Protein AF-A0A7X5TFT6-F1 (afdb_monomer_lite)

Sequence (589 aa):
MKQKEKKTQQFRDPRTKLRAALSTLEKFTSQSIIEPIAHIYRYPKSEPRFRKIIHFAKSFITGAFSEKARKQNEREKGKVEEDIRNAIDDIKRYHPLICQKRSSEEKILAHRALETIQNFNHIVEDGQQDTSDWRKRLLRFLSKRNRPSFAKTHKVEISSPKQFSSKGTENASSALNKVAAFVEKNELTKNITEREVDAFRMKAISLIQSHGIIFPSISEAFSSVRESPIYTTISRDATQSVLPASSVIQLEQTLSPFPGETIILRGSFKRDTNAITSSTPISDSFELDIESIQTGFPYPAQHTGWSLSDPLIPSLPHRTEGLLKLSTLLREKNIVAQALLKRESIITKASECLALKKEAAEEHREEFLTLHKELCLSILSNTQEAKNAENVLSNYFAWLNNQPTALTSIALGYHDLNQRFILHPFEALNRAWINQTNPELLNDDPKRCFTAAQKILHTSLTSTLEELKQNPNYPQELSAFLFLVGNTLGNASHNIILQYFSEVIEFAPPQLSNFEKKIQSAAFFQLETFLTELNHSHPKHPYETLKQQLHSDTQLFSRQGKLHPLIKELDSYYTKRFLKTGGGRLERG

Secondary structure (DSSP, 8-state):
----------B--HHHHHHHHHHHHHHHHHHHHH-TTSTTS---TT--HHHHHHHHHHHHHHHHH-HHHHHHHHHHHHHHHHHHHHHHHHHHHHHHHHHT---HHHHHHHHHHHHHHHHHHHHHHTTTS--S-HHHHHHHHHHHHHS-SGGGT-PPPP-------HHHHHHHHHHHHHHHHHHHH-TTGGG--HHHHHHHHHHHHHHHHHTT---S-HHHHHHHHHHS-EEEEEEE--S-TTS--PEEEEEEEEE-SSTTEEEEEEEEEEE-TT-TT-EEE-GGG-EEEEEE---SSPPGGGTTS----GGGS-SS-S-GGG-HHHHHHHHHHHHHHHHHHTT-HHHHHHHHHHHHHHHHHHHTHHHHHHHHHHHHHHHHTTSTTGGGHHHHHHHHHHHHHTSS-HHHHHHHHHHHHHIIIIIHHHHHHHHHHHTT--GGGGBS-HHHHHHHHHHHHHHHHHHHHHHHHH-TTS-HHHHHHIIIIIHHHHHHHHHHHHHHHHHHHT-PPPPPPHHHHHHHHHHHHHHHHHHHHHHSPPPSSHHHHHHHHHHHHHHHHSTTPPPPHHHHHHHHHHHHHHHHGGGS-----

Foldseek 3Di:
DDDDPPPDFDFDDLLVLLVLLLVLLVVVLVCCVPPLPPPLPPDDPDDDPVVSVVVVVVLVVCCVVPPVSVVVLVVVLVVSLVSNLSSLLSLLQRLLQLCVDDDPVSVVSSVSSVVSLVSLQVSLVVLPDDDPDVVVVVVSVVSVVRDRPCSPPDRRDRDDCPPVCCCQVCCVVVVVVVVLVVVVPDPPPPDDDPVNLVVQLVVQLVVCVVVVPDQLDSVLVSVQSVVWDKDKDKDFPPPDDDDQGKIKIKIWTWGDSDPQKIKIWIWIWIDRPVDPDDTDTDVVGTDIDMGGFFQLFDQCLLFQLAAADPLLQQQRDSCCVLVVVSVVLNVLSVVSRVCCVVVHPLVSLSNVLSVLSQVLCVVVVVVSLVLVLLLLLLLCVVDPPNPCSNVLSVLLSVVLSPDPTNSVVSSVLNNVLNVQQAVQLLVQLVCCSNVVVDSQLRTPDQVSVLVVSLVSLVVSNVVSLVCLVPSPPDDPSSSSCCNRSSSSLSVLNSLSSQQSCCSNSPHQRDDHDLSSQLSSQRSVVSSVVSSVSSVDDRDPNSNVVSSVNSVLSSQSSHPPHDGDPSSVSSVVVSCVVPVVVVPPDPPPD

pLDDT: mean 77.71, std 19.3, range [29.44, 98.06]

Radius of gyration: 29.49 Å; chains: 1; bounding box: 87×73×84 Å

Structure (mmCIF, N/CA/C/O backbone):
data_AF-A0A7X5TFT6-F1
#
_entry.id   AF-A0A7X5TFT6-F1
#
loop_
_atom_site.group_PDB
_atom_site.id
_atom_site.type_symbol
_atom_site.label_atom_id
_atom_site.label_alt_id
_atom_site.label_comp_id
_atom_site.label_asym_id
_atom_site.label_entity_id
_atom_site.label_seq_id
_atom_site.pdbx_PDB_ins_code
_atom_site.Cartn_x
_atom_site.Cartn_y
_atom_site.Cartn_z
_atom_site.occupancy
_atom_site.B_iso_or_equiv
_atom_site.auth_seq_id
_atom_site.auth_comp_id
_atom_site.auth_asym_id
_atom_site.auth_atom_id
_atom_site.pdbx_PDB_model_num
ATOM 1 N N . MET A 1 1 ? 31.371 40.599 -17.700 1.00 39.50 1 MET A N 1
ATOM 2 C CA . MET A 1 1 ? 29.988 40.104 -17.517 1.00 39.50 1 MET A CA 1
ATOM 3 C C . MET A 1 1 ? 29.727 38.991 -18.525 1.00 39.50 1 MET A C 1
ATOM 5 O O . MET A 1 1 ? 29.555 39.282 -19.699 1.00 39.50 1 MET A O 1
ATOM 9 N N . LYS A 1 2 ? 29.802 37.718 -18.112 1.00 35.88 2 LYS A N 1
ATOM 10 C CA . LYS A 1 2 ? 29.534 36.573 -19.000 1.00 35.88 2 LYS A CA 1
ATOM 11 C C . LYS A 1 2 ? 28.030 36.296 -19.015 1.00 35.88 2 LYS A C 1
ATOM 13 O O . LYS A 1 2 ? 27.450 36.027 -17.964 1.00 35.88 2 LYS A O 1
ATOM 18 N N . GLN A 1 3 ? 27.419 36.401 -20.193 1.00 39.66 3 GLN A N 1
ATOM 19 C CA . GLN A 1 3 ? 26.034 36.013 -20.448 1.00 39.66 3 GLN A CA 1
ATOM 20 C C . GLN A 1 3 ? 25.856 34.533 -20.079 1.00 39.66 3 GLN A C 1
ATOM 22 O O . GLN A 1 3 ? 26.465 33.656 -20.685 1.00 39.66 3 GLN A O 1
ATOM 27 N N . LYS A 1 4 ? 25.048 34.254 -19.049 1.00 42.97 4 LYS A N 1
ATOM 28 C CA . LYS A 1 4 ? 24.538 32.906 -18.787 1.00 42.97 4 LYS A CA 1
ATOM 29 C C . LYS A 1 4 ? 23.556 32.572 -19.907 1.00 42.97 4 LYS A C 1
ATOM 31 O O . LYS A 1 4 ? 22.460 33.129 -19.940 1.00 42.97 4 LYS A O 1
ATOM 36 N N . GLU A 1 5 ? 23.949 31.671 -20.801 1.00 43.00 5 GLU A N 1
ATOM 37 C CA . GLU A 1 5 ? 23.028 30.995 -21.712 1.00 43.00 5 GLU A CA 1
ATOM 38 C C . GLU A 1 5 ? 21.864 30.418 -20.893 1.00 43.00 5 GLU A C 1
ATOM 40 O O . GLU A 1 5 ? 22.046 29.559 -20.024 1.00 43.00 5 GLU A O 1
ATOM 45 N N . LYS A 1 6 ? 20.650 30.923 -21.135 1.00 40.66 6 LYS A N 1
ATOM 46 C CA . LYS A 1 6 ? 19.422 30.299 -20.643 1.00 40.66 6 LYS A CA 1
ATOM 47 C C . LYS A 1 6 ? 19.313 28.940 -21.338 1.00 40.66 6 LYS A C 1
ATOM 49 O O . LYS A 1 6 ? 18.832 28.876 -22.462 1.00 40.66 6 LYS A O 1
ATOM 54 N N . LYS A 1 7 ? 19.758 27.861 -20.682 1.00 50.81 7 LYS A N 1
ATOM 55 C CA . LYS A 1 7 ? 19.401 26.491 -21.081 1.00 50.81 7 LYS A CA 1
ATOM 56 C C . LYS A 1 7 ? 17.876 26.416 -21.141 1.00 50.81 7 LYS A C 1
ATOM 58 O O . LYS A 1 7 ? 17.215 26.458 -20.102 1.00 50.81 7 LYS A O 1
ATOM 63 N N . THR A 1 8 ? 17.328 26.370 -22.351 1.00 54.97 8 THR A N 1
ATOM 64 C CA . THR A 1 8 ? 15.903 26.159 -22.593 1.00 54.97 8 THR A CA 1
ATOM 65 C C . THR A 1 8 ? 15.517 24.855 -21.908 1.00 54.97 8 THR A C 1
ATOM 67 O O . THR A 1 8 ? 16.149 23.825 -22.141 1.00 54.97 8 THR A O 1
ATOM 70 N N . GLN A 1 9 ? 14.550 24.909 -20.995 1.00 59.47 9 GLN A N 1
ATOM 71 C CA . GLN A 1 9 ? 14.108 23.724 -20.266 1.00 59.47 9 GLN A CA 1
ATOM 72 C C . GLN A 1 9 ? 13.462 22.764 -21.266 1.00 59.47 9 GLN A C 1
ATOM 74 O O . GLN A 1 9 ? 12.448 23.104 -21.873 1.00 59.47 9 GLN A O 1
ATOM 79 N N . GLN A 1 10 ? 14.078 21.601 -21.469 1.00 77.31 10 GLN A N 1
ATOM 80 C CA . GLN A 1 10 ? 13.489 20.521 -22.250 1.00 77.31 10 GLN A CA 1
ATOM 81 C C . GLN A 1 10 ? 12.676 19.623 -21.305 1.00 77.31 10 GLN A C 1
ATOM 83 O O . GLN A 1 10 ? 13.092 19.328 -20.177 1.00 77.31 10 GLN A O 1
ATOM 88 N N . PHE A 1 11 ? 11.461 19.296 -21.740 1.00 81.88 11 PHE A N 1
ATOM 89 C CA . PHE A 1 11 ? 10.524 18.436 -21.029 1.00 81.88 11 PHE A CA 1
ATOM 90 C C . PHE A 1 11 ? 10.273 17.190 -21.876 1.00 81.88 11 PHE A C 1
ATOM 92 O O . PHE A 1 11 ? 10.099 17.279 -23.095 1.00 81.88 11 PHE A O 1
ATOM 99 N N . ARG A 1 12 ? 10.203 16.035 -21.215 1.00 86.44 12 ARG A N 1
ATOM 100 C CA . ARG A 1 12 ? 9.859 14.752 -21.824 1.00 86.44 12 ARG A CA 1
ATOM 101 C C . ARG A 1 12 ? 8.409 14.799 -22.277 1.00 86.44 12 ARG A C 1
ATOM 103 O O . ARG A 1 12 ? 7.515 14.966 -21.454 1.00 86.44 12 ARG A O 1
ATOM 110 N N . ASP A 1 13 ? 8.173 14.608 -23.573 1.00 88.19 13 ASP A N 1
ATOM 111 C CA . ASP A 1 13 ? 6.826 14.406 -24.108 1.00 88.19 13 ASP A CA 1
ATOM 112 C C . ASP A 1 13 ? 6.429 12.919 -23.998 1.00 88.19 13 ASP A C 1
ATOM 114 O O . ASP A 1 13 ? 6.982 12.082 -24.730 1.00 88.19 13 ASP A O 1
ATOM 118 N N . PRO A 1 14 ? 5.446 12.568 -23.140 1.00 88.81 14 PRO A N 1
ATOM 119 C CA . PRO A 1 14 ? 4.992 11.191 -22.971 1.00 88.81 14 PRO A CA 1
ATOM 120 C C . PRO A 1 14 ? 4.495 10.546 -24.266 1.00 88.81 14 PRO A C 1
ATOM 122 O O . PRO A 1 14 ? 4.679 9.345 -24.459 1.00 88.81 14 PRO A O 1
ATOM 125 N N . ARG A 1 15 ? 3.888 11.321 -25.181 1.00 89.75 15 ARG A N 1
ATOM 126 C CA . ARG A 1 15 ? 3.365 10.787 -26.449 1.00 89.75 15 ARG A CA 1
ATOM 127 C C . ARG A 1 15 ? 4.504 10.332 -27.349 1.00 89.75 15 ARG A C 1
ATOM 129 O O . ARG A 1 15 ? 4.459 9.235 -27.906 1.00 89.75 15 ARG A O 1
ATOM 136 N N . THR A 1 16 ? 5.526 11.172 -27.483 1.00 90.50 16 THR A N 1
ATOM 137 C CA . THR A 1 16 ? 6.707 10.880 -28.299 1.00 90.50 16 THR A CA 1
ATOM 138 C C . THR A 1 16 ? 7.472 9.675 -27.752 1.00 90.50 16 THR A C 1
ATOM 140 O O . THR A 1 16 ? 7.803 8.767 -28.518 1.00 90.50 16 THR A O 1
ATOM 143 N N . LYS A 1 17 ? 7.679 9.611 -26.431 1.00 91.12 17 LYS A N 1
ATOM 144 C CA . LYS A 1 17 ? 8.338 8.474 -25.771 1.00 91.12 17 LYS A CA 1
ATOM 145 C C . LYS A 1 17 ? 7.567 7.168 -25.951 1.00 91.12 17 LYS A C 1
ATOM 147 O O . LYS A 1 17 ? 8.140 6.183 -26.411 1.00 91.12 17 LYS A O 1
ATOM 152 N N . LEU A 1 18 ? 6.256 7.180 -25.695 1.00 91.12 18 LEU A N 1
ATOM 153 C CA . LEU A 1 18 ? 5.417 5.995 -25.864 1.00 91.12 18 LEU A CA 1
ATOM 154 C C . LEU A 1 18 ? 5.423 5.506 -27.320 1.00 91.12 18 LEU A C 1
ATOM 156 O O . LEU A 1 18 ? 5.626 4.323 -27.562 1.00 91.12 18 LEU A O 1
ATOM 160 N N . ARG A 1 19 ? 5.292 6.396 -28.314 1.00 92.12 19 ARG A N 1
ATOM 161 C CA . ARG A 1 19 ? 5.356 6.014 -29.742 1.00 92.12 19 ARG A CA 1
ATOM 162 C C . ARG A 1 19 ? 6.696 5.381 -30.128 1.00 92.12 19 ARG A C 1
ATOM 164 O O . ARG A 1 19 ? 6.706 4.401 -30.873 1.00 92.12 19 ARG A O 1
ATOM 171 N N . ALA A 1 20 ? 7.811 5.922 -29.638 1.00 90.88 20 ALA A N 1
ATOM 172 C CA . ALA A 1 20 ? 9.139 5.367 -29.899 1.00 90.88 20 ALA A CA 1
ATOM 173 C C . ALA A 1 20 ? 9.301 3.962 -29.290 1.00 90.88 20 ALA A C 1
ATOM 175 O O . ALA A 1 20 ? 9.813 3.050 -29.949 1.00 90.88 20 ALA A O 1
ATOM 176 N N . ALA A 1 21 ? 8.802 3.771 -28.067 1.00 91.50 21 ALA A N 1
ATOM 177 C CA . ALA A 1 21 ? 8.806 2.485 -27.385 1.00 91.50 21 ALA A CA 1
ATOM 178 C C . ALA A 1 21 ? 7.939 1.442 -28.112 1.00 91.50 21 ALA A C 1
ATOM 180 O O . ALA A 1 21 ? 8.403 0.333 -28.380 1.00 91.50 21 ALA A O 1
ATOM 181 N N . LEU A 1 22 ? 6.724 1.819 -28.529 1.00 90.56 22 LEU A N 1
ATOM 182 C CA . LEU A 1 22 ? 5.836 0.948 -29.305 1.00 90.56 22 LEU A CA 1
ATOM 183 C C . LEU A 1 22 ? 6.455 0.541 -30.638 1.00 90.56 22 LEU A C 1
ATOM 185 O O . LEU A 1 22 ? 6.499 -0.643 -30.940 1.00 90.56 22 LEU A O 1
ATOM 189 N N . SER A 1 23 ? 7.024 1.486 -31.389 1.00 89.75 23 SER A N 1
ATOM 190 C CA . SER A 1 23 ? 7.719 1.190 -32.650 1.00 89.75 23 SER A CA 1
ATOM 191 C C . SER A 1 23 ? 8.854 0.174 -32.462 1.00 89.75 23 SER A C 1
ATOM 193 O O . SER A 1 23 ? 9.019 -0.751 -33.261 1.00 89.75 23 SER A O 1
ATOM 195 N N . THR A 1 24 ? 9.610 0.298 -31.368 1.00 87.94 24 THR A N 1
ATOM 196 C CA . THR A 1 24 ? 10.688 -0.641 -31.025 1.00 87.94 24 THR A CA 1
ATOM 197 C C . THR A 1 24 ? 10.139 -2.040 -30.730 1.00 87.94 24 THR A C 1
ATOM 199 O O . THR A 1 24 ? 10.646 -3.029 -31.268 1.00 87.94 24 THR A O 1
ATOM 202 N N . LEU A 1 25 ? 9.077 -2.132 -29.925 1.00 84.94 25 LEU A N 1
ATOM 203 C CA . LEU A 1 25 ? 8.485 -3.406 -29.519 1.00 84.94 25 LEU A CA 1
ATOM 204 C C . LEU A 1 25 ? 7.708 -4.087 -30.662 1.00 84.94 25 LEU A C 1
ATOM 206 O O . LEU A 1 25 ? 7.808 -5.298 -30.846 1.00 84.94 25 LEU A O 1
ATOM 210 N N . GLU A 1 26 ? 7.001 -3.328 -31.493 1.00 85.81 26 GLU A N 1
ATOM 211 C CA . GLU A 1 26 ? 6.316 -3.809 -32.700 1.00 85.81 26 GLU A CA 1
ATOM 212 C C . GLU A 1 26 ? 7.292 -4.324 -33.751 1.00 85.81 26 GLU A C 1
ATOM 214 O O . GLU A 1 26 ? 7.080 -5.371 -34.363 1.00 85.81 26 GLU A O 1
ATOM 219 N N . LYS A 1 27 ? 8.409 -3.617 -33.950 1.00 83.31 27 LYS A N 1
ATOM 220 C CA . LYS A 1 27 ? 9.479 -4.092 -34.827 1.00 83.31 27 LYS A CA 1
ATOM 221 C C . LYS A 1 27 ? 10.018 -5.433 -34.337 1.00 83.31 27 LYS A C 1
ATOM 223 O O . LYS A 1 27 ? 10.256 -6.317 -35.152 1.00 83.31 27 LYS A O 1
ATOM 228 N N . PHE A 1 28 ? 10.172 -5.610 -33.027 1.00 79.12 28 PHE A N 1
ATOM 229 C CA . PHE A 1 28 ? 10.590 -6.888 -32.463 1.00 79.12 28 PHE A CA 1
ATOM 230 C C . PHE A 1 28 ? 9.532 -7.989 -32.647 1.00 79.12 28 PHE A C 1
ATOM 232 O O . PHE A 1 28 ? 9.865 -9.074 -33.128 1.00 79.12 28 PHE A O 1
ATOM 239 N N . THR A 1 29 ? 8.268 -7.727 -32.305 1.00 73.62 29 THR A N 1
ATOM 240 C CA . THR A 1 29 ? 7.169 -8.710 -32.393 1.00 73.62 29 THR A CA 1
ATOM 241 C C . THR A 1 29 ? 6.891 -9.127 -33.843 1.00 73.62 29 THR A C 1
ATOM 243 O O . THR A 1 29 ? 6.871 -10.316 -34.148 1.00 73.62 29 THR A O 1
ATOM 246 N N . SER A 1 30 ? 6.813 -8.179 -34.782 1.00 69.31 30 SER A N 1
ATOM 247 C CA . SER A 1 30 ? 6.657 -8.470 -36.218 1.00 69.31 30 SER A CA 1
ATOM 248 C C . SER A 1 30 ? 7.826 -9.281 -36.793 1.00 69.31 30 SER A C 1
ATOM 250 O O . SER A 1 30 ? 7.616 -10.228 -37.551 1.00 69.31 30 SER A O 1
ATOM 252 N N . GLN A 1 31 ? 9.066 -8.977 -36.397 1.00 62.72 31 GLN A N 1
ATOM 253 C CA . GLN A 1 31 ? 10.248 -9.723 -36.843 1.00 62.72 31 GLN A CA 1
ATOM 254 C C . GLN A 1 31 ? 10.323 -11.135 -36.252 1.00 62.72 31 GLN A C 1
ATOM 256 O O . GLN A 1 31 ? 10.821 -12.044 -36.914 1.00 62.72 31 GLN A O 1
ATOM 261 N N . SER A 1 32 ? 9.818 -11.342 -35.035 1.00 56.81 32 SER A N 1
ATOM 262 C CA . SER A 1 32 ? 9.808 -12.655 -34.378 1.00 56.81 32 SER A CA 1
ATOM 263 C C . SER A 1 32 ? 8.661 -13.565 -34.837 1.00 56.81 32 SER A C 1
ATOM 265 O O . SER A 1 32 ? 8.831 -14.784 -34.792 1.00 56.81 32 SER A O 1
ATOM 267 N N . ILE A 1 33 ? 7.560 -13.002 -35.351 1.00 47.84 33 ILE A N 1
ATOM 268 C CA . ILE A 1 33 ? 6.463 -13.741 -36.005 1.00 47.84 33 ILE A CA 1
ATOM 269 C C . ILE A 1 33 ? 6.848 -14.178 -37.431 1.00 47.84 33 ILE A C 1
ATOM 271 O O . ILE A 1 33 ? 6.493 -15.276 -37.854 1.00 47.84 33 ILE A O 1
ATOM 275 N N . ILE A 1 34 ? 7.585 -13.342 -38.174 1.00 39.72 34 ILE A N 1
ATOM 276 C CA . ILE A 1 34 ? 7.788 -13.540 -39.619 1.00 39.72 34 ILE A CA 1
ATOM 277 C C . ILE A 1 34 ? 9.054 -14.358 -39.943 1.00 39.72 34 ILE A C 1
ATOM 279 O O . ILE A 1 34 ? 9.006 -15.192 -40.843 1.00 39.72 34 ILE A O 1
ATOM 283 N N . GLU A 1 35 ? 10.168 -14.217 -39.213 1.00 41.34 35 GLU A N 1
ATOM 284 C CA . GLU A 1 35 ? 11.395 -14.997 -39.472 1.00 41.34 35 GLU A CA 1
ATOM 285 C C . GLU A 1 35 ? 12.235 -15.147 -38.183 1.00 41.34 35 GLU A C 1
ATOM 287 O O . GLU A 1 35 ? 12.920 -14.197 -37.797 1.00 41.34 35 GLU A O 1
ATOM 292 N N . PRO A 1 36 ? 12.301 -16.328 -37.525 1.00 42.31 36 PRO A N 1
ATOM 293 C CA . PRO A 1 36 ? 12.928 -16.435 -36.204 1.00 42.31 36 PRO A CA 1
ATOM 294 C C . PRO A 1 36 ? 14.428 -16.091 -36.155 1.00 42.31 36 PRO A C 1
ATOM 296 O O . PRO A 1 36 ? 14.990 -16.030 -35.064 1.00 42.31 36 PRO A O 1
ATOM 299 N N . ILE A 1 37 ? 15.121 -15.931 -37.294 1.00 44.12 37 ILE A N 1
ATOM 300 C CA . ILE A 1 37 ? 16.591 -15.818 -37.323 1.00 44.12 37 ILE A CA 1
ATOM 301 C C . ILE A 1 37 ? 17.138 -14.905 -38.443 1.00 44.12 37 ILE A C 1
ATOM 303 O O . ILE A 1 37 ? 18.347 -14.855 -38.667 1.00 44.12 37 ILE A O 1
ATOM 307 N N . ALA A 1 38 ? 16.299 -14.141 -39.149 1.00 37.84 38 ALA A N 1
ATOM 308 C CA . ALA A 1 38 ? 16.810 -13.333 -40.255 1.00 37.84 38 ALA A CA 1
ATOM 309 C C . ALA A 1 38 ? 17.499 -12.033 -39.794 1.00 37.84 38 ALA A C 1
ATOM 311 O O . ALA A 1 38 ? 18.546 -11.673 -40.299 1.00 37.84 38 ALA A O 1
ATOM 312 N N . HIS A 1 39 ? 16.980 -11.320 -38.797 1.00 43.50 39 HIS A N 1
ATOM 313 C CA . HIS A 1 39 ? 17.426 -9.940 -38.547 1.00 43.50 39 HIS A CA 1
ATOM 314 C C . HIS A 1 39 ? 18.833 -9.779 -37.926 1.00 43.50 39 HIS A C 1
ATOM 316 O O . HIS A 1 39 ? 19.422 -8.708 -38.060 1.00 43.50 39 HIS A O 1
ATOM 322 N N . ILE A 1 40 ? 19.380 -10.809 -37.266 1.00 44.53 40 ILE A N 1
ATOM 323 C CA . ILE A 1 40 ? 20.743 -10.770 -36.689 1.00 44.53 40 ILE A CA 1
ATOM 324 C C . ILE A 1 40 ? 21.802 -10.783 -37.805 1.00 44.53 40 ILE A C 1
ATOM 326 O O . ILE A 1 40 ? 22.897 -10.254 -37.657 1.00 44.53 40 ILE A O 1
ATOM 330 N N . TYR A 1 41 ? 21.454 -11.312 -38.974 1.00 44.22 41 TYR A N 1
ATOM 331 C CA . TYR A 1 41 ? 22.307 -11.283 -40.149 1.00 44.22 41 TYR A CA 1
ATOM 332 C C . TYR A 1 41 ? 21.687 -10.284 -41.116 1.00 44.22 41 TYR A C 1
ATOM 334 O O . TYR A 1 41 ? 20.623 -10.532 -41.655 1.00 44.22 41 TYR A O 1
ATOM 342 N N . ARG A 1 42 ? 22.286 -9.105 -41.310 1.00 39.81 42 ARG A N 1
ATOM 343 C CA . ARG A 1 42 ? 21.767 -8.114 -42.271 1.00 39.81 42 ARG A CA 1
ATOM 344 C C . ARG A 1 42 ? 21.583 -8.766 -43.653 1.00 39.81 42 ARG A C 1
ATOM 346 O O . ARG A 1 42 ? 22.556 -8.922 -44.383 1.00 39.81 42 ARG A O 1
ATOM 353 N N . TYR A 1 43 ? 20.354 -9.141 -44.007 1.00 45.69 43 TYR A N 1
ATOM 354 C CA . TYR A 1 43 ? 20.035 -9.703 -45.318 1.00 45.69 43 TYR A CA 1
ATOM 355 C C . TYR A 1 43 ? 19.616 -8.583 -46.279 1.00 45.69 43 TYR A C 1
ATOM 357 O O . TYR A 1 43 ? 18.762 -7.761 -45.929 1.00 45.69 43 TYR A O 1
ATOM 365 N N . PRO A 1 44 ? 20.138 -8.560 -47.513 1.00 42.84 44 PRO A N 1
ATOM 366 C CA . PRO A 1 44 ? 19.522 -7.809 -48.595 1.00 42.84 44 PRO A CA 1
ATOM 367 C C . PRO A 1 44 ? 18.142 -8.409 -48.904 1.00 42.84 44 PRO A C 1
ATOM 369 O O . PRO A 1 44 ? 17.985 -9.628 -48.992 1.00 42.84 44 PRO A O 1
ATOM 372 N N . LYS A 1 45 ? 17.124 -7.561 -49.087 1.00 46.69 45 LYS A N 1
ATOM 373 C CA . LYS A 1 45 ? 15.723 -7.983 -49.284 1.00 46.69 45 LYS A CA 1
ATOM 374 C C . LYS A 1 45 ? 15.459 -8.770 -50.587 1.00 46.69 45 LYS A C 1
ATOM 376 O O . LYS A 1 45 ? 14.344 -9.246 -50.763 1.00 46.69 45 LYS A O 1
ATOM 381 N N . SER A 1 46 ? 16.445 -8.947 -51.471 1.00 45.44 46 SER A N 1
ATOM 382 C CA . SER A 1 46 ? 16.257 -9.446 -52.845 1.00 45.44 46 SER A CA 1
ATOM 383 C C . SER A 1 46 ? 16.882 -10.814 -53.172 1.00 45.44 46 SER A C 1
ATOM 385 O O . SER A 1 46 ? 16.885 -11.201 -54.338 1.00 45.44 46 SER A O 1
ATOM 387 N N . GLU A 1 47 ? 17.399 -11.579 -52.203 1.00 46.59 47 GLU A N 1
ATOM 388 C CA . GLU A 1 47 ? 18.058 -12.859 -52.525 1.00 46.59 47 GLU A CA 1
ATOM 389 C C . GLU A 1 47 ? 17.126 -14.093 -52.569 1.00 46.59 47 GLU A C 1
ATOM 391 O O . GLU A 1 47 ? 16.211 -14.223 -51.743 1.00 46.59 47 GLU A O 1
ATOM 396 N N . PRO A 1 48 ? 17.392 -15.056 -53.481 1.00 58.56 48 PRO A N 1
ATOM 397 C CA . PRO A 1 48 ? 16.642 -16.308 -53.591 1.00 58.56 48 PRO A CA 1
ATOM 398 C C . PRO A 1 48 ? 16.741 -17.169 -52.318 1.00 58.56 48 PRO A C 1
ATOM 400 O O . PRO A 1 48 ? 17.784 -17.229 -51.661 1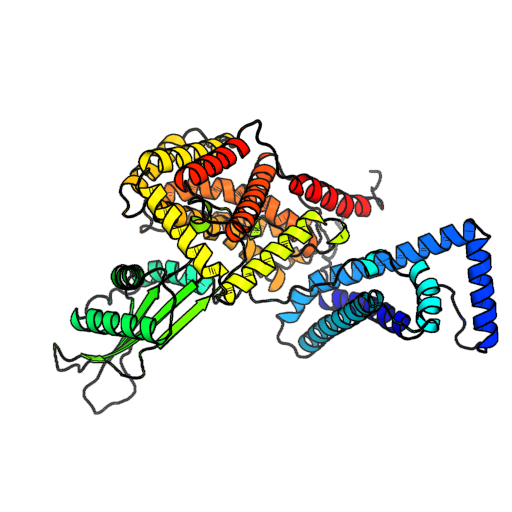.00 58.56 48 PRO A O 1
ATOM 403 N N . ARG A 1 49 ? 15.657 -17.897 -51.991 1.00 52.81 49 ARG A N 1
ATOM 404 C CA . ARG A 1 49 ? 15.486 -18.682 -50.742 1.00 52.81 49 ARG A CA 1
ATOM 405 C C . ARG A 1 49 ? 16.668 -19.609 -50.412 1.00 52.81 49 ARG A C 1
ATOM 407 O O . ARG A 1 49 ? 17.016 -19.755 -49.246 1.00 52.81 49 ARG A O 1
ATOM 414 N N . PHE A 1 50 ? 17.315 -20.191 -51.420 1.00 50.72 50 PHE A N 1
ATOM 415 C CA . PHE A 1 50 ? 18.435 -21.120 -51.232 1.00 50.72 50 PHE A CA 1
ATOM 416 C C . PHE A 1 50 ? 19.717 -20.431 -50.725 1.00 50.72 50 PHE A C 1
ATOM 418 O O . PHE A 1 50 ? 20.422 -20.978 -49.878 1.00 50.72 50 PHE A O 1
ATOM 425 N N . ARG A 1 51 ? 19.995 -19.190 -51.156 1.00 52.78 51 ARG A N 1
ATOM 426 C CA . ARG A 1 51 ? 21.141 -18.410 -50.654 1.00 52.78 51 ARG A CA 1
ATOM 427 C C . ARG A 1 51 ? 20.950 -17.969 -49.209 1.00 52.78 51 ARG A C 1
ATOM 429 O O . ARG A 1 51 ? 21.910 -18.015 -48.446 1.00 52.78 51 ARG A O 1
ATOM 436 N N . LYS A 1 52 ? 19.713 -17.656 -48.803 1.00 51.12 52 LYS A N 1
ATOM 437 C CA . LYS A 1 52 ? 19.371 -17.392 -47.395 1.00 51.12 52 LYS A CA 1
ATOM 438 C C . LYS A 1 52 ? 19.675 -18.600 -46.501 1.00 51.12 52 LYS A C 1
ATOM 440 O O . LYS A 1 52 ? 20.235 -18.424 -45.426 1.00 51.12 52 LYS A O 1
ATOM 445 N N . ILE A 1 53 ? 19.385 -19.819 -46.969 1.00 52.50 53 ILE A N 1
ATOM 446 C CA . ILE A 1 53 ? 19.689 -21.071 -46.248 1.00 52.50 53 ILE A CA 1
ATOM 447 C C . ILE A 1 53 ? 21.205 -21.298 -46.143 1.00 52.50 53 ILE A C 1
ATOM 449 O O . ILE A 1 53 ? 21.699 -21.619 -45.066 1.00 52.50 53 ILE A O 1
ATOM 453 N N . ILE A 1 54 ? 21.960 -21.077 -47.225 1.00 53.22 54 ILE A N 1
ATOM 454 C CA . ILE A 1 54 ? 23.429 -21.201 -47.219 1.00 53.22 54 ILE A CA 1
ATOM 455 C C . ILE A 1 54 ? 24.075 -20.146 -46.314 1.00 53.22 54 ILE A C 1
ATOM 457 O O . ILE A 1 54 ? 25.008 -20.462 -45.581 1.00 53.22 54 ILE A O 1
ATOM 461 N N . HIS A 1 55 ? 23.591 -18.903 -46.329 1.00 50.88 55 HIS A N 1
ATOM 462 C CA . HIS A 1 55 ? 24.096 -17.847 -45.451 1.00 50.88 55 HIS A CA 1
ATOM 463 C C . HIS A 1 55 ? 23.755 -18.091 -43.984 1.00 50.88 55 HIS A C 1
ATOM 465 O O . HIS A 1 55 ? 24.608 -17.862 -43.132 1.00 50.88 55 HIS A O 1
ATOM 471 N N . PHE A 1 56 ? 22.559 -18.605 -43.699 1.00 54.50 56 PHE A N 1
ATOM 472 C CA . PHE A 1 56 ? 22.156 -19.050 -42.370 1.00 54.50 56 PHE A CA 1
ATOM 473 C C . PHE A 1 56 ? 23.033 -20.207 -41.868 1.00 54.50 56 PHE A C 1
ATOM 475 O O . PHE A 1 56 ? 23.539 -20.165 -40.750 1.00 54.50 56 PHE A O 1
ATOM 482 N N . ALA A 1 57 ? 23.284 -21.214 -42.710 1.00 54.84 57 ALA A N 1
ATOM 483 C CA . ALA A 1 57 ? 24.186 -22.314 -42.382 1.00 54.84 57 ALA A CA 1
ATOM 484 C C . ALA A 1 57 ? 25.621 -21.811 -42.171 1.00 54.84 57 ALA A C 1
ATOM 486 O O . ALA A 1 57 ? 26.254 -22.168 -41.181 1.00 54.84 57 ALA A O 1
ATOM 487 N N . LYS A 1 58 ? 26.113 -20.919 -43.043 1.00 55.88 58 LYS A N 1
ATOM 488 C CA . LYS A 1 58 ? 27.418 -20.271 -42.880 1.00 55.88 58 LYS A CA 1
ATOM 489 C C . LYS A 1 58 ? 27.485 -19.529 -41.563 1.00 55.88 58 LYS A C 1
ATOM 491 O O . LYS A 1 58 ? 28.410 -19.788 -40.823 1.00 55.88 58 LYS A O 1
ATOM 496 N N . SER A 1 59 ? 26.524 -18.672 -41.248 1.00 55.84 59 SER A N 1
ATOM 497 C CA . SER A 1 59 ? 26.557 -17.839 -40.051 1.00 55.84 59 SER A CA 1
ATOM 498 C C . SER A 1 59 ? 26.425 -18.628 -38.743 1.00 55.84 59 SER A C 1
ATOM 500 O O . SER A 1 59 ? 27.000 -18.243 -37.720 1.00 55.84 59 SER A O 1
ATOM 502 N N . PHE A 1 60 ? 25.739 -19.770 -38.798 1.00 56.62 60 PHE A N 1
ATOM 503 C CA . PHE A 1 60 ? 25.683 -20.758 -37.728 1.00 56.62 60 PHE A CA 1
ATOM 504 C C . PHE A 1 60 ? 27.030 -21.473 -37.545 1.00 56.62 60 PHE A C 1
ATOM 506 O O . PHE A 1 60 ? 27.520 -21.590 -36.422 1.00 56.62 60 PHE A O 1
ATOM 513 N N . ILE A 1 61 ? 27.670 -21.882 -38.645 1.00 58.19 61 ILE A N 1
ATOM 514 C CA . ILE A 1 61 ? 29.002 -22.498 -38.646 1.00 58.19 61 ILE A CA 1
ATOM 515 C C . ILE A 1 61 ? 30.057 -21.476 -38.181 1.00 58.19 61 ILE A C 1
ATOM 517 O O . ILE A 1 61 ? 30.813 -21.763 -37.258 1.00 58.19 61 ILE A O 1
ATOM 521 N N . THR A 1 62 ? 30.076 -20.238 -38.688 1.00 56.09 62 THR A N 1
ATOM 522 C CA . THR A 1 62 ? 31.012 -19.205 -38.207 1.00 56.09 62 THR A CA 1
ATOM 523 C C . THR A 1 62 ? 30.784 -18.863 -36.738 1.00 56.09 62 THR A C 1
ATOM 525 O O . THR A 1 62 ? 31.754 -18.637 -36.025 1.00 56.09 62 THR A O 1
ATOM 528 N N . GLY A 1 63 ? 29.541 -18.857 -36.248 1.00 54.53 63 GLY A N 1
ATOM 529 C CA . GLY A 1 63 ? 29.245 -18.651 -34.826 1.00 54.53 63 GLY A CA 1
ATOM 530 C C . GLY A 1 63 ? 29.669 -19.816 -33.919 1.00 54.53 63 GLY A C 1
ATOM 531 O O . GLY A 1 63 ? 29.964 -19.591 -32.746 1.00 54.53 63 GLY A O 1
ATOM 532 N N . ALA A 1 64 ? 29.721 -21.043 -34.446 1.00 56.69 64 ALA A N 1
ATOM 533 C CA . ALA A 1 64 ? 30.180 -22.230 -33.726 1.00 56.69 64 ALA A CA 1
ATOM 534 C C . ALA A 1 64 ? 31.714 -22.365 -33.701 1.00 56.69 64 ALA A C 1
ATOM 536 O O . ALA A 1 64 ? 32.255 -22.876 -32.724 1.00 56.69 64 ALA A O 1
ATOM 537 N N . PHE A 1 65 ? 32.404 -21.875 -34.738 1.00 57.28 65 PHE A N 1
ATOM 538 C CA . PHE A 1 65 ? 33.849 -22.063 -34.926 1.00 57.28 65 PHE A CA 1
ATOM 539 C C . PHE A 1 65 ? 34.688 -20.772 -34.821 1.00 57.28 65 PHE A C 1
ATOM 541 O O . PHE A 1 65 ? 35.911 -20.838 -34.887 1.00 57.28 65 PHE A O 1
ATOM 548 N N . SER A 1 66 ? 34.074 -19.596 -34.625 1.00 70.44 66 SER A N 1
ATOM 549 C CA . SER A 1 66 ? 34.784 -18.326 -34.406 1.00 70.44 66 SER A CA 1
ATOM 550 C C . SER A 1 66 ? 34.375 -17.659 -33.095 1.00 70.44 66 SER A C 1
ATOM 552 O O . SER A 1 66 ? 33.264 -17.146 -32.942 1.00 70.44 66 SER A O 1
ATOM 554 N N . GLU A 1 67 ? 35.320 -17.573 -32.159 1.00 68.12 67 GLU A N 1
ATOM 555 C CA . GLU A 1 67 ? 35.125 -16.888 -30.877 1.00 68.12 67 GLU A CA 1
ATOM 556 C C . GLU A 1 67 ? 34.806 -15.390 -31.059 1.00 68.12 67 GLU A C 1
ATOM 558 O O . GLU A 1 67 ? 34.007 -14.817 -30.316 1.00 68.12 67 GLU A O 1
ATOM 563 N N . LYS A 1 68 ? 35.372 -14.756 -32.097 1.00 72.00 68 LYS A N 1
ATOM 564 C CA . LYS A 1 68 ? 35.119 -13.347 -32.436 1.00 72.00 68 LYS A CA 1
ATOM 565 C C . LYS A 1 68 ? 33.678 -13.127 -32.906 1.00 72.00 68 LYS A C 1
ATOM 567 O O . LYS A 1 68 ? 33.029 -12.194 -32.436 1.00 72.00 68 LYS A O 1
ATOM 572 N N . ALA A 1 69 ? 33.164 -14.003 -33.775 1.00 64.69 69 ALA A N 1
ATOM 573 C CA . ALA A 1 69 ? 31.771 -13.951 -34.224 1.00 64.69 69 ALA A CA 1
ATOM 574 C C . ALA A 1 69 ? 30.797 -14.236 -33.070 1.00 64.69 69 ALA A C 1
ATOM 576 O O . ALA A 1 69 ? 29.772 -13.567 -32.952 1.00 64.69 69 ALA A O 1
ATOM 577 N N . ARG A 1 70 ? 31.145 -15.161 -32.162 1.00 66.31 70 ARG A N 1
ATOM 578 C CA . ARG A 1 70 ? 30.347 -15.443 -30.961 1.00 66.31 70 ARG A CA 1
ATOM 579 C C . ARG A 1 70 ? 30.241 -14.223 -30.043 1.00 66.31 70 ARG A C 1
ATOM 581 O O . ARG A 1 70 ? 29.132 -13.824 -29.703 1.00 66.31 70 ARG A O 1
ATOM 588 N N . LYS A 1 71 ? 31.370 -13.579 -29.715 1.00 74.12 71 LYS A N 1
ATOM 589 C CA . LYS A 1 71 ? 31.400 -12.358 -28.886 1.00 74.12 71 LYS A CA 1
ATOM 590 C C . LYS A 1 71 ? 30.641 -11.195 -29.532 1.00 74.12 71 LYS A C 1
ATOM 592 O O . LYS A 1 71 ? 29.990 -10.430 -28.827 1.00 74.12 71 LYS A O 1
ATOM 597 N N . GLN A 1 72 ? 30.712 -11.041 -30.856 1.00 73.38 72 GLN A N 1
ATOM 598 C CA . GLN A 1 72 ? 29.957 -10.003 -31.563 1.00 73.38 72 GLN A CA 1
ATOM 599 C C . GLN A 1 72 ? 28.446 -10.274 -31.533 1.00 73.38 72 GLN A C 1
ATOM 601 O O . GLN A 1 72 ? 27.685 -9.374 -31.184 1.00 73.38 72 GLN A O 1
ATOM 606 N N . ASN A 1 73 ? 28.022 -11.515 -31.783 1.00 66.56 73 ASN A N 1
ATOM 607 C CA . ASN A 1 73 ? 26.615 -11.907 -31.686 1.00 66.56 73 ASN A CA 1
ATOM 608 C C . ASN A 1 73 ? 26.069 -11.748 -30.259 1.00 66.56 73 ASN A C 1
ATOM 610 O O . ASN A 1 73 ? 24.949 -11.280 -30.084 1.00 66.56 73 ASN A O 1
ATOM 614 N N . GLU A 1 74 ? 26.848 -12.095 -29.230 1.00 69.31 74 GLU A N 1
ATOM 615 C CA . GLU A 1 74 ? 26.472 -11.889 -27.823 1.00 69.31 74 GLU A CA 1
ATOM 616 C C . GLU A 1 74 ? 26.283 -10.397 -27.495 1.00 69.31 74 GLU A C 1
ATOM 618 O O . GLU A 1 74 ? 25.331 -10.037 -26.802 1.00 69.31 74 GLU A O 1
ATOM 623 N N . ARG A 1 75 ? 27.136 -9.514 -28.036 1.00 75.56 75 ARG A N 1
ATOM 624 C CA . ARG A 1 75 ? 27.007 -8.054 -27.877 1.00 75.56 75 ARG A CA 1
ATOM 625 C C . ARG A 1 75 ? 25.777 -7.496 -28.586 1.00 75.56 75 ARG A C 1
ATOM 627 O O . ARG A 1 75 ? 25.046 -6.707 -27.995 1.00 75.56 75 ARG A O 1
ATOM 634 N N . GLU A 1 76 ? 25.550 -7.889 -29.837 1.00 73.25 76 GLU A N 1
ATOM 635 C CA . GLU A 1 76 ? 24.390 -7.442 -30.617 1.00 73.25 76 GLU A CA 1
ATOM 636 C C . GLU A 1 76 ? 23.085 -7.936 -29.994 1.00 73.25 76 GLU A C 1
ATOM 638 O O . GLU A 1 76 ? 22.153 -7.152 -29.819 1.00 73.25 76 GLU A O 1
ATOM 643 N N . LYS A 1 77 ? 23.057 -9.198 -29.551 1.00 71.06 77 LYS A N 1
ATOM 644 C CA . LYS A 1 77 ? 21.953 -9.753 -28.773 1.00 71.06 77 LYS A CA 1
ATOM 645 C C . LYS A 1 77 ? 21.720 -8.933 -27.508 1.00 71.06 77 LYS A C 1
ATOM 647 O O . LYS A 1 77 ? 20.611 -8.460 -27.311 1.00 71.06 77 LYS A O 1
ATOM 652 N N . GLY A 1 78 ? 22.757 -8.697 -26.701 1.00 73.38 78 GLY A N 1
ATOM 653 C CA . GLY A 1 78 ? 22.651 -7.900 -25.477 1.00 73.38 78 GLY A CA 1
ATOM 654 C C . GLY A 1 78 ? 22.108 -6.487 -25.713 1.00 73.38 78 GLY A C 1
ATOM 655 O O . GLY A 1 78 ? 21.319 -6.000 -24.908 1.00 73.38 78 GLY A O 1
ATOM 656 N N . LYS A 1 79 ? 22.462 -5.854 -26.838 1.00 79.31 79 LYS A N 1
ATOM 657 C CA . LYS A 1 79 ? 21.923 -4.544 -27.224 1.00 79.31 79 LYS A CA 1
ATOM 658 C C . LYS A 1 79 ? 20.429 -4.608 -27.548 1.00 79.31 79 LYS A C 1
ATOM 660 O O . LYS A 1 79 ? 19.671 -3.813 -27.010 1.00 79.31 79 LYS A O 1
ATOM 665 N N . VAL A 1 80 ? 20.007 -5.573 -28.367 1.00 77.94 80 VAL A N 1
ATOM 666 C CA . VAL A 1 80 ? 18.581 -5.785 -28.675 1.00 77.94 80 VAL A CA 1
ATOM 667 C C . VAL A 1 80 ? 17.792 -6.092 -27.403 1.00 77.94 80 VAL A C 1
ATOM 669 O O . VAL A 1 80 ? 16.679 -5.602 -27.240 1.00 77.94 80 VAL A O 1
ATOM 672 N N . GLU A 1 81 ? 18.366 -6.872 -26.481 1.00 78.69 81 GLU A N 1
ATOM 673 C CA . GLU A 1 81 ? 17.719 -7.151 -25.201 1.00 78.69 81 GLU A CA 1
ATOM 674 C C . GLU A 1 81 ? 17.484 -5.880 -24.384 1.00 78.69 81 GLU A C 1
ATOM 676 O O . GLU A 1 81 ? 16.393 -5.688 -23.851 1.00 78.69 81 GLU A O 1
ATOM 681 N N . GLU A 1 82 ? 18.484 -5.005 -24.302 1.00 82.38 82 GLU A N 1
ATOM 682 C CA . GLU A 1 82 ? 18.356 -3.753 -23.560 1.00 82.38 82 GLU A CA 1
ATOM 683 C C . GLU A 1 82 ? 17.395 -2.771 -24.240 1.00 82.38 82 GLU A C 1
ATOM 685 O O . GLU A 1 82 ? 16.606 -2.130 -23.550 1.00 82.38 82 GLU A O 1
ATOM 690 N N . ASP A 1 83 ? 17.384 -2.705 -25.574 1.00 83.44 83 ASP A N 1
ATOM 691 C CA . ASP A 1 83 ? 16.440 -1.876 -26.333 1.00 83.44 83 ASP A CA 1
ATOM 692 C C . ASP A 1 83 ? 14.983 -2.297 -26.055 1.00 83.44 83 ASP A C 1
ATOM 694 O O . ASP A 1 83 ? 14.116 -1.447 -25.845 1.00 83.44 83 ASP A O 1
ATOM 698 N N . ILE A 1 84 ? 14.710 -3.605 -25.978 1.00 84.06 84 ILE A N 1
ATOM 699 C CA . ILE A 1 84 ? 13.379 -4.128 -25.630 1.00 84.06 84 ILE A CA 1
ATOM 700 C C . ILE A 1 84 ? 13.034 -3.831 -24.166 1.00 84.06 84 ILE A C 1
ATOM 702 O O . ILE A 1 84 ? 11.915 -3.399 -23.889 1.00 84.06 84 ILE A O 1
ATOM 706 N N . ARG A 1 85 ? 13.972 -4.029 -23.226 1.00 83.56 85 ARG A N 1
ATOM 707 C CA . ARG A 1 85 ? 13.743 -3.702 -21.805 1.00 83.56 85 ARG A CA 1
ATOM 708 C C . ARG A 1 85 ? 13.416 -2.222 -21.619 1.00 83.56 85 ARG A C 1
ATOM 710 O O . ARG A 1 85 ? 12.470 -1.901 -20.907 1.00 83.56 85 ARG A O 1
ATOM 717 N N . ASN A 1 86 ? 14.152 -1.338 -22.287 1.00 87.94 86 ASN A N 1
ATOM 718 C CA . ASN A 1 86 ? 13.909 0.102 -22.241 1.00 87.94 86 ASN A CA 1
ATOM 719 C C . ASN A 1 86 ? 12.559 0.469 -22.868 1.00 87.94 86 ASN A C 1
ATOM 721 O O . ASN A 1 86 ? 11.835 1.282 -22.306 1.00 87.94 86 ASN A O 1
ATOM 725 N N . ALA A 1 87 ? 12.173 -0.170 -23.978 1.00 88.44 87 ALA A N 1
ATOM 726 C CA . ALA A 1 87 ? 10.851 0.034 -24.566 1.00 88.44 87 ALA A CA 1
ATOM 727 C C . ALA A 1 87 ? 9.721 -0.401 -23.613 1.00 88.44 87 ALA A C 1
ATOM 729 O O . ALA A 1 87 ? 8.733 0.311 -23.460 1.00 88.44 87 ALA A O 1
ATOM 730 N N . ILE A 1 88 ? 9.866 -1.542 -22.934 1.00 88.06 88 ILE A N 1
ATOM 731 C CA . ILE A 1 88 ? 8.892 -1.996 -21.930 1.00 88.06 88 ILE A CA 1
ATOM 732 C C . ILE A 1 88 ? 8.839 -1.030 -20.738 1.00 88.06 88 ILE A C 1
ATOM 734 O O . ILE A 1 88 ? 7.744 -0.692 -20.289 1.00 88.06 88 ILE A O 1
ATOM 738 N N . ASP A 1 89 ? 9.993 -0.570 -20.244 1.00 89.25 89 ASP A N 1
ATOM 739 C CA . ASP A 1 89 ? 10.075 0.433 -19.176 1.00 89.25 89 ASP A CA 1
ATOM 740 C C . ASP A 1 89 ? 9.321 1.717 -19.571 1.00 89.25 89 ASP A C 1
ATOM 742 O O . ASP A 1 89 ? 8.472 2.184 -18.814 1.00 89.25 89 ASP A O 1
ATOM 746 N N . ASP A 1 90 ? 9.566 2.247 -20.772 1.00 91.19 90 ASP A N 1
ATOM 747 C CA . ASP A 1 90 ? 8.903 3.451 -21.288 1.00 91.19 90 ASP A CA 1
ATOM 748 C C . ASP A 1 90 ? 7.390 3.245 -21.456 1.00 91.19 90 ASP A C 1
ATOM 750 O O . ASP A 1 90 ? 6.598 4.125 -21.108 1.00 91.19 90 ASP A O 1
ATOM 754 N N . ILE A 1 91 ? 6.954 2.071 -21.931 1.00 90.38 91 ILE A N 1
ATOM 755 C CA . ILE A 1 91 ? 5.525 1.738 -22.001 1.00 90.38 91 ILE A CA 1
ATOM 756 C C . ILE A 1 91 ? 4.914 1.760 -20.597 1.00 90.38 91 ILE A C 1
ATOM 758 O O . ILE A 1 91 ? 3.903 2.430 -20.400 1.00 90.38 91 ILE A O 1
ATOM 762 N N . LYS A 1 92 ? 5.532 1.100 -19.607 1.00 89.25 92 LYS A N 1
ATOM 763 C CA . LYS A 1 92 ? 5.040 1.085 -18.216 1.00 89.25 92 LYS A CA 1
ATOM 764 C C . LYS A 1 92 ? 4.963 2.491 -17.608 1.00 89.25 92 LYS A C 1
ATOM 766 O O . LYS A 1 92 ? 3.993 2.794 -16.917 1.00 89.25 92 LYS A O 1
ATOM 771 N N . ARG A 1 93 ? 5.935 3.361 -17.906 1.00 89.44 93 ARG A N 1
ATOM 772 C CA . ARG A 1 93 ? 5.990 4.756 -17.425 1.00 89.44 93 ARG A CA 1
ATOM 773 C C . ARG A 1 93 ? 4.905 5.638 -18.019 1.00 89.44 93 ARG A C 1
ATOM 775 O O . ARG A 1 93 ? 4.209 6.345 -17.292 1.00 89.44 93 ARG A O 1
ATOM 782 N N . TYR A 1 94 ? 4.795 5.637 -19.346 1.00 90.31 94 TYR A N 1
ATOM 783 C CA . TYR A 1 94 ? 4.036 6.654 -20.072 1.00 90.31 94 TYR A CA 1
ATOM 784 C C . TYR A 1 94 ? 2.617 6.212 -20.431 1.00 90.31 94 TYR A C 1
ATOM 786 O O . TYR A 1 94 ? 1.753 7.068 -20.624 1.00 90.31 94 TYR A O 1
ATOM 794 N N . HIS A 1 95 ? 2.327 4.908 -20.465 1.00 89.81 95 HIS A N 1
ATOM 795 C CA . HIS A 1 95 ? 0.970 4.410 -20.706 1.00 89.81 95 HIS A CA 1
ATOM 796 C C . HIS A 1 95 ? -0.069 4.973 -19.714 1.00 89.81 95 HIS A C 1
ATOM 798 O O . HIS A 1 95 ? -1.097 5.474 -20.186 1.00 89.81 95 HIS A O 1
ATOM 804 N N . PRO A 1 96 ? 0.168 4.993 -18.381 1.00 86.94 96 PRO A N 1
ATOM 805 C CA . PRO A 1 96 ? -0.789 5.564 -17.429 1.00 86.94 96 PRO A CA 1
ATOM 806 C C . PRO A 1 96 ? -1.094 7.047 -17.684 1.00 86.94 96 PRO A C 1
ATOM 808 O O . PRO A 1 96 ? -2.242 7.463 -17.545 1.00 86.94 96 PRO A O 1
ATOM 811 N 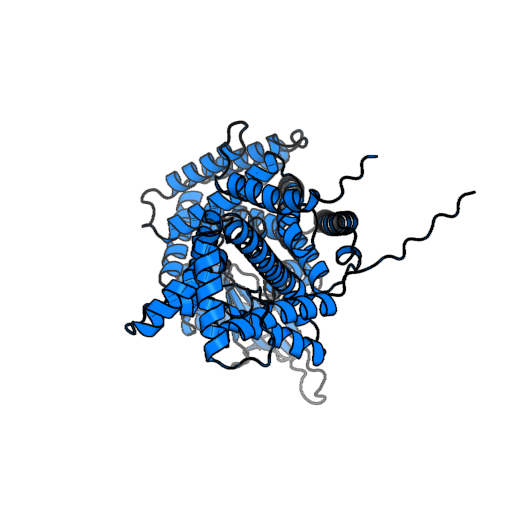N . LEU A 1 97 ? -0.095 7.827 -18.119 1.00 86.19 97 LEU A N 1
ATOM 812 C CA . LEU A 1 97 ? -0.246 9.256 -18.420 1.00 86.19 97 LEU A CA 1
ATOM 813 C C . LEU A 1 97 ? -1.158 9.516 -19.625 1.00 86.19 97 LEU A C 1
ATOM 815 O O . LEU A 1 97 ? -1.870 10.516 -19.673 1.00 86.19 97 LEU A O 1
ATOM 819 N N . ILE A 1 98 ? -1.097 8.637 -20.626 1.00 84.62 98 ILE A N 1
ATOM 820 C CA . ILE A 1 98 ? -1.869 8.763 -21.866 1.00 84.62 98 ILE A CA 1
ATOM 821 C C . ILE A 1 98 ? -3.292 8.227 -21.681 1.00 84.62 98 ILE A C 1
ATOM 823 O O . ILE A 1 98 ? -4.237 8.836 -22.176 1.00 84.62 98 ILE A O 1
ATOM 827 N N . CYS A 1 99 ? -3.466 7.147 -20.912 1.00 81.44 99 CYS A N 1
ATOM 828 C CA . CYS A 1 99 ? -4.775 6.533 -20.663 1.00 81.44 99 CYS A CA 1
ATOM 829 C C . CYS A 1 99 ? -5.799 7.470 -20.020 1.00 81.44 99 CYS A C 1
ATOM 831 O O . CYS A 1 99 ? -6.995 7.323 -20.258 1.00 81.44 99 CYS A O 1
ATOM 833 N N . GLN A 1 100 ? -5.354 8.409 -19.182 1.00 72.44 100 GLN A N 1
ATOM 834 C CA . GLN A 1 100 ? -6.267 9.328 -18.501 1.00 72.44 100 GLN A CA 1
ATOM 835 C C . GLN A 1 100 ? -6.766 10.470 -19.389 1.00 72.44 100 GLN A C 1
ATOM 837 O O . GLN A 1 100 ? -7.731 11.157 -19.041 1.00 72.44 100 GLN A O 1
ATOM 842 N N . LYS A 1 101 ? -6.141 10.683 -20.549 1.00 71.00 101 LYS A N 1
ATOM 843 C CA . LYS A 1 101 ? -6.493 11.790 -21.429 1.00 71.00 101 LYS A CA 1
ATOM 844 C C . LYS A 1 101 ? -7.640 11.407 -22.365 1.00 71.00 101 LYS A C 1
ATOM 846 O O . LYS A 1 101 ? -7.775 10.274 -22.819 1.00 71.00 101 LYS A O 1
ATOM 851 N N . ARG A 1 102 ? -8.526 12.375 -22.624 1.00 66.38 102 ARG A N 1
ATOM 852 C CA . ARG A 1 102 ? -9.812 12.136 -23.306 1.00 66.38 102 ARG A CA 1
ATOM 853 C C . ARG A 1 102 ? -9.742 12.194 -24.835 1.00 66.38 102 ARG A C 1
ATOM 855 O O . ARG A 1 102 ? -10.741 11.845 -25.465 1.00 66.38 102 ARG A O 1
ATOM 862 N N . SER A 1 103 ? -8.625 12.624 -25.432 1.00 83.56 103 SER A N 1
ATOM 863 C CA . SER A 1 103 ? -8.541 12.779 -26.890 1.00 83.56 103 SER A CA 1
ATOM 864 C C . SER A 1 103 ? -8.590 11.426 -27.612 1.00 83.56 103 SER A C 1
ATOM 866 O O . SER A 1 103 ? -8.130 10.406 -27.095 1.00 83.56 103 SER A O 1
ATOM 868 N N . SER A 1 104 ? -9.173 11.402 -28.813 1.00 82.81 104 SER A N 1
ATOM 869 C CA . SER A 1 104 ? -9.303 10.182 -29.623 1.00 82.81 104 SER A CA 1
ATOM 870 C C . SER A 1 104 ? -7.941 9.573 -29.968 1.00 82.81 104 SER A C 1
ATOM 872 O O . SER A 1 104 ? -7.760 8.365 -29.835 1.00 82.81 104 SER A O 1
ATOM 874 N N . GLU A 1 105 ? -6.962 10.403 -30.331 1.00 85.25 105 GLU A N 1
ATOM 875 C CA . GLU A 1 105 ? -5.599 9.964 -30.648 1.00 85.25 105 GLU A CA 1
ATOM 876 C C . GLU A 1 105 ? -4.898 9.292 -29.462 1.00 85.25 105 GLU A C 1
ATOM 878 O O . GLU A 1 105 ? -4.181 8.306 -29.634 1.00 85.25 105 GLU A O 1
ATOM 883 N N . GLU A 1 106 ? -5.106 9.799 -28.246 1.00 84.00 106 GLU A N 1
ATOM 884 C CA . GLU A 1 106 ? -4.506 9.234 -27.035 1.00 84.00 106 GLU A CA 1
ATOM 885 C C . GLU A 1 106 ? -5.161 7.919 -26.633 1.00 84.00 106 GLU A C 1
ATOM 887 O O . GLU A 1 106 ? -4.454 6.989 -26.249 1.00 84.00 106 GLU A O 1
ATOM 892 N N . LYS A 1 107 ? -6.481 7.791 -26.810 1.00 84.56 107 LYS A N 1
ATOM 893 C CA . LYS A 1 107 ? -7.178 6.509 -26.630 1.00 84.56 107 LYS A CA 1
ATOM 894 C C . LYS A 1 107 ? -6.660 5.445 -27.598 1.00 84.56 107 LYS A C 1
ATOM 896 O O . LYS A 1 107 ? -6.407 4.320 -27.176 1.00 84.56 107 LYS A O 1
ATOM 901 N N . ILE A 1 108 ? -6.451 5.806 -28.868 1.00 86.81 108 ILE A N 1
ATOM 902 C CA . ILE A 1 108 ? -5.867 4.905 -29.876 1.00 86.81 108 ILE A CA 1
ATOM 903 C C . ILE A 1 108 ? -4.446 4.503 -29.467 1.00 86.81 108 ILE A C 1
ATOM 905 O O . ILE A 1 108 ? -4.100 3.324 -29.515 1.00 86.81 108 ILE A O 1
ATOM 909 N N . LEU A 1 109 ? -3.624 5.460 -29.028 1.00 87.06 109 LEU A N 1
ATOM 910 C CA . LEU A 1 109 ? -2.247 5.192 -28.611 1.00 87.06 109 LEU A CA 1
ATOM 911 C C . LEU A 1 109 ? -2.174 4.294 -27.363 1.00 87.06 109 LEU A C 1
ATOM 913 O O . LEU A 1 109 ? -1.344 3.388 -27.314 1.00 87.06 109 LEU A O 1
ATOM 917 N N . ALA A 1 110 ? -3.046 4.519 -26.379 1.00 86.12 110 ALA A N 1
ATOM 918 C CA . ALA A 1 110 ? -3.161 3.680 -25.190 1.00 86.12 110 ALA A CA 1
ATOM 919 C C . ALA A 1 110 ? -3.603 2.251 -25.542 1.00 86.12 110 ALA A C 1
ATOM 921 O O . ALA A 1 110 ? -2.987 1.286 -25.093 1.00 86.12 110 ALA A O 1
ATOM 922 N N . HIS A 1 111 ? -4.617 2.106 -26.401 1.00 86.62 111 HIS A N 1
ATOM 923 C CA . HIS A 1 111 ? -5.081 0.795 -26.857 1.00 86.62 111 HIS A CA 1
ATOM 924 C C . HIS A 1 111 ? -3.983 0.029 -27.606 1.00 86.62 111 HIS A C 1
ATOM 926 O O . HIS A 1 111 ? -3.699 -1.122 -27.280 1.00 86.62 111 HIS A O 1
ATOM 932 N N . ARG A 1 112 ? -3.285 0.705 -28.528 1.00 88.62 112 ARG A N 1
ATOM 933 C CA . ARG A 1 112 ? -2.137 0.152 -29.259 1.00 88.62 112 ARG A CA 1
ATOM 934 C C . ARG A 1 112 ? -1.029 -0.331 -28.320 1.00 88.62 112 ARG A C 1
ATOM 936 O O . ARG A 1 112 ? -0.388 -1.344 -28.592 1.00 88.62 112 ARG A O 1
ATOM 943 N N . ALA A 1 113 ? -0.800 0.361 -27.203 1.00 88.12 113 ALA A N 1
ATOM 944 C CA . ALA A 1 113 ? 0.184 -0.063 -26.213 1.00 88.12 113 ALA A CA 1
ATOM 945 C C . ALA A 1 113 ? -0.202 -1.357 -25.489 1.00 88.12 113 ALA A C 1
ATOM 947 O O . ALA A 1 113 ? 0.650 -2.233 -25.324 1.00 88.12 113 ALA A O 1
ATOM 948 N N . LEU A 1 114 ? -1.476 -1.505 -25.116 1.00 86.75 114 LEU A N 1
ATOM 949 C CA . LEU A 1 114 ? -1.992 -2.746 -24.534 1.00 86.75 114 LEU A CA 1
ATOM 950 C C . LEU A 1 114 ? -1.882 -3.911 -25.523 1.00 86.75 114 LEU A C 1
ATOM 952 O O . LEU A 1 114 ? -1.360 -4.962 -25.159 1.00 86.75 114 LEU A O 1
ATOM 956 N N . GLU A 1 115 ? -2.296 -3.704 -26.775 1.00 85.62 115 GLU A N 1
ATOM 957 C CA . GLU A 1 115 ? -2.217 -4.713 -27.838 1.00 85.62 115 GLU A CA 1
ATOM 958 C C . GLU A 1 115 ? -0.767 -5.145 -28.103 1.00 85.62 115 GLU A C 1
ATOM 960 O O . GLU A 1 115 ? -0.458 -6.335 -28.152 1.00 85.62 115 GLU A O 1
ATOM 965 N N . THR A 1 116 ? 0.165 -4.191 -28.192 1.00 85.62 116 THR A N 1
ATOM 966 C CA . THR A 1 116 ? 1.588 -4.490 -28.426 1.00 85.62 116 THR A CA 1
ATOM 967 C C . THR A 1 116 ? 2.178 -5.344 -27.303 1.00 85.62 116 THR A C 1
ATOM 969 O O . THR A 1 116 ? 2.942 -6.276 -27.562 1.00 85.62 116 THR A O 1
ATOM 972 N N . ILE A 1 117 ? 1.813 -5.064 -26.049 1.00 85.19 117 ILE A N 1
ATOM 973 C CA . ILE A 1 117 ? 2.268 -5.852 -24.900 1.00 85.19 117 ILE A CA 1
ATOM 974 C C . ILE A 1 117 ? 1.593 -7.223 -24.852 1.00 85.19 117 ILE A C 1
ATOM 976 O O . ILE A 1 117 ? 2.262 -8.204 -24.534 1.00 85.19 117 ILE A O 1
ATOM 980 N N . GLN A 1 118 ? 0.313 -7.333 -25.211 1.00 83.75 118 GLN A N 1
ATOM 981 C CA . GLN A 1 118 ? -0.359 -8.628 -25.352 1.00 83.75 118 GLN A CA 1
ATOM 982 C C . GLN A 1 118 ? 0.315 -9.491 -26.425 1.00 83.75 118 GLN A C 1
ATOM 984 O O . GLN A 1 118 ? 0.644 -10.644 -26.154 1.00 83.75 118 GLN A O 1
ATOM 989 N N . ASN A 1 119 ? 0.623 -8.913 -27.588 1.00 80.44 119 ASN A N 1
ATOM 990 C CA . ASN A 1 119 ? 1.352 -9.586 -28.663 1.00 80.44 119 ASN A CA 1
ATOM 991 C C . ASN A 1 119 ? 2.754 -10.018 -28.214 1.00 80.44 119 ASN A C 1
ATOM 993 O O . ASN A 1 119 ? 3.182 -11.140 -28.483 1.00 80.44 119 ASN A O 1
ATOM 997 N N . PHE A 1 120 ? 3.467 -9.161 -27.479 1.00 82.56 120 PHE A N 1
ATOM 998 C CA . PHE A 1 120 ? 4.756 -9.518 -26.887 1.00 82.56 120 PHE A CA 1
ATOM 999 C C . PHE A 1 120 ? 4.631 -10.687 -25.895 1.00 82.56 120 PHE A C 1
ATOM 1001 O O . PHE A 1 120 ? 5.391 -11.652 -25.984 1.00 82.56 120 PHE A O 1
ATOM 1008 N N . ASN A 1 121 ? 3.650 -10.635 -24.991 1.00 81.12 121 ASN A N 1
ATOM 1009 C CA . ASN A 1 121 ? 3.389 -11.688 -24.010 1.00 81.12 121 ASN A CA 1
ATOM 1010 C C . ASN A 1 121 ? 3.022 -13.019 -24.679 1.00 81.12 121 ASN A C 1
ATOM 1012 O O . ASN A 1 121 ? 3.527 -14.054 -24.260 1.00 81.12 121 ASN A O 1
ATOM 1016 N N . HIS A 1 122 ? 2.237 -13.001 -25.758 1.00 75.75 122 HIS A N 1
ATOM 1017 C CA . HIS A 1 122 ? 1.903 -14.202 -26.529 1.00 75.75 122 HIS A CA 1
ATOM 1018 C C . HIS A 1 122 ? 3.155 -14.877 -27.111 1.00 75.75 122 HIS A C 1
ATOM 1020 O O . HIS A 1 122 ? 3.314 -16.090 -27.022 1.00 75.75 122 HIS A O 1
ATOM 1026 N N . ILE A 1 123 ? 4.104 -14.101 -27.648 1.00 71.81 123 ILE A N 1
ATOM 1027 C CA . ILE A 1 123 ? 5.375 -14.631 -28.180 1.00 71.81 123 ILE A CA 1
ATOM 1028 C C . ILE A 1 123 ? 6.237 -15.263 -27.071 1.00 71.81 123 ILE A C 1
ATOM 1030 O O . ILE A 1 123 ? 6.963 -16.239 -27.314 1.00 71.81 123 ILE A O 1
ATOM 1034 N N . VAL A 1 124 ? 6.168 -14.707 -25.857 1.00 69.31 124 VAL A N 1
ATOM 1035 C CA . VAL A 1 124 ? 6.824 -15.238 -24.652 1.00 69.31 124 VAL A CA 1
ATOM 1036 C C . VAL A 1 124 ? 6.154 -16.546 -24.197 1.00 69.31 124 VAL A C 1
ATOM 1038 O O . VAL A 1 124 ? 6.859 -17.538 -23.987 1.00 69.31 124 VAL A O 1
ATOM 1041 N N . GLU A 1 125 ? 4.819 -16.583 -24.126 1.00 66.25 125 GLU A N 1
ATOM 1042 C CA . GLU A 1 125 ? 3.999 -17.725 -23.678 1.00 66.25 125 GLU A CA 1
ATOM 1043 C C . GLU A 1 125 ? 4.052 -18.917 -24.667 1.00 66.25 125 GLU A C 1
ATOM 1045 O O . GLU A 1 125 ? 4.366 -20.039 -24.259 1.00 66.25 125 GLU A O 1
ATOM 1050 N N . ASP A 1 126 ? 3.910 -18.688 -25.980 1.00 61.44 126 ASP A N 1
ATOM 1051 C CA . ASP A 1 126 ? 4.078 -19.707 -27.043 1.00 61.44 126 ASP A CA 1
ATOM 1052 C C . ASP A 1 126 ? 5.465 -20.366 -27.025 1.00 61.44 126 ASP A C 1
ATOM 1054 O O . ASP A 1 126 ? 5.705 -21.463 -27.541 1.00 61.44 126 ASP A O 1
ATOM 1058 N N . GLY A 1 127 ? 6.436 -19.674 -26.433 1.00 52.94 127 GLY A N 1
ATOM 1059 C CA . GLY A 1 127 ? 7.767 -20.190 -26.210 1.00 52.94 127 GLY A CA 1
ATOM 1060 C C . GLY A 1 127 ? 7.871 -21.343 -25.224 1.00 52.94 127 GLY A C 1
ATOM 1061 O O . GLY A 1 127 ? 8.854 -22.091 -25.304 1.00 52.94 127 GLY A O 1
ATOM 1062 N N . GLN A 1 128 ? 6.899 -21.470 -24.322 1.00 50.41 128 GLN A N 1
ATOM 1063 C CA . GLN A 1 128 ? 6.917 -22.396 -23.195 1.00 50.41 128 GLN A CA 1
ATOM 1064 C C . GLN A 1 128 ? 6.067 -23.658 -23.422 1.00 50.41 128 GLN A C 1
ATOM 1066 O O . GLN A 1 128 ? 6.359 -24.678 -22.805 1.00 50.41 128 GLN A O 1
ATOM 1071 N N . GLN A 1 129 ? 5.089 -23.653 -24.338 1.00 48.34 129 GLN A N 1
ATOM 1072 C CA . GLN A 1 129 ? 4.247 -24.832 -24.594 1.00 48.34 129 GLN A CA 1
ATOM 1073 C C . GLN A 1 129 ? 4.979 -25.946 -25.353 1.00 48.34 129 GLN A C 1
ATOM 1075 O O . GLN A 1 129 ? 5.564 -25.737 -26.421 1.00 48.34 129 GLN A O 1
ATOM 1080 N N . ASP A 1 130 ? 4.939 -27.168 -24.829 1.00 45.88 130 ASP A N 1
ATOM 1081 C CA . ASP A 1 130 ? 5.519 -28.342 -25.474 1.00 45.88 130 ASP A CA 1
ATOM 1082 C C . ASP A 1 130 ? 4.691 -28.716 -26.717 1.00 45.88 130 ASP A C 1
ATOM 1084 O O . ASP A 1 130 ? 3.492 -28.954 -26.631 1.00 45.88 130 ASP A O 1
ATOM 1088 N N . THR A 1 131 ? 5.310 -28.733 -27.903 1.00 53.09 131 THR A N 1
ATOM 1089 C CA . THR A 1 131 ? 4.625 -29.149 -29.143 1.00 53.09 131 THR A CA 1
ATOM 1090 C C . THR A 1 131 ? 5.178 -30.500 -29.546 1.00 53.09 131 THR A C 1
ATOM 1092 O O . THR A 1 131 ? 6.399 -30.674 -29.627 1.00 53.09 131 THR A O 1
ATOM 1095 N N . SER A 1 132 ? 4.283 -31.431 -29.853 1.00 51.84 132 SER A N 1
ATOM 1096 C CA . SER A 1 132 ? 4.585 -32.775 -30.357 1.00 51.84 132 SER A CA 1
ATOM 1097 C C . SER A 1 132 ? 5.301 -32.778 -31.718 1.00 51.84 132 SER A C 1
ATOM 1099 O O . SER A 1 132 ? 5.928 -33.767 -32.082 1.00 51.84 132 SER A O 1
ATOM 1101 N N . ASP A 1 133 ? 5.273 -31.665 -32.456 1.00 67.56 133 ASP A N 1
ATOM 1102 C CA . ASP A 1 133 ? 5.875 -31.546 -33.788 1.00 67.56 133 ASP A CA 1
ATOM 1103 C C . ASP A 1 133 ? 7.405 -31.330 -33.746 1.00 67.56 133 ASP A C 1
ATOM 1105 O O . ASP A 1 133 ? 7.911 -30.300 -33.280 1.00 67.56 133 ASP A O 1
ATOM 1109 N N . TRP A 1 134 ? 8.161 -32.297 -34.275 1.00 55.06 134 TRP A N 1
ATOM 1110 C CA . TRP A 1 134 ? 9.626 -32.299 -34.304 1.00 55.06 134 TRP A CA 1
ATOM 1111 C C . TRP A 1 134 ? 10.225 -31.173 -35.161 1.00 55.06 134 TRP A C 1
ATOM 1113 O O . TRP A 1 134 ? 11.303 -30.673 -34.832 1.00 55.06 134 TRP A O 1
ATOM 1123 N N . ARG A 1 135 ? 9.529 -30.709 -36.212 1.00 55.66 135 ARG A N 1
ATOM 1124 C CA . ARG A 1 135 ? 9.992 -29.571 -37.029 1.00 55.66 135 ARG A CA 1
ATOM 1125 C C . ARG A 1 135 ? 9.948 -28.284 -36.219 1.00 55.66 135 ARG A C 1
ATOM 1127 O O . ARG A 1 135 ? 10.902 -27.505 -36.229 1.00 55.66 135 ARG A O 1
ATOM 1134 N N . LYS A 1 136 ? 8.880 -28.104 -35.436 1.00 56.72 136 LYS A N 1
ATOM 1135 C CA . LYS A 1 136 ? 8.758 -27.009 -34.467 1.00 56.72 136 LYS A CA 1
ATOM 1136 C C . LYS A 1 136 ? 9.758 -27.159 -33.321 1.00 56.72 136 LYS A C 1
ATOM 1138 O O . LYS A 1 136 ? 10.265 -26.145 -32.855 1.00 56.72 136 LYS A O 1
ATOM 1143 N N . ARG A 1 137 ? 10.114 -28.380 -32.894 1.00 56.69 137 ARG A N 1
ATOM 1144 C CA . ARG A 1 137 ? 11.197 -28.619 -31.913 1.00 56.69 137 ARG A CA 1
ATOM 1145 C C . ARG A 1 137 ? 12.579 -28.251 -32.454 1.00 56.69 137 ARG A C 1
ATOM 1147 O O . ARG A 1 137 ? 13.327 -27.607 -31.729 1.00 56.69 137 ARG A O 1
ATOM 1154 N N . LEU A 1 138 ? 12.906 -28.581 -33.707 1.00 52.88 138 LEU A N 1
ATOM 1155 C CA . LEU A 1 138 ? 14.177 -28.211 -34.348 1.00 52.88 138 LEU A CA 1
ATOM 1156 C C . LEU A 1 138 ? 14.273 -26.693 -34.562 1.00 52.88 138 LEU A C 1
ATOM 1158 O O . LEU A 1 138 ? 15.253 -26.074 -34.154 1.00 52.88 138 LEU A O 1
ATOM 1162 N N . LEU A 1 139 ? 13.220 -26.070 -35.104 1.00 52.62 139 LEU A N 1
ATOM 1163 C CA . LEU A 1 139 ? 13.119 -24.609 -35.215 1.00 52.62 139 LEU A CA 1
ATOM 1164 C C . LEU A 1 139 ? 13.198 -23.929 -33.841 1.00 52.62 139 LEU A C 1
ATOM 1166 O O . LEU A 1 139 ? 13.834 -22.884 -33.715 1.00 52.62 139 LEU A O 1
ATOM 1170 N N . ARG A 1 140 ? 12.627 -24.537 -32.791 1.00 55.38 140 ARG A N 1
ATOM 1171 C CA . ARG A 1 140 ? 12.761 -24.054 -31.411 1.00 55.38 140 ARG A CA 1
ATOM 1172 C C . ARG A 1 140 ? 14.126 -24.294 -30.801 1.00 55.38 140 ARG A C 1
ATOM 1174 O O . ARG A 1 140 ? 14.572 -23.450 -30.044 1.00 55.38 140 ARG A O 1
ATOM 1181 N N . PHE A 1 141 ? 14.814 -25.386 -31.099 1.00 52.00 141 PHE A N 1
ATOM 1182 C CA . PHE A 1 141 ? 16.192 -25.601 -30.660 1.00 52.00 141 PHE A CA 1
ATOM 1183 C C . PHE A 1 141 ? 17.114 -24.528 -31.258 1.00 52.00 141 PHE A C 1
ATOM 1185 O O . PHE A 1 141 ? 17.927 -23.931 -30.551 1.00 52.00 141 PHE A O 1
ATOM 1192 N N . LEU A 1 142 ? 16.899 -24.204 -32.536 1.00 49.47 142 LEU A N 1
ATOM 1193 C CA . LEU A 1 142 ? 17.613 -23.148 -33.252 1.00 49.47 142 LEU A CA 1
ATOM 1194 C C . LEU A 1 142 ? 17.239 -21.741 -32.747 1.00 49.47 142 LEU A C 1
ATOM 1196 O O . LEU A 1 142 ? 18.124 -20.905 -32.568 1.00 49.47 142 LEU A O 1
ATOM 1200 N N . SER A 1 143 ? 15.967 -21.479 -32.423 1.00 49.56 143 SER A N 1
ATOM 1201 C CA . SER A 1 143 ? 15.533 -20.185 -31.875 1.00 49.56 143 SER A CA 1
ATOM 1202 C C . SER A 1 143 ? 15.820 -20.018 -30.373 1.00 49.56 143 SER A C 1
ATOM 1204 O O . SER A 1 143 ? 16.103 -18.908 -29.930 1.00 49.56 143 SER A O 1
ATOM 1206 N N . LYS A 1 144 ? 15.861 -21.095 -29.572 1.00 47.91 144 LYS A N 1
ATOM 1207 C CA . LYS A 1 144 ? 16.193 -21.088 -28.127 1.00 47.91 144 LYS A CA 1
ATOM 1208 C C . LYS A 1 144 ? 17.609 -20.585 -27.840 1.00 47.91 144 LYS A C 1
ATOM 1210 O O . LYS A 1 144 ? 17.840 -20.068 -26.744 1.00 47.91 144 LYS A O 1
ATOM 1215 N N . ARG A 1 145 ? 18.534 -20.728 -28.798 1.00 47.16 145 ARG A N 1
ATOM 1216 C CA . ARG A 1 145 ? 19.928 -20.253 -28.705 1.00 47.16 145 ARG A CA 1
ATOM 1217 C C . ARG A 1 145 ? 20.029 -18.731 -28.906 1.00 47.16 145 ARG A C 1
ATOM 1219 O O . ARG A 1 145 ? 20.808 -18.066 -28.223 1.00 47.16 145 ARG A O 1
ATOM 1226 N N . ASN A 1 146 ? 19.153 -18.164 -29.740 1.00 46.41 146 ASN A N 1
ATOM 1227 C CA . ASN A 1 146 ? 19.157 -16.741 -30.100 1.00 46.41 146 ASN A CA 1
ATOM 1228 C C . ASN A 1 146 ? 18.049 -15.914 -29.434 1.00 46.41 146 ASN A C 1
ATOM 1230 O O . ASN A 1 146 ? 18.109 -14.690 -29.473 1.00 46.41 146 ASN A O 1
ATOM 1234 N N . ARG A 1 147 ? 17.081 -16.548 -28.763 1.00 51.91 147 ARG A N 1
ATOM 1235 C CA . ARG A 1 147 ? 16.042 -15.833 -28.018 1.00 51.91 147 ARG A CA 1
ATOM 1236 C C . ARG A 1 147 ? 16.627 -14.998 -26.882 1.00 51.91 147 ARG A C 1
ATOM 1238 O O . ARG A 1 147 ? 17.554 -15.478 -26.212 1.00 51.91 147 ARG A O 1
ATOM 1245 N N . PRO A 1 148 ? 16.064 -13.803 -26.642 1.00 50.72 148 PRO A N 1
ATOM 1246 C CA . PRO A 1 148 ? 16.398 -13.018 -25.475 1.00 50.72 148 PRO A CA 1
ATOM 1247 C C . PRO A 1 148 ? 16.259 -13.842 -24.198 1.00 50.72 148 PRO A C 1
ATOM 1249 O O . PRO A 1 148 ? 15.294 -14.591 -24.042 1.00 50.72 148 PRO A O 1
ATOM 1252 N N . SER A 1 149 ? 17.228 -13.728 -23.297 1.00 52.44 149 SER A N 1
ATOM 1253 C CA . SER A 1 149 ? 17.238 -14.454 -22.024 1.00 52.44 149 SER A CA 1
ATOM 1254 C C . SER A 1 149 ? 16.011 -14.138 -21.153 1.00 52.44 149 SER A C 1
ATOM 1256 O O . SER A 1 149 ? 15.462 -15.047 -20.536 1.00 52.44 149 SER A O 1
ATOM 1258 N N . PHE A 1 150 ? 15.524 -12.893 -21.193 1.00 51.62 150 PHE A N 1
ATOM 1259 C CA . PHE A 1 150 ? 14.375 -12.411 -20.414 1.00 51.62 150 PHE A CA 1
ATOM 1260 C C . PHE A 1 150 ? 13.005 -12.820 -20.978 1.00 51.62 150 PHE A C 1
ATOM 1262 O O . PHE A 1 150 ? 12.045 -12.968 -20.227 1.00 51.62 150 PHE A O 1
ATOM 1269 N N . ALA A 1 151 ? 12.915 -13.111 -22.282 1.00 49.66 151 ALA A N 1
ATOM 1270 C CA . ALA A 1 151 ? 11.697 -13.627 -22.920 1.00 49.66 151 ALA A CA 1
ATOM 1271 C C . ALA A 1 151 ? 11.369 -15.077 -22.503 1.00 49.66 151 ALA A C 1
ATOM 1273 O O . ALA A 1 151 ? 10.474 -15.701 -23.065 1.00 49.66 151 ALA A O 1
ATOM 1274 N N . LYS A 1 152 ? 12.133 -15.656 -21.568 1.00 50.53 152 LYS A N 1
ATOM 1275 C CA . LYS A 1 152 ? 11.874 -16.974 -20.983 1.00 50.53 152 LYS A CA 1
ATOM 1276 C C . LYS A 1 152 ? 11.171 -16.899 -19.637 1.00 50.53 152 LYS A C 1
ATOM 1278 O O . LYS A 1 152 ? 10.664 -17.930 -19.208 1.00 50.53 152 LYS A O 1
ATOM 1283 N N . THR A 1 153 ? 11.178 -15.746 -18.969 1.00 50.16 153 THR A N 1
ATOM 1284 C CA . THR A 1 153 ? 10.911 -15.712 -17.532 1.00 50.16 153 THR A CA 1
ATOM 1285 C C . THR A 1 153 ? 9.539 -15.163 -17.173 1.00 50.16 153 THR A C 1
ATOM 1287 O O . THR A 1 153 ? 8.818 -15.916 -16.533 1.00 50.16 153 THR A O 1
ATOM 1290 N N . HIS A 1 154 ? 9.090 -13.974 -17.594 1.00 55.22 154 HIS A N 1
ATOM 1291 C CA . HIS A 1 154 ? 7.842 -13.407 -17.046 1.00 55.22 154 HIS A CA 1
ATOM 1292 C C . HIS A 1 154 ? 6.969 -12.651 -18.057 1.00 55.22 154 HIS A C 1
ATOM 1294 O O . HIS A 1 154 ? 7.466 -11.986 -18.964 1.00 55.22 154 HIS A O 1
ATOM 1300 N N . LYS A 1 155 ? 5.650 -12.744 -17.847 1.00 64.31 155 LYS A N 1
ATOM 1301 C CA . LYS A 1 155 ? 4.621 -11.937 -18.509 1.00 64.31 155 LYS A CA 1
ATOM 1302 C C . LYS A 1 155 ? 4.792 -10.472 -18.115 1.00 64.31 155 LYS A C 1
ATOM 1304 O O . LYS A 1 155 ? 4.981 -10.157 -16.941 1.00 64.31 155 LYS A O 1
ATOM 1309 N N . VAL A 1 156 ? 4.736 -9.573 -19.090 1.00 68.38 156 VAL A N 1
ATOM 1310 C CA . VAL A 1 156 ? 4.774 -8.134 -18.844 1.00 68.38 156 VAL A CA 1
ATOM 1311 C C . VAL A 1 156 ? 3.382 -7.668 -18.450 1.00 68.38 156 VAL A C 1
ATOM 1313 O O . VAL A 1 156 ? 2.449 -7.719 -19.251 1.00 68.38 156 VAL A O 1
ATOM 1316 N N . GLU A 1 157 ? 3.256 -7.180 -17.223 1.00 66.75 157 GLU A N 1
ATOM 1317 C CA . GLU A 1 157 ? 2.064 -6.485 -16.749 1.00 66.75 157 GLU A CA 1
ATOM 1318 C C . GLU A 1 157 ? 2.256 -4.977 -16.918 1.00 66.75 157 GLU A C 1
ATOM 1320 O O . GLU A 1 157 ? 3.266 -4.415 -16.483 1.00 66.75 157 GLU A O 1
ATOM 1325 N N . ILE A 1 158 ? 1.297 -4.322 -17.573 1.00 61.06 158 ILE A N 1
ATOM 1326 C CA . ILE A 1 158 ? 1.180 -2.867 -17.534 1.00 61.06 158 ILE A CA 1
ATOM 1327 C C . ILE A 1 158 ? 0.178 -2.540 -16.443 1.00 61.06 158 ILE A C 1
ATOM 1329 O O . ILE A 1 158 ? -0.913 -3.112 -16.410 1.00 61.06 158 ILE A O 1
ATOM 1333 N N . SER A 1 159 ? 0.519 -1.575 -15.597 1.00 57.47 159 SER A N 1
ATOM 1334 C CA . SER A 1 159 ? -0.441 -0.923 -14.725 1.00 57.47 159 SER A CA 1
ATOM 1335 C C . SER A 1 159 ? -1.531 -0.315 -15.608 1.00 57.47 159 SER A C 1
ATOM 1337 O O . SER A 1 159 ? -1.362 0.753 -16.205 1.00 57.47 159 SER A O 1
ATOM 1339 N N . SER A 1 160 ? -2.675 -0.989 -15.719 1.00 47.22 160 SER A N 1
ATOM 1340 C CA . SER A 1 160 ? -3.891 -0.262 -16.039 1.00 47.22 160 SER A CA 1
ATOM 1341 C C . SER A 1 160 ? -4.024 0.799 -14.952 1.00 47.22 160 SER A C 1
ATOM 1343 O O . SER A 1 160 ? -3.797 0.477 -13.779 1.00 47.22 160 SER A O 1
ATOM 1345 N N . PRO A 1 161 ? -4.416 2.038 -15.276 1.00 41.38 161 PRO A N 1
ATOM 1346 C CA . PRO A 1 161 ? -5.064 2.858 -14.282 1.00 41.38 161 PRO A CA 1
ATOM 1347 C C . PRO A 1 161 ? -6.382 2.141 -13.958 1.00 41.38 161 PRO A C 1
ATOM 1349 O O . PRO A 1 161 ? -7.454 2.564 -14.375 1.00 41.38 161 PRO A O 1
ATOM 1352 N N . LYS A 1 162 ? -6.318 1.040 -13.183 1.00 38.91 162 LYS A N 1
ATOM 1353 C CA . LYS A 1 162 ? -7.259 0.873 -12.092 1.00 38.91 162 LYS A CA 1
ATOM 1354 C C . LYS A 1 162 ? -7.152 2.222 -11.441 1.00 38.91 162 LYS A C 1
ATOM 1356 O O . LYS A 1 162 ? -6.086 2.583 -10.938 1.00 38.91 162 LYS A O 1
ATOM 1361 N N . GLN A 1 163 ? -8.173 3.038 -11.653 1.00 31.94 163 GLN A N 1
ATOM 1362 C CA . GLN A 1 163 ? -8.326 4.210 -10.846 1.00 31.94 163 GLN A CA 1
ATOM 1363 C C . GLN A 1 163 ? -8.033 3.668 -9.440 1.00 31.94 163 GLN A C 1
ATOM 1365 O O . GLN A 1 163 ? -8.741 2.778 -8.963 1.00 31.94 163 GLN A O 1
ATOM 1370 N N . PHE A 1 164 ? -6.987 4.176 -8.784 1.00 32.62 164 PHE A N 1
ATOM 1371 C CA . PHE A 1 164 ? -7.199 4.598 -7.413 1.00 32.62 164 PHE A CA 1
ATOM 1372 C C . PHE A 1 164 ? -8.369 5.551 -7.567 1.00 32.62 164 PHE A C 1
ATOM 1374 O O . PHE A 1 164 ? -8.223 6.722 -7.913 1.00 32.62 164 PHE A O 1
ATOM 1381 N N . SER A 1 165 ? -9.546 4.935 -7.624 1.00 29.70 165 SER A N 1
ATOM 1382 C CA . SER A 1 165 ? -10.823 5.558 -7.717 1.00 29.70 165 SER A CA 1
ATOM 1383 C C . SER A 1 165 ? -10.826 6.151 -6.347 1.00 29.70 165 SER A C 1
ATOM 1385 O O . SER A 1 165 ? -11.107 5.492 -5.355 1.00 29.70 165 SER A O 1
ATOM 1387 N N . SER A 1 166 ? -10.355 7.384 -6.308 1.00 31.03 166 SER A N 1
ATOM 1388 C CA . SER A 1 166 ? -10.514 8.246 -5.176 1.00 31.03 166 SER A CA 1
ATOM 1389 C C . SER A 1 166 ? -12.020 8.347 -4.893 1.00 31.03 166 SER A C 1
ATOM 1391 O O . SER A 1 166 ? -12.414 8.437 -3.751 1.00 31.03 166 SER A O 1
ATOM 1393 N N . LYS A 1 167 ? -12.901 8.051 -5.862 1.00 29.92 167 LYS A N 1
ATOM 1394 C CA . LYS A 1 167 ? -14.306 7.712 -5.592 1.00 29.92 167 LYS A CA 1
ATOM 1395 C C . LYS A 1 167 ? -14.552 6.515 -4.650 1.00 29.92 167 LYS A C 1
ATOM 1397 O O . LYS A 1 167 ? -15.697 6.303 -4.328 1.00 29.92 167 LYS A O 1
ATOM 1402 N N . GLY A 1 168 ? -13.563 5.734 -4.221 1.00 30.16 168 GLY A N 1
ATOM 1403 C CA . GLY A 1 168 ? -13.706 4.663 -3.219 1.00 30.16 168 GLY A CA 1
ATOM 1404 C C . GLY A 1 168 ? -12.913 4.957 -1.942 1.00 30.16 168 GLY A C 1
ATOM 1405 O O . GLY A 1 168 ? -13.439 4.840 -0.843 1.00 30.16 168 GLY A O 1
ATOM 1406 N N . THR A 1 169 ? -11.669 5.440 -2.062 1.00 32.09 169 THR A N 1
ATOM 1407 C CA . THR A 1 169 ? -10.856 5.835 -0.895 1.00 32.09 169 THR A CA 1
ATOM 1408 C C . THR A 1 169 ? -11.124 7.260 -0.419 1.00 32.09 169 THR A C 1
ATOM 1410 O O . THR A 1 169 ? -11.294 7.430 0.781 1.00 32.09 169 THR A O 1
ATOM 1413 N N . GLU A 1 170 ? -11.297 8.261 -1.297 1.00 30.86 170 GLU A N 1
ATOM 1414 C CA . GLU A 1 170 ? -11.948 9.522 -0.891 1.00 30.86 170 GLU A CA 1
ATOM 1415 C C . GLU A 1 170 ? -13.405 9.244 -0.519 1.00 30.86 170 GLU A C 1
ATOM 1417 O O . GLU A 1 170 ? -13.917 9.946 0.326 1.00 30.86 170 GLU A O 1
ATOM 1422 N N . ASN A 1 171 ? -14.107 8.224 -1.014 1.00 34.59 171 ASN A N 1
ATOM 1423 C CA . ASN A 1 171 ? -15.436 7.947 -0.457 1.00 34.59 171 ASN A CA 1
ATOM 1424 C C . ASN A 1 171 ? -15.397 7.296 0.920 1.00 34.59 171 ASN A C 1
ATOM 1426 O O . ASN A 1 171 ? -16.297 7.589 1.667 1.00 34.59 171 ASN A O 1
ATOM 1430 N N . ALA A 1 172 ? -14.398 6.513 1.324 1.00 31.84 172 ALA A N 1
ATOM 1431 C CA . ALA A 1 172 ? -14.353 5.965 2.686 1.00 31.84 172 ALA A CA 1
ATOM 1432 C C . ALA A 1 172 ? -13.721 6.943 3.694 1.00 31.84 172 ALA A C 1
ATOM 1434 O O . ALA A 1 172 ? -14.273 7.177 4.766 1.00 31.84 172 ALA A O 1
ATOM 1435 N N . SER A 1 173 ? -12.599 7.579 3.335 1.00 32.75 173 SER A N 1
ATOM 1436 C CA . SER A 1 173 ? -11.910 8.549 4.193 1.00 32.75 173 SER A CA 1
ATOM 1437 C C . SER A 1 173 ? -12.440 9.970 4.022 1.00 32.75 173 SER A C 1
ATOM 1439 O O . SER A 1 173 ? -12.428 10.708 4.996 1.00 32.75 173 SER A O 1
ATOM 1441 N N . SER A 1 174 ? -12.992 10.366 2.865 1.00 34.16 174 SER A N 1
ATOM 1442 C CA . SER A 1 174 ? -13.912 11.516 2.789 1.00 34.16 174 SER A CA 1
ATOM 1443 C C . SER A 1 174 ? -15.354 11.134 3.097 1.00 34.16 174 SER A C 1
ATOM 1445 O O . SER A 1 174 ? -16.071 12.062 3.388 1.00 34.16 174 SER A O 1
ATOM 1447 N N . ALA A 1 175 ? -15.816 9.874 3.168 1.00 35.22 175 ALA A N 1
ATOM 1448 C CA . ALA A 1 175 ? -17.031 9.619 3.963 1.00 35.22 175 ALA A CA 1
ATOM 1449 C C . ALA A 1 175 ? -16.692 9.887 5.406 1.00 35.22 175 ALA A C 1
ATOM 1451 O O . ALA A 1 175 ? -17.356 10.725 5.937 1.00 35.22 175 ALA A O 1
ATOM 1452 N N . LEU A 1 176 ? -15.645 9.337 6.023 1.00 33.34 176 LEU A N 1
ATOM 1453 C CA . LEU A 1 176 ? -15.325 9.614 7.434 1.00 33.34 176 LEU A CA 1
ATOM 1454 C C . LEU A 1 176 ? -14.947 11.087 7.718 1.00 33.34 176 LEU A C 1
ATOM 1456 O O . LEU A 1 176 ? -15.372 11.647 8.725 1.00 33.34 176 LEU A O 1
ATOM 1460 N N . ASN A 1 177 ? -14.223 11.758 6.814 1.00 32.66 177 ASN A N 1
ATOM 1461 C CA . ASN A 1 177 ? -13.862 13.177 6.952 1.00 32.66 177 ASN A CA 1
ATOM 1462 C C . ASN A 1 177 ? -14.943 14.139 6.433 1.00 32.66 177 ASN A C 1
ATOM 1464 O O . ASN A 1 177 ? -15.065 15.218 6.998 1.00 32.66 177 ASN A O 1
ATOM 1468 N N . LYS A 1 178 ? -15.768 13.796 5.426 1.00 35.62 178 LYS A N 1
ATOM 1469 C CA . LYS A 1 178 ? -17.037 14.518 5.196 1.00 35.62 178 LYS A CA 1
ATOM 1470 C C . LYS A 1 178 ? -18.015 14.157 6.288 1.00 35.62 178 LYS A C 1
ATOM 1472 O O . LYS A 1 178 ? -18.813 14.985 6.609 1.00 35.62 178 LYS A O 1
ATOM 1477 N N . VAL A 1 179 ? -17.958 13.015 6.937 1.00 36.75 179 VAL A N 1
ATOM 1478 C CA . VAL A 1 179 ? -18.778 12.701 8.103 1.00 36.75 179 VAL A CA 1
ATOM 1479 C C . VAL A 1 179 ? -18.386 13.667 9.201 1.00 36.75 179 VAL A C 1
ATOM 1481 O O . VAL A 1 179 ? -19.259 14.358 9.683 1.00 36.75 179 VAL A O 1
ATOM 1484 N N . ALA A 1 180 ? -17.099 13.848 9.496 1.00 32.81 180 ALA A N 1
ATOM 1485 C CA . ALA A 1 180 ? -16.655 14.857 10.454 1.00 32.81 180 ALA A CA 1
ATOM 1486 C C . ALA A 1 180 ? -16.965 16.305 9.998 1.00 32.81 180 ALA A C 1
ATOM 1488 O O . ALA A 1 180 ? -17.485 17.092 10.781 1.00 32.81 180 ALA A O 1
ATOM 1489 N N . ALA A 1 181 ? -16.743 16.652 8.724 1.00 30.86 181 ALA A N 1
ATOM 1490 C CA . ALA A 1 181 ? -16.945 18.012 8.195 1.00 30.86 181 ALA A CA 1
ATOM 1491 C C . ALA A 1 181 ? -18.405 18.348 7.796 1.00 30.86 181 ALA A C 1
ATOM 1493 O O . ALA A 1 181 ? -18.766 19.512 7.646 1.00 30.86 181 ALA A O 1
ATOM 1494 N N . PHE A 1 182 ? -19.267 17.351 7.603 1.00 34.03 182 PHE A N 1
ATOM 1495 C CA . PHE A 1 182 ? -20.707 17.449 7.297 1.00 34.03 182 PHE A CA 1
ATOM 1496 C C . PHE A 1 182 ? -21.536 17.263 8.573 1.00 34.03 182 PHE A C 1
ATOM 1498 O O . PHE A 1 182 ? -22.637 17.804 8.637 1.00 34.03 182 PHE A O 1
ATOM 1505 N N . VAL A 1 183 ? -20.979 16.608 9.607 1.00 38.50 183 VAL A N 1
ATOM 1506 C CA . VAL A 1 183 ? -21.396 16.766 11.014 1.00 38.50 183 VAL A CA 1
ATOM 1507 C C . VAL A 1 183 ? -21.271 18.232 11.436 1.00 38.50 183 VAL A C 1
ATOM 1509 O O . VAL A 1 183 ? -22.146 18.727 12.136 1.00 38.50 183 VAL A O 1
ATOM 1512 N N . GLU A 1 184 ? -20.257 18.956 10.951 1.00 41.19 184 GLU A N 1
ATOM 1513 C CA . GLU A 1 184 ? -20.069 20.377 11.278 1.00 41.19 184 GLU A CA 1
ATOM 1514 C C . GLU A 1 184 ? -20.906 21.354 10.444 1.00 41.19 184 GLU A C 1
ATOM 1516 O O . GLU A 1 184 ? -21.306 22.398 10.951 1.00 41.19 184 GLU A O 1
ATOM 1521 N N . LYS A 1 185 ? -21.171 21.070 9.160 1.00 34.56 185 LYS A N 1
ATOM 1522 C CA . LYS A 1 185 ? -21.791 22.071 8.266 1.00 34.56 185 LYS A CA 1
ATOM 1523 C C . LYS A 1 185 ? -23.319 22.056 8.231 1.00 34.56 185 LYS A C 1
ATOM 1525 O O . LYS A 1 185 ? -23.913 22.988 7.695 1.00 34.56 185 LYS A O 1
ATOM 1530 N N . ASN A 1 186 ? -23.954 21.030 8.794 1.00 35.94 186 ASN A N 1
ATOM 1531 C CA . ASN A 1 186 ? -25.406 20.922 8.857 1.00 35.94 186 ASN A CA 1
ATOM 1532 C C . ASN A 1 186 ? -25.880 20.878 10.311 1.00 35.94 186 ASN A C 1
ATOM 1534 O O . ASN A 1 186 ? -26.178 19.815 10.854 1.00 35.94 186 ASN A O 1
ATOM 1538 N N . GLU A 1 187 ? -26.087 22.061 10.893 1.00 34.47 187 GLU A N 1
ATOM 1539 C CA . GLU A 1 187 ? -27.014 22.296 12.012 1.00 34.47 187 GLU A CA 1
ATOM 1540 C C . GLU A 1 187 ? -28.485 21.991 11.615 1.00 34.47 187 GLU A C 1
ATOM 1542 O O . GLU A 1 187 ? -29.406 22.774 11.840 1.00 34.47 187 GLU A O 1
ATOM 1547 N N . LEU A 1 188 ? -28.731 20.839 10.986 1.00 40.25 188 LEU A N 1
ATOM 1548 C CA . LEU A 1 188 ? -30.043 20.342 10.564 1.00 40.25 188 LEU A CA 1
ATOM 1549 C C . LEU A 1 188 ? -30.397 18.996 11.215 1.00 40.25 188 LEU A C 1
ATOM 1551 O O . LEU A 1 188 ? -31.422 18.407 10.883 1.00 40.25 188 LEU A O 1
ATOM 1555 N N . THR A 1 189 ? -29.644 18.567 12.234 1.00 42.16 189 THR A N 1
ATOM 1556 C CA . THR A 1 189 ? -30.021 17.475 13.156 1.00 42.16 189 THR A CA 1
ATOM 1557 C C . THR A 1 189 ? -31.298 17.761 13.955 1.00 42.16 189 THR A C 1
ATOM 1559 O O . THR A 1 189 ? -31.773 16.903 14.694 1.00 42.16 189 THR A O 1
ATOM 1562 N N . LYS A 1 190 ? -31.911 18.941 13.808 1.00 47.69 190 LYS A N 1
ATOM 1563 C CA . LYS A 1 190 ? -33.036 19.359 14.647 1.00 47.69 190 LYS A CA 1
ATOM 1564 C C . LYS A 1 190 ? -34.378 18.684 14.391 1.00 47.69 190 LYS A C 1
ATOM 1566 O O . LYS A 1 190 ? -35.269 18.933 15.183 1.00 47.69 190 LYS A O 1
ATOM 1571 N N . ASN A 1 191 ? -34.565 17.827 13.386 1.00 61.00 191 ASN A N 1
ATOM 1572 C CA . ASN A 1 191 ? -35.845 17.123 13.238 1.00 61.00 191 ASN A CA 1
ATOM 1573 C C . ASN A 1 191 ? -35.664 15.743 12.595 1.00 61.00 191 ASN A C 1
ATOM 1575 O O . ASN A 1 191 ? -36.047 15.578 11.443 1.00 61.00 191 ASN A O 1
ATOM 1579 N N . ILE A 1 192 ? -35.109 14.752 13.292 1.00 71.56 192 ILE A N 1
ATOM 1580 C CA . ILE A 1 192 ? -35.316 13.327 12.970 1.00 71.56 192 ILE A CA 1
ATOM 1581 C C . ILE A 1 192 ? -36.112 12.739 14.123 1.00 71.56 192 ILE A C 1
ATOM 1583 O O . ILE A 1 192 ? -35.776 12.962 15.283 1.00 71.56 192 ILE A O 1
ATOM 1587 N N . THR A 1 193 ? -37.182 12.019 13.815 1.00 77.12 193 THR A N 1
ATOM 1588 C CA . THR A 1 193 ? -37.967 11.322 14.831 1.00 77.12 193 THR A CA 1
ATOM 1589 C C . THR A 1 193 ? -37.323 9.976 15.146 1.00 77.12 193 THR A C 1
ATOM 1591 O O . THR A 1 193 ? -36.834 9.285 14.254 1.00 77.12 193 THR A O 1
ATOM 1594 N N . GLU A 1 194 ? -37.370 9.564 16.411 1.00 82.06 194 GLU A N 1
ATOM 1595 C CA . GLU A 1 194 ? -36.885 8.247 16.851 1.00 82.06 194 GLU A CA 1
ATOM 1596 C C . GLU A 1 194 ? -37.545 7.105 16.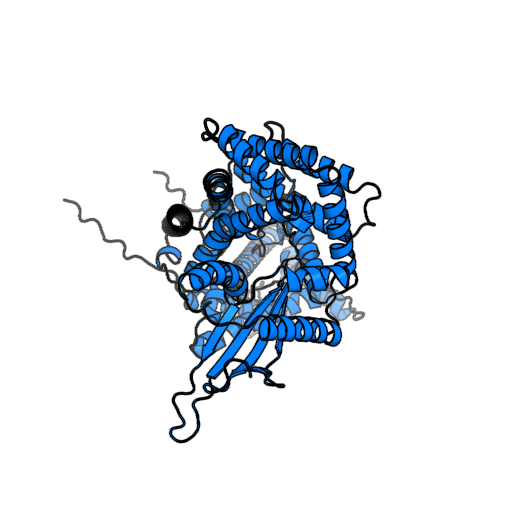054 1.00 82.06 194 GLU A C 1
ATOM 1598 O O . GLU A 1 194 ? -36.885 6.154 15.650 1.00 82.06 194 GLU A O 1
ATOM 1603 N N . ARG A 1 195 ? -38.819 7.280 15.671 1.00 82.25 195 ARG A N 1
ATOM 1604 C CA . ARG A 1 195 ? -39.555 6.353 14.797 1.00 82.25 195 ARG A CA 1
ATOM 1605 C C . ARG A 1 195 ? -38.917 6.162 13.420 1.00 82.25 195 ARG A C 1
ATOM 1607 O O . ARG A 1 195 ? -38.926 5.046 12.909 1.00 82.25 195 ARG A O 1
ATOM 1614 N N . GLU A 1 196 ? -38.396 7.221 12.798 1.00 85.00 196 GLU A N 1
ATOM 1615 C CA . GLU A 1 196 ? -37.716 7.118 11.496 1.00 85.00 196 GLU A CA 1
ATOM 1616 C C . GLU A 1 196 ? -36.381 6.392 11.635 1.00 85.00 196 GLU A C 1
ATOM 1618 O O . GLU A 1 196 ? -36.058 5.554 10.796 1.00 85.00 196 GLU A O 1
ATOM 1623 N N . VAL A 1 197 ? -35.639 6.669 12.712 1.00 85.94 197 VAL A N 1
ATOM 1624 C CA . VAL A 1 197 ? -34.378 5.980 13.024 1.00 85.94 197 VAL A CA 1
ATOM 1625 C C . VAL A 1 197 ? -34.618 4.489 13.227 1.00 85.94 197 VAL A C 1
ATOM 1627 O O . VAL A 1 197 ? -33.922 3.669 12.629 1.00 85.94 197 VAL A O 1
ATOM 1630 N N . ASP A 1 198 ? -35.622 4.126 14.019 1.00 87.00 198 ASP A N 1
ATOM 1631 C CA . ASP A 1 198 ? -35.940 2.728 14.302 1.00 87.00 198 ASP A CA 1
ATOM 1632 C C . ASP A 1 198 ? -36.451 2.001 13.056 1.00 87.00 198 ASP A C 1
ATOM 1634 O O . ASP A 1 198 ? -35.991 0.899 12.749 1.00 87.00 198 ASP A O 1
ATOM 1638 N N . ALA A 1 199 ? -37.343 2.628 12.282 1.00 87.62 199 ALA A N 1
ATOM 1639 C CA . ALA A 1 199 ? -37.821 2.074 11.016 1.00 87.62 199 ALA A CA 1
ATOM 1640 C C . ALA A 1 199 ? -36.674 1.868 10.016 1.00 87.62 199 ALA A C 1
ATOM 1642 O O . ALA A 1 199 ? -36.606 0.829 9.354 1.00 87.62 199 ALA A O 1
ATOM 1643 N N . PHE A 1 200 ? -35.749 2.826 9.935 1.00 89.62 200 PHE A N 1
ATOM 1644 C CA . PHE A 1 200 ? -34.566 2.726 9.091 1.00 89.62 200 PHE A CA 1
ATOM 1645 C C . PHE A 1 200 ? -33.641 1.597 9.535 1.00 89.62 200 PHE A C 1
ATOM 1647 O O . PHE A 1 200 ? -33.275 0.767 8.708 1.00 89.62 200 PHE A O 1
ATOM 1654 N N . ARG A 1 201 ? -33.330 1.494 10.833 1.00 89.44 201 ARG A N 1
ATOM 1655 C CA . ARG A 1 201 ? -32.505 0.406 11.379 1.00 89.44 201 ARG A CA 1
ATOM 1656 C C . ARG A 1 201 ? -33.135 -0.963 11.137 1.00 89.44 201 ARG A C 1
ATOM 1658 O O . ARG A 1 201 ? -32.448 -1.871 10.676 1.00 89.44 201 ARG A O 1
ATOM 1665 N N . MET A 1 202 ? -34.442 -1.116 11.368 1.00 87.94 202 MET A N 1
ATOM 1666 C CA . MET A 1 202 ? -35.155 -2.368 11.075 1.00 87.94 202 MET A CA 1
ATOM 1667 C C . MET A 1 202 ? -35.079 -2.733 9.589 1.00 87.94 202 MET A C 1
ATOM 1669 O O . MET A 1 202 ? -34.839 -3.893 9.245 1.00 87.94 202 MET A O 1
ATOM 1673 N N . LYS A 1 203 ? -35.247 -1.751 8.694 1.00 88.62 203 LYS A N 1
ATOM 1674 C CA . LYS A 1 203 ? -35.154 -1.988 7.251 1.00 88.62 203 LYS A CA 1
ATOM 1675 C C . LYS A 1 203 ? -33.724 -2.302 6.813 1.00 88.62 203 LYS A C 1
ATOM 1677 O O . LYS A 1 203 ? -33.545 -3.208 6.006 1.00 88.62 203 LYS A O 1
ATOM 1682 N N . ALA A 1 204 ? -32.726 -1.634 7.386 1.00 87.62 204 ALA A N 1
ATOM 1683 C CA . ALA A 1 204 ? -31.310 -1.915 7.175 1.00 87.62 204 ALA A CA 1
ATOM 1684 C C . ALA A 1 204 ? -30.953 -3.358 7.548 1.00 87.62 204 ALA A C 1
ATOM 1686 O O . ALA A 1 204 ? -30.368 -4.073 6.740 1.00 87.62 204 ALA A O 1
ATOM 1687 N N . ILE A 1 205 ? -31.379 -3.824 8.725 1.00 86.62 205 ILE A N 1
ATOM 1688 C CA . ILE A 1 205 ? -31.198 -5.217 9.159 1.00 86.62 205 ILE A CA 1
ATOM 1689 C C . ILE A 1 205 ? -31.847 -6.181 8.158 1.00 86.62 205 ILE A C 1
ATOM 1691 O O . ILE A 1 205 ? -31.219 -7.153 7.740 1.00 86.62 205 ILE A O 1
ATOM 1695 N N . SER A 1 206 ? -33.087 -5.904 7.742 1.00 85.88 206 SER A N 1
ATOM 1696 C CA . SER A 1 206 ? -33.798 -6.735 6.764 1.00 85.88 206 SER A CA 1
ATOM 1697 C C . SER A 1 206 ? -33.084 -6.780 5.407 1.00 85.88 206 SER A C 1
ATOM 1699 O O . SER A 1 206 ? -33.000 -7.852 4.810 1.00 85.88 206 SER A O 1
ATOM 1701 N N . LEU A 1 207 ? -32.531 -5.654 4.941 1.00 85.25 207 LEU A N 1
ATOM 1702 C CA . LEU A 1 207 ? -31.748 -5.581 3.704 1.00 85.25 207 LEU A CA 1
ATOM 1703 C C . LEU A 1 207 ? -30.428 -6.350 3.810 1.00 85.25 207 LEU A C 1
ATOM 1705 O O . LEU A 1 207 ? -30.064 -7.061 2.876 1.00 85.25 207 LEU A O 1
ATOM 1709 N N . ILE A 1 208 ? -29.731 -6.250 4.942 1.00 83.88 208 ILE A N 1
ATOM 1710 C CA . ILE A 1 208 ? -28.499 -7.005 5.206 1.00 83.88 208 ILE A CA 1
ATOM 1711 C C . ILE A 1 208 ? -28.779 -8.512 5.154 1.00 83.88 208 ILE A C 1
ATOM 1713 O O . ILE A 1 208 ? -28.040 -9.258 4.508 1.00 83.88 208 ILE A O 1
ATOM 1717 N N . GLN A 1 209 ? -29.873 -8.951 5.784 1.00 82.25 209 GLN A N 1
ATOM 1718 C CA . GLN A 1 209 ? -30.302 -10.350 5.782 1.00 82.25 209 GLN A CA 1
ATOM 1719 C C . GLN A 1 209 ? -30.707 -10.832 4.381 1.00 82.25 209 GLN A C 1
ATOM 1721 O O . GLN A 1 209 ? -30.338 -11.939 3.995 1.00 82.25 209 GLN A O 1
ATOM 1726 N N . SER A 1 210 ? -31.426 -10.016 3.600 1.00 81.69 210 SER A N 1
ATOM 1727 C CA . SER A 1 210 ? -31.886 -10.407 2.260 1.00 81.69 210 SER A CA 1
ATOM 1728 C C . SER A 1 210 ? -30.762 -10.474 1.224 1.00 81.69 210 SER A C 1
ATOM 1730 O O . SER A 1 210 ? -30.813 -11.317 0.333 1.00 81.69 210 SER A O 1
ATOM 1732 N N . HIS A 1 211 ? -29.735 -9.626 1.346 1.00 75.25 211 HIS A N 1
ATOM 1733 C CA . HIS A 1 211 ? -28.580 -9.607 0.440 1.00 75.25 211 HIS A CA 1
ATOM 1734 C C . HIS A 1 211 ? -27.536 -10.691 0.757 1.00 75.25 211 HIS A C 1
ATOM 1736 O O . HIS A 1 211 ? -26.533 -10.795 0.051 1.00 75.25 211 HIS A O 1
ATOM 1742 N N . GLY A 1 212 ? -27.742 -11.495 1.809 1.00 65.12 212 GLY A N 1
ATOM 1743 C CA . GLY A 1 212 ? -26.801 -12.547 2.205 1.00 65.12 212 GLY A CA 1
ATOM 1744 C C . GLY A 1 212 ? -25.431 -11.999 2.611 1.00 65.12 212 GLY A C 1
ATOM 1745 O O . GLY A 1 212 ? -24.407 -12.640 2.375 1.00 65.12 212 GLY A O 1
ATOM 1746 N N . ILE A 1 213 ? -25.392 -10.786 3.168 1.00 64.12 213 ILE A N 1
ATOM 1747 C CA . ILE A 1 213 ? -24.148 -10.148 3.596 1.00 64.12 213 ILE A CA 1
ATOM 1748 C C . ILE A 1 213 ? -23.631 -10.865 4.834 1.00 64.12 213 ILE A C 1
ATOM 1750 O O . ILE A 1 213 ? -24.322 -10.979 5.847 1.00 64.12 213 ILE A O 1
ATOM 1754 N N . ILE A 1 214 ? -22.392 -11.334 4.743 1.00 63.34 214 ILE A N 1
ATOM 1755 C CA . ILE A 1 214 ? -21.770 -12.146 5.778 1.00 63.34 214 ILE A CA 1
ATOM 1756 C C . ILE A 1 214 ? -21.133 -11.209 6.803 1.00 63.34 214 ILE A C 1
ATOM 1758 O O . ILE A 1 214 ? -19.985 -10.796 6.659 1.00 63.34 214 ILE A O 1
ATOM 1762 N N . PHE A 1 215 ? -21.886 -10.880 7.848 1.00 69.56 215 PHE A N 1
ATOM 1763 C CA . PHE A 1 215 ? -21.270 -10.529 9.125 1.00 69.56 215 PHE A CA 1
ATOM 1764 C C . PHE A 1 215 ? -20.778 -11.818 9.800 1.00 69.56 215 PHE A C 1
ATOM 1766 O O . PHE A 1 215 ? -21.400 -12.868 9.606 1.00 69.56 215 PHE A O 1
ATOM 1773 N N . PRO A 1 216 ? -19.705 -11.771 10.608 1.00 62.88 216 PRO A N 1
ATOM 1774 C CA . PRO A 1 216 ? -19.237 -12.955 11.332 1.00 62.88 216 PRO A CA 1
ATOM 1775 C C . PRO A 1 216 ? -20.310 -13.525 12.275 1.00 62.88 216 PRO A C 1
ATOM 1777 O O . PRO A 1 216 ? -20.381 -14.735 12.478 1.00 62.88 216 PRO A O 1
ATOM 1780 N N . SER A 1 217 ? -21.211 -12.677 12.784 1.00 69.00 217 SER A N 1
ATOM 1781 C CA . SER A 1 217 ? -22.455 -13.110 13.423 1.00 69.00 217 SER A CA 1
ATOM 1782 C C . SER A 1 217 ? -23.609 -12.132 13.187 1.00 69.00 217 SER A C 1
ATOM 1784 O O . SER A 1 217 ? -23.415 -10.948 12.911 1.00 69.00 217 SER A O 1
ATOM 1786 N N . ILE A 1 218 ? -24.841 -12.613 13.378 1.00 73.81 218 ILE A N 1
ATOM 1787 C CA . ILE A 1 218 ? -26.041 -11.762 13.384 1.00 73.81 218 ILE A CA 1
ATOM 1788 C C . ILE A 1 218 ? -25.952 -10.693 14.491 1.00 73.81 218 ILE A C 1
ATOM 1790 O O . ILE A 1 218 ? -26.385 -9.561 14.287 1.00 73.81 218 ILE A O 1
ATOM 1794 N N . SER A 1 219 ? -25.356 -11.023 15.644 1.00 76.50 219 SER A N 1
ATOM 1795 C CA . SER A 1 219 ? -25.166 -10.068 16.743 1.00 76.50 219 SER A CA 1
ATOM 1796 C C . SER A 1 219 ? -24.271 -8.901 16.333 1.00 76.50 219 SER A C 1
ATOM 1798 O O . SER A 1 219 ? -24.585 -7.758 16.643 1.00 76.50 219 SER A O 1
ATOM 1800 N N . GLU A 1 220 ? -23.187 -9.165 15.602 1.00 73.88 220 GLU A N 1
ATOM 1801 C CA . GLU A 1 220 ? -22.309 -8.104 15.101 1.00 73.88 220 GLU A CA 1
ATOM 1802 C C . GLU A 1 220 ? -22.991 -7.237 14.043 1.00 73.88 220 GLU A C 1
ATOM 1804 O O . GLU A 1 220 ? -22.784 -6.025 14.038 1.00 73.88 220 GLU A O 1
ATOM 1809 N N . ALA A 1 221 ? -23.847 -7.816 13.194 1.00 78.25 221 ALA A N 1
ATOM 1810 C CA . ALA A 1 221 ? -24.661 -7.035 12.263 1.00 78.25 221 ALA A CA 1
ATOM 1811 C C . ALA A 1 221 ? -25.563 -6.042 13.012 1.00 78.25 221 ALA A C 1
ATOM 1813 O O . ALA A 1 221 ? -25.617 -4.859 12.670 1.00 78.25 221 ALA A O 1
ATOM 1814 N N . PHE A 1 222 ? -26.227 -6.503 14.076 1.00 81.56 222 PHE A N 1
ATOM 1815 C CA . PHE A 1 222 ? -27.068 -5.653 14.917 1.00 81.56 222 PHE A CA 1
ATOM 1816 C C . PHE A 1 222 ? -26.271 -4.565 15.637 1.00 81.56 222 PHE A C 1
ATOM 1818 O O . PHE A 1 222 ? -26.673 -3.400 15.595 1.00 81.56 222 PHE A O 1
ATOM 1825 N N . SER A 1 223 ? -25.150 -4.918 16.272 1.00 79.75 223 SER A N 1
ATOM 1826 C CA . SER A 1 223 ? -24.286 -3.943 16.946 1.00 79.75 223 SER A CA 1
ATOM 1827 C C . SER A 1 223 ? -23.766 -2.900 15.961 1.00 79.75 223 SER A C 1
ATOM 1829 O O . SER A 1 223 ? -23.878 -1.708 16.225 1.00 79.75 223 SER A O 1
ATOM 1831 N N . SER A 1 224 ? -23.323 -3.323 14.772 1.00 80.75 224 SER A N 1
ATOM 1832 C CA . SER A 1 224 ? -22.826 -2.418 13.733 1.00 80.75 224 SER A CA 1
ATOM 1833 C C . SER A 1 224 ? -23.896 -1.421 13.273 1.00 80.75 224 SER A C 1
ATOM 1835 O O . SER A 1 224 ? -23.632 -0.220 13.238 1.00 80.75 224 SER A O 1
ATOM 1837 N N . VAL A 1 225 ? -25.127 -1.874 13.008 1.00 84.75 225 VAL A N 1
ATOM 1838 C CA . VAL A 1 225 ? -26.257 -0.994 12.641 1.00 84.75 225 VAL A CA 1
ATOM 1839 C C . VAL A 1 225 ? -26.664 -0.066 13.792 1.00 84.75 225 VAL A C 1
ATOM 1841 O O . VAL A 1 225 ? -27.133 1.052 13.571 1.00 84.75 225 VAL A O 1
ATOM 1844 N N . ARG A 1 226 ? -26.518 -0.508 15.042 1.00 83.12 226 ARG A N 1
ATOM 1845 C CA . ARG A 1 226 ? -26.904 0.287 16.210 1.00 83.12 226 ARG A CA 1
ATOM 1846 C C . ARG A 1 226 ? -25.888 1.381 16.524 1.00 83.12 226 ARG A C 1
ATOM 1848 O O . ARG A 1 226 ? -26.288 2.507 16.813 1.00 83.12 226 ARG A O 1
ATOM 1855 N N . GLU A 1 227 ? -24.610 1.038 16.492 1.00 76.12 227 GLU A N 1
ATOM 1856 C CA . GLU A 1 227 ? -23.503 1.904 16.903 1.00 76.12 227 GLU A CA 1
ATOM 1857 C C . GLU A 1 227 ? -23.090 2.880 15.801 1.00 76.12 227 GLU A C 1
ATOM 1859 O O . GLU A 1 227 ? -22.592 3.965 16.100 1.00 76.12 227 GLU A O 1
ATOM 1864 N N . SER A 1 228 ? -23.336 2.538 14.531 1.00 75.88 228 SER A N 1
ATOM 1865 C CA . SER A 1 228 ? -22.959 3.410 13.420 1.00 75.88 228 SER A CA 1
ATOM 1866 C C . SER A 1 228 ? -23.883 4.634 13.325 1.00 75.88 228 SER A C 1
ATOM 1868 O O . SER A 1 228 ? -25.112 4.483 13.345 1.00 75.88 228 SER A O 1
ATOM 1870 N N . PRO A 1 229 ? -23.329 5.848 13.179 1.00 75.44 229 PRO A N 1
ATOM 1871 C CA . PRO A 1 229 ? -24.109 7.076 13.032 1.00 75.44 229 PRO A CA 1
ATOM 1872 C C . PRO A 1 229 ? -24.976 7.071 11.762 1.00 75.44 229 PRO A C 1
ATOM 1874 O O . PRO A 1 229 ? -24.599 6.502 10.738 1.00 75.44 229 PRO A O 1
ATOM 1877 N N . ILE A 1 230 ? -26.139 7.727 11.838 1.00 78.25 230 ILE A N 1
ATOM 1878 C CA . ILE A 1 230 ? -27.072 7.919 10.718 1.00 78.25 230 ILE A CA 1
ATOM 1879 C C . ILE A 1 230 ? -27.051 9.396 10.319 1.00 78.25 230 ILE A C 1
ATOM 1881 O O . ILE A 1 230 ? -27.260 10.277 11.154 1.00 78.25 230 ILE A O 1
ATOM 1885 N N . TYR A 1 231 ? -26.818 9.656 9.038 1.00 77.25 231 TYR A N 1
ATOM 1886 C CA . TYR A 1 231 ? -26.762 10.987 8.439 1.00 77.25 231 TYR A CA 1
ATOM 1887 C C . TYR A 1 231 ? -28.047 11.307 7.710 1.00 77.25 231 TYR A C 1
ATOM 1889 O O . TYR A 1 231 ? -28.702 10.411 7.185 1.00 77.25 231 TYR A O 1
ATOM 1897 N N . THR A 1 232 ? -28.387 12.595 7.633 1.00 71.38 232 THR A N 1
ATOM 1898 C CA . THR A 1 232 ? -29.651 13.019 7.029 1.00 71.38 232 THR A CA 1
ATOM 1899 C C . THR A 1 232 ? -29.515 14.154 6.050 1.00 71.38 232 THR A C 1
ATOM 1901 O O . THR A 1 232 ? -28.845 15.149 6.322 1.00 71.38 232 THR A O 1
ATOM 1904 N N . THR A 1 233 ? -30.232 14.036 4.940 1.00 71.94 233 THR A N 1
ATOM 1905 C CA . THR A 1 233 ? -30.384 15.076 3.926 1.00 71.94 233 THR A CA 1
ATOM 1906 C C . THR A 1 233 ? -31.868 15.367 3.732 1.00 71.94 233 THR A C 1
ATOM 1908 O O . THR A 1 233 ? -32.661 14.462 3.494 1.00 71.94 233 THR A O 1
ATOM 1911 N N . ILE A 1 234 ? -32.262 16.636 3.866 1.00 64.38 234 ILE A N 1
ATOM 1912 C CA . ILE A 1 234 ? -33.652 17.068 3.672 1.00 64.38 234 ILE A CA 1
ATOM 1913 C C . ILE A 1 234 ? -33.742 17.780 2.327 1.00 64.38 234 ILE A C 1
ATOM 1915 O O . ILE A 1 234 ? -33.166 18.855 2.157 1.00 64.38 234 ILE A O 1
ATOM 1919 N N . SER A 1 235 ? -34.503 17.209 1.401 1.00 58.12 235 SER A N 1
ATOM 1920 C CA . SER A 1 235 ? -34.836 17.848 0.130 1.00 58.12 235 SER A CA 1
ATOM 1921 C C . SER A 1 235 ? -36.258 18.394 0.211 1.00 58.12 235 SER A C 1
ATOM 1923 O O . SER A 1 235 ? -37.214 17.667 0.490 1.00 58.12 235 SER A O 1
ATOM 1925 N N . ARG A 1 236 ? -36.404 19.706 0.001 1.00 56.47 236 ARG A N 1
ATOM 1926 C CA . ARG A 1 236 ? -37.711 20.343 -0.193 1.00 56.47 236 ARG A CA 1
ATOM 1927 C C . ARG A 1 236 ? -37.994 20.357 -1.688 1.00 56.47 236 ARG A C 1
ATOM 1929 O O . ARG A 1 236 ? -37.231 20.970 -2.431 1.00 56.47 236 ARG A O 1
ATOM 1936 N N . ASP A 1 237 ? -39.066 19.700 -2.119 1.00 48.03 237 ASP A N 1
ATOM 1937 C CA . ASP A 1 237 ? -39.505 19.778 -3.511 1.00 48.03 237 ASP A CA 1
ATOM 1938 C C . ASP A 1 237 ? -39.905 21.223 -3.834 1.00 48.03 237 ASP A C 1
ATOM 1940 O O . ASP A 1 237 ? -40.902 21.743 -3.337 1.00 48.03 237 ASP A O 1
ATOM 1944 N N . ALA A 1 238 ? -39.094 21.897 -4.651 1.00 41.06 238 ALA A N 1
ATOM 1945 C CA . ALA A 1 238 ? -39.315 23.283 -5.061 1.00 41.06 238 ALA A CA 1
ATOM 1946 C C . ALA A 1 238 ? -40.175 23.410 -6.337 1.00 41.06 238 ALA A C 1
ATOM 1948 O O . ALA A 1 238 ? -40.359 24.517 -6.837 1.00 41.06 238 ALA A O 1
ATOM 1949 N N . THR A 1 239 ? -40.689 22.307 -6.895 1.00 41.78 239 THR A N 1
ATOM 1950 C CA . THR A 1 239 ? -41.256 22.281 -8.258 1.00 41.78 239 THR A CA 1
ATOM 1951 C C . THR A 1 239 ? -42.751 21.992 -8.367 1.00 41.78 239 THR A C 1
ATOM 1953 O O . THR A 1 239 ? -43.248 21.903 -9.486 1.00 41.78 239 THR A O 1
ATOM 1956 N N . GLN A 1 240 ? -43.517 21.925 -7.275 1.00 40.56 240 GLN A N 1
ATOM 1957 C CA . GLN A 1 240 ? -44.979 21.828 -7.377 1.00 40.56 240 GLN A CA 1
ATOM 1958 C C . GLN A 1 240 ? -45.676 22.801 -6.429 1.00 40.56 240 GLN A C 1
ATOM 1960 O O . GLN A 1 240 ? -45.973 22.503 -5.276 1.00 40.56 240 GLN A O 1
ATOM 1965 N N . SER A 1 241 ? -45.970 23.992 -6.953 1.00 41.97 241 SER A N 1
ATOM 1966 C CA . SER A 1 241 ? -47.048 24.817 -6.422 1.00 41.97 241 SER A CA 1
ATOM 1967 C C . SER A 1 241 ? -48.361 24.032 -6.528 1.00 41.97 241 SER A C 1
ATOM 1969 O O . SER A 1 241 ? -48.650 23.520 -7.609 1.00 41.97 241 SER A O 1
ATOM 1971 N N . VAL A 1 242 ? -49.162 24.036 -5.454 1.00 41.09 242 VAL A N 1
ATOM 1972 C CA . VAL A 1 242 ? -50.607 23.691 -5.359 1.00 41.09 242 VAL A CA 1
ATOM 1973 C C . VAL A 1 242 ? -50.981 22.471 -4.474 1.00 41.09 242 VAL A C 1
ATOM 1975 O O . VAL A 1 242 ? -52.159 22.279 -4.201 1.00 41.09 242 VAL A O 1
ATOM 1978 N N . LEU A 1 243 ? -50.052 21.731 -3.854 1.00 42.88 243 LEU A N 1
ATOM 1979 C CA . LEU A 1 243 ? -50.393 20.734 -2.806 1.00 42.88 243 LEU A CA 1
ATOM 1980 C C . LEU A 1 243 ? -49.521 20.910 -1.546 1.00 42.88 243 LEU A C 1
ATOM 1982 O O . LEU A 1 243 ? -48.448 21.504 -1.661 1.00 42.88 243 LEU A O 1
ATOM 1986 N N . PRO A 1 244 ? -49.972 20.484 -0.339 1.00 46.88 244 PRO A N 1
ATOM 1987 C CA . PRO A 1 244 ? -49.243 20.740 0.905 1.00 46.88 244 PRO A CA 1
ATOM 1988 C C . PRO A 1 244 ? -47.815 20.208 0.772 1.00 46.88 244 PRO A C 1
ATOM 1990 O O . PRO A 1 244 ? -47.608 19.081 0.324 1.00 46.88 244 PRO A O 1
ATOM 1993 N N . ALA A 1 245 ? -46.845 21.069 1.077 1.00 53.41 245 ALA A N 1
ATOM 1994 C CA . ALA A 1 245 ? -45.441 20.893 0.733 1.00 53.41 245 ALA A CA 1
ATOM 1995 C C . ALA A 1 245 ? -44.828 19.677 1.443 1.00 53.41 245 ALA A C 1
ATOM 1997 O O . ALA A 1 245 ? -44.211 19.812 2.490 1.00 53.41 245 ALA A O 1
ATOM 1998 N N . SER A 1 246 ? -44.966 18.470 0.895 1.00 58.31 246 SER A N 1
ATOM 1999 C CA . SER A 1 246 ? -44.313 17.300 1.478 1.00 58.31 246 SER A CA 1
ATOM 2000 C C . SER A 1 246 ? -42.795 17.446 1.400 1.00 58.31 246 SER A C 1
ATOM 2002 O O . SER A 1 246 ? -42.257 17.774 0.343 1.00 58.31 246 SER A O 1
ATOM 2004 N N . SER A 1 247 ? -42.102 17.183 2.506 1.00 69.12 247 SER A N 1
ATOM 2005 C CA . SER A 1 247 ? -40.634 17.150 2.529 1.00 69.12 247 SER A CA 1
ATOM 2006 C C . SER A 1 247 ? -40.143 15.708 2.458 1.00 69.12 247 SER A C 1
ATOM 2008 O O . SER A 1 247 ? -40.739 14.821 3.072 1.00 69.12 247 SER A O 1
ATOM 2010 N N . VAL A 1 248 ? -39.075 15.468 1.694 1.00 75.69 248 VAL A N 1
ATOM 2011 C CA . VAL A 1 248 ? -38.422 14.157 1.615 1.00 75.69 248 VAL A CA 1
ATOM 2012 C C . VAL A 1 248 ? -37.152 14.198 2.449 1.00 75.69 248 VAL A C 1
ATOM 2014 O O . VAL A 1 248 ? -36.339 15.117 2.332 1.00 75.69 248 VAL A O 1
ATOM 2017 N N . ILE A 1 249 ? -36.997 13.198 3.307 1.00 78.75 249 ILE A N 1
ATOM 2018 C CA . ILE A 1 249 ? -35.859 13.052 4.207 1.00 78.75 249 ILE A CA 1
ATOM 2019 C C . ILE A 1 249 ? -35.147 11.777 3.841 1.00 78.75 249 ILE A C 1
ATOM 2021 O O . ILE A 1 249 ? -35.718 10.700 3.957 1.00 78.75 249 ILE A O 1
ATOM 2025 N N . GLN A 1 250 ? -33.901 11.914 3.428 1.00 82.69 250 GLN A N 1
ATOM 2026 C CA . GLN A 1 250 ? -33.017 10.806 3.145 1.00 82.69 250 GLN A CA 1
ATOM 2027 C C . GLN A 1 250 ? -32.146 10.545 4.370 1.00 82.69 250 GLN A C 1
ATOM 2029 O O . GLN A 1 250 ? -31.545 11.472 4.912 1.00 82.69 250 GLN A O 1
ATOM 2034 N N . LEU A 1 251 ? -32.097 9.291 4.799 1.00 85.50 251 LEU A N 1
ATOM 2035 C CA . LEU A 1 251 ? -31.192 8.773 5.812 1.00 85.50 251 LEU A CA 1
ATOM 2036 C C . LEU A 1 251 ? -30.101 7.950 5.116 1.00 85.50 251 LEU A C 1
ATOM 2038 O O . LEU A 1 251 ? -30.395 7.178 4.200 1.00 85.50 251 LEU A O 1
ATOM 2042 N N . GLU A 1 252 ? -28.858 8.108 5.555 1.00 84.75 252 GLU A N 1
ATOM 2043 C CA . GLU A 1 252 ? -27.704 7.341 5.090 1.00 84.75 252 GLU A CA 1
ATOM 2044 C C . GLU A 1 252 ? -26.914 6.806 6.288 1.00 84.75 252 GLU A C 1
ATOM 2046 O O . GLU A 1 252 ? -26.669 7.531 7.251 1.00 84.75 252 GLU A O 1
ATOM 2051 N N . GLN A 1 253 ? -26.506 5.543 6.237 1.00 85.38 253 GLN A N 1
ATOM 2052 C CA . GLN A 1 253 ? -25.661 4.919 7.249 1.00 85.38 253 GLN A CA 1
ATOM 2053 C C . GLN A 1 253 ? -24.568 4.101 6.574 1.00 85.38 253 GLN A C 1
ATOM 2055 O O . GLN A 1 253 ? -24.843 3.303 5.681 1.00 85.38 253 GLN A O 1
ATOM 2060 N N . THR A 1 254 ? -23.338 4.263 7.047 1.00 82.44 254 THR A N 1
ATOM 2061 C CA . THR A 1 254 ? -22.177 3.545 6.518 1.00 82.44 254 THR A CA 1
ATOM 2062 C C . THR A 1 254 ? -21.686 2.540 7.549 1.00 82.44 254 THR A C 1
ATOM 2064 O O . THR A 1 254 ? -21.369 2.920 8.674 1.00 82.44 254 THR A O 1
ATOM 2067 N N . LEU A 1 255 ? -21.614 1.265 7.169 1.00 82.75 255 LEU A N 1
ATOM 2068 C CA . LEU A 1 255 ? -21.101 0.169 7.993 1.00 82.75 255 LEU A CA 1
ATOM 2069 C C . LEU A 1 255 ? -19.804 -0.370 7.388 1.00 82.75 255 LEU A C 1
ATOM 2071 O O . LEU A 1 255 ? -19.644 -0.381 6.170 1.00 82.75 255 LEU A O 1
ATOM 2075 N N . SER A 1 256 ? -18.905 -0.885 8.224 1.00 78.00 256 SER A N 1
ATOM 2076 C CA . SER A 1 256 ? -17.718 -1.612 7.761 1.00 78.00 256 SER A CA 1
ATOM 2077 C C . SER A 1 256 ? -17.630 -2.961 8.481 1.00 78.00 256 SER A C 1
ATOM 2079 O O . SER A 1 256 ? -17.056 -3.039 9.568 1.00 78.00 256 SER A O 1
ATOM 2081 N N . PRO A 1 257 ? -18.262 -4.020 7.932 1.00 74.81 257 PRO A N 1
ATOM 2082 C CA . PRO A 1 257 ? -18.330 -5.335 8.581 1.00 74.81 257 PRO A CA 1
ATOM 2083 C C . PRO A 1 257 ? -16.964 -6.025 8.654 1.00 74.81 257 PRO A C 1
ATOM 2085 O O . PRO A 1 257 ? -16.689 -6.789 9.576 1.00 74.81 257 PRO A O 1
ATOM 2088 N N . PHE A 1 258 ? -16.107 -5.755 7.673 1.00 80.38 258 PHE A N 1
ATOM 2089 C CA . PHE A 1 258 ? -14.785 -6.335 7.534 1.00 80.38 258 PHE A CA 1
ATOM 2090 C C . PHE A 1 258 ? -13.846 -5.294 6.917 1.00 80.38 258 PHE A C 1
ATOM 2092 O O . PHE A 1 258 ? -14.288 -4.490 6.091 1.00 80.38 258 PHE A O 1
ATOM 2099 N N . PRO A 1 259 ? -12.548 -5.282 7.267 1.00 81.38 259 PRO A N 1
ATOM 2100 C CA . PRO A 1 259 ? -11.620 -4.333 6.675 1.00 81.38 259 PRO A CA 1
ATOM 2101 C C . PRO A 1 259 ? -11.563 -4.416 5.149 1.00 81.38 259 PRO A C 1
ATOM 2103 O O . PRO A 1 259 ? -11.348 -5.484 4.575 1.00 81.38 259 PRO A O 1
ATOM 2106 N N . GLY A 1 260 ? -11.742 -3.267 4.496 1.00 74.06 260 GLY A N 1
ATOM 2107 C CA . GLY A 1 260 ? -11.836 -3.179 3.039 1.00 74.06 260 GLY A CA 1
ATOM 2108 C C . GLY A 1 260 ? -13.235 -3.455 2.483 1.00 74.06 260 GLY A C 1
ATOM 2109 O O . GLY A 1 260 ? -13.396 -3.466 1.270 1.00 74.06 260 GLY A O 1
ATOM 2110 N N . GLU A 1 261 ? -14.248 -3.658 3.326 1.00 78.25 261 GLU A N 1
ATOM 2111 C CA . GLU A 1 261 ? -15.655 -3.678 2.922 1.00 78.25 261 GLU A CA 1
ATOM 2112 C C . GLU A 1 261 ? -16.415 -2.516 3.567 1.00 78.25 261 GLU A C 1
ATOM 2114 O O . GLU A 1 261 ? -16.336 -2.289 4.778 1.00 78.25 261 GLU A O 1
ATOM 2119 N N . THR A 1 262 ? -17.180 -1.804 2.747 1.00 82.19 262 THR A N 1
ATOM 2120 C CA . THR A 1 262 ? -18.061 -0.714 3.154 1.00 82.19 262 THR A CA 1
ATOM 2121 C C . THR A 1 262 ? -19.464 -1.025 2.657 1.00 82.19 262 THR A C 1
ATOM 2123 O O . THR A 1 262 ? -19.662 -1.341 1.486 1.00 82.19 262 THR A O 1
ATOM 2126 N N . ILE A 1 263 ? -20.446 -0.930 3.545 1.00 82.75 263 ILE A N 1
ATOM 2127 C CA . ILE A 1 263 ? -21.864 -1.028 3.213 1.00 82.75 263 ILE A CA 1
ATOM 2128 C C . ILE A 1 263 ? -22.459 0.359 3.392 1.00 82.75 263 ILE A C 1
ATOM 2130 O O . ILE A 1 263 ? -22.355 0.928 4.476 1.00 82.75 263 ILE A O 1
ATOM 2134 N N . ILE A 1 264 ? -23.090 0.888 2.352 1.00 85.88 264 ILE A N 1
ATOM 2135 C CA . ILE A 1 264 ? -23.807 2.158 2.407 1.00 85.88 264 ILE A CA 1
ATOM 2136 C C . ILE A 1 264 ? -25.296 1.841 2.331 1.00 85.88 264 ILE A C 1
ATOM 2138 O O . ILE A 1 264 ? -25.799 1.336 1.330 1.00 85.88 264 ILE A O 1
ATOM 2142 N N . LEU A 1 265 ? -25.996 2.118 3.422 1.00 87.06 265 LEU A N 1
ATOM 2143 C CA . LEU A 1 265 ? -27.436 1.964 3.550 1.00 87.06 265 LEU A CA 1
ATOM 2144 C C . LEU A 1 265 ? -28.087 3.317 3.314 1.00 87.06 265 LEU A C 1
ATOM 2146 O O . LEU A 1 265 ? -27.751 4.284 3.997 1.00 87.06 265 LEU A O 1
ATOM 2150 N N . ARG A 1 266 ? -29.044 3.383 2.392 1.00 90.06 266 ARG A N 1
ATOM 2151 C CA . ARG A 1 266 ? -29.835 4.588 2.123 1.00 90.06 266 ARG A CA 1
ATOM 2152 C C . ARG A 1 266 ? -31.314 4.280 2.243 1.00 90.06 266 ARG A C 1
ATOM 2154 O O . ARG A 1 266 ? -31.740 3.158 1.997 1.00 90.06 266 ARG A O 1
ATOM 2161 N N . GLY A 1 267 ? -32.098 5.270 2.646 1.00 86.81 267 GLY A N 1
ATOM 2162 C CA . GLY A 1 267 ? -33.544 5.138 2.771 1.00 86.81 267 GLY A CA 1
ATOM 2163 C C . GLY A 1 267 ? -34.196 6.496 2.914 1.00 86.81 267 GLY A C 1
ATOM 2164 O O . GLY A 1 267 ? -33.650 7.372 3.577 1.00 86.81 267 GLY A O 1
ATOM 2165 N N . SER A 1 268 ? -35.354 6.690 2.295 1.0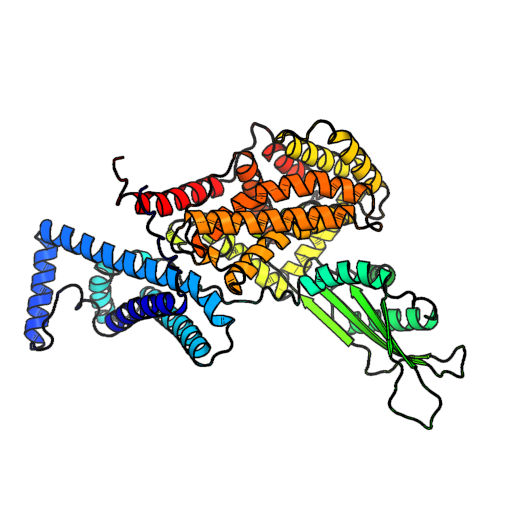0 87.88 268 SER A N 1
ATOM 2166 C CA . SER A 1 268 ? -36.062 7.967 2.323 1.00 87.88 268 SER A CA 1
ATOM 2167 C C . SER A 1 268 ? -37.446 7.863 2.961 1.00 87.88 268 SER A C 1
ATOM 2169 O O . SER A 1 268 ? -38.163 6.871 2.825 1.00 87.88 268 SER A O 1
ATOM 2171 N N . PHE A 1 269 ? -37.843 8.936 3.634 1.00 85.31 269 PHE A N 1
ATOM 2172 C CA . PHE A 1 269 ? -39.136 9.111 4.281 1.00 85.31 269 PHE A CA 1
ATOM 2173 C C . PHE A 1 269 ? -39.816 10.353 3.720 1.00 85.31 269 PHE A C 1
ATOM 2175 O O . PHE A 1 269 ? -39.194 11.403 3.557 1.00 85.31 269 PHE A O 1
ATOM 2182 N N . LYS A 1 270 ? -41.115 10.246 3.452 1.00 83.56 270 LYS A N 1
ATOM 2183 C CA . LYS A 1 270 ? -41.968 11.385 3.125 1.00 83.56 270 LYS A CA 1
ATOM 2184 C C . LYS A 1 270 ? -42.591 11.910 4.414 1.00 83.56 270 LYS A C 1
ATOM 2186 O O . LYS A 1 270 ? -43.228 11.142 5.134 1.00 83.56 270 LYS A O 1
ATOM 2191 N N . ARG A 1 271 ? -42.427 13.203 4.694 1.00 75.62 271 ARG A N 1
ATOM 2192 C CA . ARG A 1 271 ? -43.134 13.908 5.771 1.00 75.62 271 ARG A CA 1
ATOM 2193 C C . ARG A 1 271 ? -44.223 14.796 5.208 1.00 75.62 271 ARG A C 1
ATOM 2195 O O . ARG A 1 271 ? -43.979 15.577 4.284 1.00 75.62 271 ARG A O 1
ATOM 2202 N N . ASP A 1 272 ? -45.393 14.717 5.823 1.00 69.31 272 ASP A N 1
ATOM 2203 C CA . ASP A 1 272 ? -46.445 15.705 5.630 1.00 69.31 272 ASP A CA 1
ATOM 2204 C C . ASP A 1 272 ? -46.162 16.915 6.533 1.00 69.31 272 ASP A C 1
ATOM 2206 O O . ASP A 1 272 ? -46.004 16.771 7.745 1.00 69.31 272 ASP A O 1
ATOM 2210 N N . THR A 1 273 ? -46.064 18.115 5.958 1.00 60.81 273 THR A N 1
ATOM 2211 C CA . THR A 1 273 ? -45.761 19.347 6.708 1.00 60.81 273 THR A CA 1
ATOM 2212 C C . THR A 1 273 ? -46.815 19.710 7.744 1.00 60.81 273 THR A C 1
ATOM 2214 O O . THR A 1 273 ? -46.518 20.474 8.658 1.00 60.81 273 THR A O 1
ATOM 2217 N N . ASN A 1 274 ? -48.028 19.167 7.616 1.00 57.28 274 ASN A N 1
ATOM 2218 C CA . ASN A 1 274 ? -49.143 19.471 8.510 1.00 57.28 274 ASN A CA 1
ATOM 2219 C C . ASN A 1 274 ? -49.297 18.461 9.657 1.00 57.28 274 ASN A C 1
ATOM 2221 O O . ASN A 1 274 ? -50.069 18.703 10.585 1.00 57.28 274 ASN A O 1
ATOM 2225 N N . ALA A 1 275 ? -48.568 17.343 9.623 1.00 57.38 275 ALA A N 1
ATOM 2226 C CA . ALA A 1 275 ? -48.647 16.299 10.633 1.00 57.38 275 ALA A CA 1
ATOM 2227 C C . ALA A 1 275 ? -47.337 16.233 11.423 1.00 57.38 275 ALA A C 1
ATOM 2229 O O . ALA A 1 275 ? -46.304 15.801 10.922 1.00 57.38 275 ALA A O 1
ATOM 2230 N N . ILE A 1 276 ? -47.400 16.602 12.704 1.00 55.25 276 ILE A N 1
ATOM 2231 C CA . ILE A 1 276 ? -46.260 16.595 13.641 1.00 55.25 276 ILE A CA 1
ATOM 2232 C C . ILE A 1 276 ? -45.624 15.187 13.773 1.00 55.25 276 ILE A C 1
ATOM 2234 O O . ILE A 1 276 ? -44.501 15.056 14.252 1.00 55.25 276 ILE A O 1
ATOM 2238 N N . THR A 1 277 ? -46.308 14.122 13.333 1.00 55.28 277 THR A N 1
ATOM 2239 C CA . THR A 1 277 ? -45.922 12.725 13.592 1.00 55.28 277 THR A CA 1
ATOM 2240 C C . THR A 1 277 ? -46.042 11.750 12.412 1.00 55.28 277 THR A C 1
ATOM 2242 O O . THR A 1 277 ? -45.751 10.569 12.614 1.00 55.28 277 THR A O 1
ATOM 2245 N N . SER A 1 278 ? -46.442 12.170 11.200 1.00 64.00 278 SER A N 1
ATOM 2246 C CA . SER A 1 278 ? -46.590 11.233 10.068 1.00 64.00 278 SER A CA 1
ATOM 2247 C C . SER A 1 278 ? -45.415 11.308 9.090 1.00 64.00 278 SER A C 1
ATOM 2249 O O . SER A 1 278 ? -45.417 12.080 8.126 1.00 64.00 278 SER A O 1
ATOM 2251 N N . SER A 1 279 ? -44.412 10.472 9.335 1.00 73.56 279 SER A N 1
ATOM 2252 C CA . SER A 1 279 ? -43.402 10.103 8.351 1.00 73.56 279 SER A CA 1
ATOM 2253 C C . SER A 1 279 ? -43.734 8.724 7.784 1.00 73.56 279 SER A C 1
ATOM 2255 O O . SER A 1 279 ? -43.967 7.768 8.523 1.00 73.56 279 SER A O 1
ATOM 2257 N N . THR A 1 280 ? -43.792 8.614 6.460 1.00 81.25 280 THR A N 1
ATOM 2258 C CA . THR A 1 280 ? -44.028 7.338 5.771 1.00 81.25 280 THR A CA 1
ATOM 2259 C C . THR A 1 280 ? -42.784 6.948 4.976 1.00 81.25 280 THR A C 1
ATOM 2261 O O . THR A 1 280 ? -42.324 7.767 4.171 1.00 81.25 280 THR A O 1
ATOM 2264 N N . PRO A 1 281 ? -42.227 5.737 5.162 1.00 82.94 281 PRO A N 1
ATOM 2265 C CA . PRO A 1 281 ? -41.093 5.268 4.372 1.00 82.94 281 PRO A CA 1
ATOM 2266 C C . PRO A 1 281 ? -41.480 5.167 2.893 1.00 82.94 281 PRO A C 1
ATOM 2268 O O . PRO A 1 281 ? -42.558 4.676 2.557 1.00 82.94 281 PRO A O 1
ATOM 2271 N N . ILE A 1 282 ? -40.597 5.615 2.005 1.00 84.06 282 ILE A N 1
ATOM 2272 C CA . ILE A 1 282 ? -40.757 5.456 0.558 1.00 84.06 282 ILE A CA 1
ATOM 2273 C C . ILE A 1 282 ? -40.204 4.075 0.202 1.00 84.06 282 ILE A C 1
ATOM 2275 O O . ILE A 1 282 ? -38.995 3.860 0.272 1.00 84.06 282 ILE A O 1
ATOM 2279 N N . SER A 1 283 ? -41.080 3.129 -0.139 1.00 73.81 283 SER A N 1
ATOM 2280 C CA . SER A 1 283 ? -40.744 1.702 -0.260 1.00 73.81 283 SER A CA 1
ATOM 2281 C C . SER A 1 283 ? -39.560 1.407 -1.188 1.00 73.81 283 SER A C 1
ATOM 2283 O O . SER A 1 283 ? -38.712 0.596 -0.823 1.00 73.81 283 SER A O 1
ATOM 2285 N N . ASP A 1 284 ? -39.455 2.123 -2.309 1.00 78.88 284 ASP A N 1
ATOM 2286 C CA . ASP A 1 284 ? -38.422 1.901 -3.334 1.00 78.88 284 ASP A CA 1
ATOM 2287 C C . ASP A 1 284 ? -37.141 2.717 -3.107 1.00 78.88 284 ASP A C 1
ATOM 2289 O O . ASP A 1 284 ? -36.221 2.666 -3.911 1.00 78.88 284 ASP A O 1
ATOM 2293 N N . SER A 1 285 ? -37.071 3.492 -2.022 1.00 84.25 285 SER A N 1
ATOM 2294 C CA . SER A 1 285 ? -35.907 4.341 -1.721 1.00 84.25 285 SER A CA 1
ATOM 2295 C C . SER A 1 285 ? -34.852 3.665 -0.845 1.00 84.25 285 SER A C 1
ATOM 2297 O O . SER A 1 285 ? -33.825 4.272 -0.547 1.00 84.25 285 SER A O 1
ATOM 2299 N N . PHE A 1 286 ? -35.145 2.455 -0.357 1.00 86.06 286 PHE A N 1
ATOM 2300 C CA . PHE A 1 286 ? -34.267 1.726 0.545 1.00 86.06 286 PHE A CA 1
ATOM 2301 C C . PHE A 1 286 ? -33.287 0.878 -0.251 1.00 86.06 286 PHE A C 1
ATOM 2303 O O . PHE A 1 286 ? -33.652 -0.165 -0.792 1.00 86.06 286 PHE A O 1
ATOM 2310 N N . GLU A 1 287 ? -32.042 1.328 -0.282 1.00 86.12 287 GLU A N 1
ATOM 2311 C CA . GLU A 1 287 ? -30.971 0.746 -1.077 1.00 86.12 287 GLU A CA 1
ATOM 2312 C C . GLU A 1 287 ? -29.815 0.326 -0.172 1.00 86.12 287 GLU A C 1
ATOM 2314 O O . GLU A 1 287 ? -29.547 0.931 0.872 1.00 86.12 287 GLU A O 1
ATOM 2319 N N . LEU A 1 288 ? -29.139 -0.740 -0.588 1.00 85.94 288 LEU A N 1
ATOM 2320 C CA . LEU A 1 288 ? -27.926 -1.229 0.037 1.00 85.94 288 LEU A CA 1
ATOM 2321 C C . LEU A 1 288 ? -26.858 -1.318 -1.048 1.00 85.94 288 LEU A C 1
ATOM 2323 O O . LEU A 1 288 ? -26.914 -2.193 -1.911 1.00 85.94 288 LEU A O 1
ATOM 2327 N N . ASP A 1 289 ? -25.871 -0.435 -0.959 1.00 83.12 289 ASP A N 1
ATOM 2328 C CA . ASP A 1 289 ? -24.679 -0.466 -1.797 1.00 83.12 289 ASP A CA 1
ATOM 2329 C C . ASP A 1 289 ? -23.536 -1.147 -1.034 1.00 83.12 289 ASP A C 1
ATOM 2331 O O . ASP A 1 289 ? -23.329 -0.903 0.157 1.00 83.12 289 ASP A O 1
ATOM 2335 N N . ILE A 1 290 ? -22.773 -1.998 -1.721 1.00 78.56 290 ILE A N 1
ATOM 2336 C CA . ILE A 1 290 ? -21.580 -2.650 -1.167 1.00 78.56 290 ILE A CA 1
ATOM 2337 C C . ILE A 1 290 ? -20.372 -2.231 -1.994 1.00 78.56 290 ILE A C 1
ATOM 2339 O O . ILE A 1 290 ? -20.317 -2.472 -3.201 1.00 78.56 290 ILE A O 1
ATOM 2343 N N . GLU A 1 291 ? -19.373 -1.669 -1.326 1.00 80.88 291 GLU A N 1
ATOM 2344 C CA . GLU A 1 291 ? -18.068 -1.373 -1.902 1.00 80.88 291 GLU A CA 1
ATOM 2345 C C . GLU A 1 291 ? -17.004 -2.240 -1.221 1.00 80.88 291 GLU A C 1
ATOM 2347 O O . GLU A 1 291 ? -16.754 -2.111 -0.024 1.00 80.88 291 GLU A O 1
ATOM 2352 N N . SER A 1 292 ? -16.348 -3.115 -1.989 1.00 77.06 292 SER A N 1
ATOM 2353 C CA . SER A 1 292 ? -15.245 -3.948 -1.494 1.00 77.06 292 SER A CA 1
ATOM 2354 C C . SER A 1 292 ? -13.940 -3.580 -2.202 1.00 77.06 292 SER A C 1
ATOM 2356 O O . SER A 1 292 ? -13.814 -3.695 -3.423 1.00 77.06 292 SER A O 1
ATOM 2358 N N . ILE A 1 293 ? -12.943 -3.162 -1.426 1.00 80.81 293 ILE A N 1
ATOM 2359 C CA . ILE A 1 293 ? -11.588 -2.835 -1.864 1.00 80.81 293 ILE A CA 1
ATOM 2360 C C . ILE A 1 293 ? -10.610 -3.676 -1.045 1.00 80.81 293 ILE A C 1
ATOM 2362 O O . ILE A 1 293 ? -10.450 -3.475 0.154 1.00 80.81 293 ILE A O 1
ATOM 2366 N N . GLN A 1 294 ? -9.907 -4.595 -1.706 1.00 83.81 294 GLN A N 1
ATOM 2367 C CA . GLN A 1 294 ? -8.881 -5.428 -1.077 1.00 83.81 294 GLN A CA 1
ATOM 2368 C C . GLN A 1 294 ? -7.562 -5.269 -1.822 1.00 83.81 294 GLN A C 1
ATOM 2370 O O . GLN A 1 294 ? -7.483 -5.473 -3.036 1.00 83.81 294 GLN A O 1
ATOM 2375 N N . THR A 1 295 ? -6.513 -4.916 -1.084 1.00 85.75 295 THR A N 1
ATOM 2376 C CA . THR A 1 295 ? -5.145 -4.812 -1.613 1.00 85.75 295 THR A CA 1
ATOM 2377 C C . THR A 1 295 ? -4.353 -6.102 -1.411 1.00 85.75 295 THR A C 1
ATOM 2379 O O . THR A 1 295 ? -3.319 -6.281 -2.046 1.00 85.75 295 THR A O 1
ATOM 2382 N N . GLY A 1 296 ? -4.824 -7.006 -0.542 1.00 88.69 296 GLY A N 1
ATOM 2383 C CA . GLY A 1 296 ? -4.075 -8.183 -0.089 1.00 88.69 296 GLY A CA 1
ATOM 2384 C C . GLY A 1 296 ? -3.020 -7.871 0.978 1.00 88.69 296 GLY A C 1
ATOM 2385 O O . GLY A 1 296 ? -2.308 -8.776 1.399 1.00 88.69 296 GLY A O 1
ATOM 2386 N N . PHE A 1 297 ? -2.911 -6.611 1.411 1.00 92.81 297 PHE A N 1
ATOM 2387 C CA . PHE A 1 297 ? -2.095 -6.189 2.550 1.00 92.81 297 PHE A CA 1
ATOM 2388 C C . PHE A 1 297 ? -2.976 -6.095 3.812 1.00 92.81 297 PHE A C 1
ATOM 2390 O O . PHE A 1 297 ? -4.115 -5.636 3.689 1.00 92.81 297 PHE A O 1
ATOM 2397 N N . PRO A 1 298 ? -2.499 -6.499 5.007 1.00 93.88 298 PRO A N 1
ATOM 2398 C CA . PRO A 1 298 ? -3.329 -6.507 6.211 1.00 93.88 298 PRO A CA 1
ATOM 2399 C C . PRO A 1 298 ? -3.739 -5.105 6.667 1.00 93.88 298 PRO A C 1
ATOM 2401 O O . PRO A 1 298 ? -2.905 -4.213 6.850 1.00 93.88 298 PRO A O 1
ATOM 2404 N N . TYR A 1 299 ? -5.023 -4.939 6.972 1.00 93.12 299 TYR A N 1
ATOM 2405 C CA . TYR A 1 299 ? -5.504 -3.837 7.801 1.00 93.12 299 TYR A CA 1
ATOM 2406 C C . TYR A 1 299 ? -4.937 -3.953 9.232 1.00 93.12 299 TYR A C 1
ATOM 2408 O O . TYR A 1 299 ? -4.733 -5.078 9.694 1.00 93.12 299 TYR A O 1
ATOM 2416 N N . PRO A 1 300 ? -4.741 -2.850 9.986 1.00 94.94 300 PRO A N 1
ATOM 2417 C CA . PRO A 1 300 ? -4.158 -2.913 11.330 1.00 94.94 300 PRO A CA 1
ATOM 2418 C C . PRO A 1 300 ? -4.823 -3.931 12.267 1.00 94.94 300 PRO A C 1
ATOM 2420 O O . PRO A 1 300 ? -4.135 -4.717 12.913 1.00 94.94 300 PRO A O 1
ATOM 2423 N N . ALA A 1 301 ? -6.158 -4.000 12.275 1.00 92.38 301 ALA A N 1
ATOM 2424 C CA . ALA A 1 301 ? -6.899 -4.983 13.074 1.00 92.38 301 ALA A CA 1
ATOM 2425 C C . ALA A 1 301 ? -6.698 -6.440 12.608 1.00 92.38 301 ALA A C 1
ATOM 2427 O O . ALA A 1 301 ? -6.788 -7.350 13.423 1.00 92.38 301 ALA A O 1
ATOM 2428 N N . GLN A 1 302 ? -6.415 -6.678 11.320 1.00 92.12 302 GLN A N 1
ATOM 2429 C CA . GLN A 1 302 ? -6.155 -8.025 10.791 1.00 92.12 302 GLN A CA 1
ATOM 2430 C C . GLN A 1 302 ? -4.770 -8.548 11.180 1.00 92.12 302 GLN A C 1
ATOM 2432 O O . GLN A 1 302 ? -4.570 -9.759 11.182 1.00 92.12 302 GLN A O 1
ATOM 2437 N N . HIS A 1 303 ? -3.824 -7.665 11.514 1.00 93.44 303 HIS A N 1
ATOM 2438 C CA . HIS A 1 303 ? -2.505 -8.051 12.004 1.00 93.44 303 HIS A CA 1
ATOM 2439 C C . HIS A 1 303 ? -2.492 -8.144 13.538 1.00 93.44 303 HIS A C 1
ATOM 2441 O O . HIS A 1 303 ? -2.915 -9.164 14.077 1.00 93.44 303 HIS A O 1
ATOM 2447 N N . THR A 1 304 ? -2.054 -7.101 14.245 1.00 93.88 304 THR A N 1
ATOM 2448 C CA . THR A 1 304 ? -1.912 -7.088 15.718 1.00 93.88 304 THR A CA 1
ATOM 2449 C C . THR A 1 304 ? -2.505 -5.833 16.367 1.00 93.88 304 THR A C 1
ATOM 2451 O O . THR A 1 304 ? -2.159 -5.475 17.490 1.00 93.88 304 THR A O 1
ATOM 2454 N N . GLY A 1 305 ? -3.381 -5.118 15.657 1.00 94.06 305 GLY A N 1
ATOM 2455 C CA . GLY A 1 305 ? -3.839 -3.776 16.032 1.00 94.06 305 GLY A CA 1
ATOM 2456 C C . GLY A 1 305 ? -2.979 -2.666 15.430 1.00 94.06 305 GLY A C 1
ATOM 2457 O O . GLY A 1 305 ? -3.392 -1.512 15.430 1.00 94.06 305 GLY A O 1
ATOM 2458 N N . TRP A 1 306 ? -1.832 -3.011 14.843 1.00 95.88 306 TRP A N 1
ATOM 2459 C CA . TRP A 1 306 ? -1.028 -2.115 14.023 1.00 95.88 306 TRP A CA 1
ATOM 2460 C C . TRP A 1 306 ? -0.632 -2.820 12.723 1.00 95.88 306 TRP A C 1
ATOM 2462 O O . TRP A 1 306 ? -0.401 -4.026 12.687 1.00 95.88 306 TRP A O 1
ATOM 2472 N N . SER A 1 307 ? -0.573 -2.066 11.636 1.00 96.56 307 SER A N 1
ATOM 2473 C CA . SER A 1 307 ? 0.110 -2.456 10.406 1.00 96.56 307 SER A CA 1
ATOM 2474 C C . SER A 1 307 ? 0.552 -1.184 9.696 1.00 96.56 307 SER A C 1
ATOM 2476 O O . SER A 1 307 ? 0.034 -0.102 9.979 1.00 96.56 307 SER A O 1
ATOM 2478 N N . LEU A 1 308 ? 1.532 -1.282 8.806 1.00 96.25 308 LEU A N 1
ATOM 2479 C CA . LEU A 1 308 ? 1.896 -0.192 7.908 1.00 96.25 308 LEU A CA 1
ATOM 2480 C C . LEU A 1 308 ? 0.972 -0.176 6.682 1.00 96.25 308 LEU A C 1
ATOM 2482 O O . LEU A 1 308 ? -0.029 -0.884 6.618 1.00 96.25 308 LEU A O 1
ATOM 2486 N N . SER A 1 309 ? 1.284 0.673 5.708 1.00 92.44 309 SER A N 1
ATOM 2487 C CA . SER A 1 309 ? 0.468 0.838 4.509 1.00 92.44 309 SER A CA 1
ATOM 2488 C C . SER A 1 309 ? 1.095 0.151 3.296 1.00 92.44 309 SER A C 1
ATOM 2490 O O . SER A 1 309 ? 2.317 0.157 3.117 1.00 92.44 309 SER A O 1
ATOM 2492 N N . ASP A 1 310 ? 0.240 -0.369 2.415 1.00 91.69 310 ASP A N 1
ATOM 2493 C CA . ASP A 1 310 ? 0.632 -1.034 1.170 1.00 91.69 310 ASP A CA 1
ATOM 2494 C C . ASP A 1 310 ? 1.608 -0.235 0.270 1.00 91.69 310 ASP A C 1
ATOM 2496 O O . ASP A 1 310 ? 2.512 -0.841 -0.308 1.00 91.69 310 ASP A O 1
ATOM 2500 N N . PRO A 1 311 ? 1.524 1.113 0.173 1.00 93.50 311 PRO A N 1
ATOM 2501 C CA . PRO A 1 311 ? 2.461 1.927 -0.604 1.00 93.50 311 PRO A CA 1
ATOM 2502 C C . PRO A 1 311 ? 3.942 1.812 -0.216 1.00 93.50 311 PRO A C 1
ATOM 2504 O O . PRO A 1 311 ? 4.799 2.265 -0.974 1.00 93.50 311 PRO A O 1
ATOM 2507 N N . LEU A 1 312 ? 4.270 1.231 0.943 1.00 95.44 312 LEU A N 1
ATOM 2508 C CA . LEU A 1 312 ? 5.661 0.989 1.341 1.00 95.44 312 LEU A CA 1
ATOM 2509 C C . LEU A 1 312 ? 6.291 -0.219 0.631 1.00 95.44 312 LEU A C 1
ATOM 2511 O O . LEU A 1 312 ? 7.513 -0.399 0.678 1.00 95.44 312 LEU A O 1
ATOM 2515 N N . ILE A 1 313 ? 5.475 -1.032 -0.047 1.00 92.94 313 ILE A N 1
ATOM 2516 C CA . ILE A 1 313 ? 5.913 -2.162 -0.859 1.00 92.94 313 ILE A CA 1
ATOM 2517 C C . ILE A 1 313 ? 5.800 -1.790 -2.346 1.00 92.94 313 ILE A C 1
ATOM 2519 O O . ILE A 1 313 ? 4.718 -1.427 -2.811 1.00 92.94 313 ILE A O 1
ATOM 2523 N N . PRO A 1 314 ? 6.880 -1.927 -3.142 1.00 87.81 314 PRO A N 1
ATOM 2524 C CA . PRO A 1 314 ? 6.815 -1.733 -4.588 1.00 87.81 314 PRO A CA 1
ATOM 2525 C C . PRO A 1 314 ? 5.800 -2.690 -5.226 1.00 87.81 314 PRO A C 1
ATOM 2527 O O . PRO A 1 314 ? 6.028 -3.895 -5.263 1.00 87.81 314 PRO A O 1
ATOM 2530 N N . SER A 1 315 ? 4.684 -2.168 -5.735 1.00 79.88 315 SER A N 1
ATOM 2531 C CA . SER A 1 315 ? 3.576 -2.996 -6.234 1.00 79.88 315 SER A CA 1
ATOM 2532 C C . SER A 1 315 ? 3.800 -3.530 -7.650 1.00 79.88 315 SER A C 1
ATOM 2534 O O . SER A 1 315 ? 3.396 -4.649 -7.953 1.00 79.88 315 SER A O 1
ATOM 2536 N N . LEU A 1 316 ? 4.459 -2.753 -8.516 1.00 80.12 316 LEU A N 1
ATOM 2537 C CA . LEU A 1 316 ? 4.729 -3.108 -9.915 1.00 80.12 316 LEU A CA 1
ATOM 2538 C C . LEU A 1 316 ? 6.136 -2.655 -10.350 1.00 80.12 316 LEU A C 1
ATOM 2540 O O . LEU A 1 316 ? 6.265 -1.745 -11.173 1.00 80.12 316 LEU A O 1
ATOM 2544 N N . PRO A 1 317 ? 7.217 -3.263 -9.823 1.00 84.31 317 PRO A N 1
ATOM 2545 C CA . PRO A 1 317 ? 8.567 -2.949 -10.285 1.00 84.31 317 PRO A CA 1
ATOM 2546 C C . PRO A 1 317 ? 8.697 -3.223 -11.790 1.00 84.31 317 PRO A C 1
ATOM 2548 O O . PRO A 1 317 ? 8.189 -4.226 -12.305 1.00 84.31 317 PRO A O 1
ATOM 2551 N N . HIS A 1 318 ? 9.379 -2.349 -12.537 1.00 83.19 318 HIS A N 1
ATOM 2552 C CA . HIS A 1 318 ? 9.386 -2.493 -13.995 1.00 83.19 318 HIS A CA 1
ATOM 2553 C C . HIS A 1 318 ? 10.192 -3.715 -14.460 1.00 83.19 318 HIS A C 1
ATOM 2555 O O . HIS A 1 318 ? 9.788 -4.358 -15.434 1.00 83.19 318 HIS A O 1
ATOM 2561 N N . ARG A 1 319 ? 11.274 -4.074 -13.750 1.00 81.19 319 ARG A N 1
ATOM 2562 C CA . ARG A 1 319 ? 12.174 -5.192 -14.085 1.00 81.19 319 ARG A CA 1
ATOM 2563 C C . ARG A 1 319 ? 12.138 -6.278 -12.997 1.00 81.19 319 ARG A C 1
ATOM 2565 O O . ARG A 1 319 ? 13.015 -6.352 -12.141 1.00 81.19 319 ARG A O 1
ATOM 2572 N N . THR A 1 320 ? 11.139 -7.159 -13.049 1.00 77.38 320 THR A N 1
ATOM 2573 C CA . THR A 1 320 ? 10.932 -8.244 -12.061 1.00 77.38 320 THR A CA 1
ATOM 2574 C C . THR A 1 320 ? 12.013 -9.332 -12.084 1.00 77.38 320 THR A C 1
ATOM 2576 O O . THR A 1 320 ? 12.197 -10.034 -11.097 1.00 77.38 320 THR A O 1
ATOM 2579 N N . GLU A 1 321 ? 12.788 -9.435 -13.167 1.00 72.94 321 GLU A N 1
ATOM 2580 C CA . GLU A 1 321 ? 13.882 -10.407 -13.348 1.00 72.94 321 GLU A CA 1
ATOM 2581 C C . GLU A 1 321 ? 14.946 -10.357 -12.233 1.00 72.94 321 GLU A C 1
ATOM 2583 O O . GLU A 1 321 ? 15.579 -11.366 -11.929 1.00 72.94 321 GLU A O 1
ATOM 2588 N N . GLY A 1 322 ? 15.162 -9.180 -11.632 1.00 76.69 322 GLY A N 1
ATOM 2589 C CA . GLY A 1 322 ? 16.107 -8.974 -10.529 1.00 76.69 322 GLY A CA 1
ATOM 2590 C C . GLY A 1 322 ? 15.480 -9.032 -9.134 1.00 76.69 322 GLY A C 1
ATOM 2591 O O . GLY A 1 322 ? 16.180 -8.754 -8.164 1.00 76.69 322 GLY A O 1
ATOM 2592 N N . LEU A 1 323 ? 14.184 -9.341 -9.053 1.00 86.88 323 LEU A N 1
ATOM 2593 C CA . LEU A 1 323 ? 13.333 -9.230 -7.867 1.00 86.88 323 LEU A CA 1
ATOM 2594 C C . LEU A 1 323 ? 12.486 -10.503 -7.705 1.00 86.88 323 LEU A C 1
ATOM 2596 O O . LEU A 1 323 ? 11.263 -10.446 -7.592 1.00 86.88 323 LEU A O 1
ATOM 2600 N N . LEU A 1 324 ? 13.129 -11.671 -7.750 1.00 86.69 324 LEU A N 1
ATOM 2601 C CA . LEU A 1 324 ? 12.443 -12.964 -7.755 1.00 86.69 324 LEU A CA 1
ATOM 2602 C C . LEU A 1 324 ? 11.646 -13.195 -6.467 1.00 86.69 324 LEU A C 1
ATOM 2604 O O . LEU A 1 324 ? 10.489 -13.619 -6.538 1.00 86.69 324 LEU A O 1
ATOM 2608 N N . LYS A 1 325 ? 12.221 -12.892 -5.296 1.00 90.44 325 LYS A N 1
ATOM 2609 C CA . LYS A 1 325 ? 11.512 -13.122 -4.027 1.00 90.44 325 LYS A CA 1
ATOM 2610 C C . LYS A 1 325 ? 10.357 -12.139 -3.877 1.00 90.44 325 LYS A C 1
ATOM 2612 O O . LYS A 1 325 ? 9.240 -12.566 -3.600 1.00 90.44 325 LYS A O 1
ATOM 2617 N N . LEU A 1 326 ? 10.594 -10.858 -4.169 1.00 91.75 326 LEU A N 1
ATOM 2618 C CA . LEU A 1 326 ? 9.528 -9.855 -4.178 1.00 91.75 326 LEU A CA 1
ATOM 2619 C C . LEU A 1 326 ? 8.407 -10.218 -5.165 1.00 91.75 326 LEU A C 1
ATOM 2621 O O . LEU A 1 326 ? 7.239 -10.130 -4.812 1.00 91.75 326 LEU A O 1
ATOM 2625 N N . SER A 1 327 ? 8.734 -10.669 -6.379 1.00 88.81 327 SER A N 1
ATOM 2626 C CA . SER A 1 327 ? 7.721 -11.057 -7.371 1.00 88.81 327 SER A CA 1
ATOM 2627 C C . SER A 1 327 ? 6.857 -12.234 -6.905 1.00 88.81 327 SER A C 1
ATOM 2629 O O . SER A 1 327 ? 5.657 -12.257 -7.172 1.00 88.81 327 SER A O 1
ATOM 2631 N N . THR A 1 328 ? 7.444 -13.177 -6.159 1.00 90.50 328 THR A N 1
ATOM 2632 C CA . THR A 1 328 ? 6.715 -14.304 -5.562 1.00 90.50 328 THR A CA 1
ATOM 2633 C C . THR A 1 328 ? 5.746 -13.801 -4.495 1.00 90.50 328 THR A C 1
ATOM 2635 O O . THR A 1 328 ? 4.557 -14.110 -4.567 1.00 90.50 328 THR A O 1
ATOM 2638 N N . LEU A 1 329 ? 6.225 -12.941 -3.590 1.00 92.94 329 LEU A N 1
ATOM 2639 C CA . LEU A 1 329 ? 5.413 -12.335 -2.535 1.00 92.94 329 LEU A CA 1
ATOM 2640 C C . LEU A 1 329 ? 4.255 -11.494 -3.102 1.00 92.94 329 LEU A C 1
ATOM 2642 O O . LEU A 1 329 ? 3.116 -11.617 -2.661 1.00 92.94 329 LEU A O 1
ATOM 2646 N N . LEU A 1 330 ? 4.514 -10.674 -4.127 1.00 91.00 330 LEU A N 1
ATOM 2647 C CA . LEU A 1 330 ? 3.485 -9.863 -4.792 1.00 91.00 330 LEU A CA 1
ATOM 2648 C C . LEU A 1 330 ? 2.430 -10.722 -5.498 1.00 91.00 330 LEU A C 1
ATOM 2650 O O . LEU A 1 330 ? 1.251 -10.369 -5.508 1.00 91.00 330 LEU A O 1
ATOM 2654 N N . ARG A 1 331 ? 2.831 -11.858 -6.078 1.00 89.75 331 ARG A N 1
ATOM 2655 C CA . ARG A 1 331 ? 1.891 -12.803 -6.689 1.00 89.75 331 ARG A CA 1
ATOM 2656 C C . ARG A 1 331 ? 0.964 -13.413 -5.640 1.00 89.75 331 ARG A C 1
ATOM 2658 O O . ARG A 1 331 ? -0.239 -13.465 -5.872 1.00 89.75 331 ARG A O 1
ATOM 2665 N N . GLU A 1 332 ? 1.503 -13.845 -4.504 1.00 92.12 332 GLU A N 1
ATOM 2666 C CA . GLU A 1 332 ? 0.709 -14.384 -3.390 1.00 92.12 332 GLU A CA 1
ATOM 2667 C C . GLU A 1 332 ? -0.248 -13.333 -2.824 1.00 92.12 332 GLU A C 1
ATOM 2669 O O . GLU A 1 332 ? -1.447 -13.593 -2.712 1.00 92.12 332 GLU A O 1
ATOM 2674 N N . LYS A 1 333 ? 0.247 -12.110 -2.597 1.00 92.69 333 LYS A N 1
ATOM 2675 C CA . LYS A 1 333 ? -0.571 -10.951 -2.223 1.00 92.69 333 LYS A CA 1
ATOM 2676 C C . LYS A 1 333 ? -1.736 -10.733 -3.193 1.00 92.69 333 LYS A C 1
ATOM 2678 O O . LYS A 1 333 ? -2.872 -10.570 -2.758 1.00 92.69 333 LYS A O 1
ATOM 2683 N N . ASN A 1 334 ? -1.481 -10.758 -4.503 1.00 89.75 334 ASN A N 1
ATOM 2684 C CA . ASN A 1 334 ? -2.521 -10.570 -5.517 1.00 89.75 334 ASN A CA 1
ATOM 2685 C C . ASN A 1 334 ? -3.556 -11.706 -5.522 1.00 89.75 334 ASN A C 1
ATOM 2687 O O . ASN A 1 334 ? -4.743 -11.435 -5.695 1.00 89.75 334 ASN A O 1
ATOM 2691 N N . ILE A 1 335 ? -3.135 -12.960 -5.320 1.00 89.31 335 ILE A N 1
ATOM 2692 C CA . ILE A 1 335 ? -4.049 -14.110 -5.207 1.00 89.31 335 ILE A CA 1
ATOM 2693 C C . ILE A 1 335 ? -4.977 -13.923 -4.003 1.00 89.31 335 ILE A C 1
ATOM 2695 O O . ILE A 1 335 ? -6.194 -14.014 -4.154 1.00 89.31 335 ILE A O 1
ATOM 2699 N N . VAL A 1 336 ? -4.417 -13.585 -2.839 1.00 89.75 336 VAL A N 1
ATOM 2700 C CA . VAL A 1 336 ? -5.189 -13.335 -1.614 1.00 89.75 336 VAL A CA 1
ATOM 2701 C C . VAL A 1 336 ? -6.136 -12.148 -1.780 1.00 89.75 336 VAL A C 1
ATOM 2703 O O . VAL A 1 336 ? -7.306 -12.255 -1.423 1.00 89.75 336 VAL A O 1
ATOM 2706 N N . ALA A 1 337 ? -5.685 -11.047 -2.389 1.00 89.31 337 ALA A N 1
ATOM 2707 C CA . ALA A 1 337 ? -6.537 -9.892 -2.672 1.00 89.31 337 ALA A CA 1
ATOM 2708 C C . ALA A 1 337 ? -7.767 -10.279 -3.512 1.00 89.31 337 ALA A C 1
ATOM 2710 O O . ALA A 1 337 ? -8.884 -9.864 -3.211 1.00 89.31 337 ALA A O 1
ATOM 2711 N N . GLN A 1 338 ? -7.578 -11.096 -4.555 1.00 86.31 338 GLN A N 1
ATOM 2712 C CA . GLN A 1 338 ? -8.683 -11.575 -5.390 1.00 86.31 338 GLN A CA 1
ATOM 2713 C C . GLN A 1 338 ? -9.609 -12.541 -4.642 1.00 86.31 338 GLN A C 1
ATOM 2715 O O . GLN A 1 338 ? -10.823 -12.448 -4.810 1.00 86.31 338 GLN A O 1
ATOM 2720 N N . ALA A 1 339 ? -9.066 -13.436 -3.815 1.00 85.62 339 ALA A N 1
ATOM 2721 C CA . ALA A 1 339 ? -9.868 -14.377 -3.036 1.00 85.62 339 ALA A CA 1
ATOM 2722 C C . ALA A 1 339 ? -10.739 -13.670 -1.983 1.00 85.62 339 ALA A C 1
ATOM 2724 O O . ALA A 1 339 ? -11.913 -14.008 -1.823 1.00 85.62 339 ALA A O 1
ATOM 2725 N N . LEU A 1 340 ? -10.194 -12.640 -1.324 1.00 83.69 340 LEU A N 1
ATOM 2726 C CA . LEU A 1 340 ? -10.940 -11.790 -0.392 1.00 83.69 340 LEU A CA 1
ATOM 2727 C C . LEU A 1 340 ? -12.073 -11.030 -1.103 1.00 83.69 340 LEU A C 1
ATOM 2729 O O . LEU A 1 340 ? -13.183 -10.986 -0.584 1.00 83.69 340 LEU A O 1
ATOM 2733 N N . LEU A 1 341 ? -11.841 -10.496 -2.312 1.00 81.75 341 LEU A N 1
ATOM 2734 C CA . LEU A 1 341 ? -12.887 -9.815 -3.100 1.00 81.75 341 LEU A CA 1
ATOM 2735 C C . LEU A 1 341 ? -14.013 -10.749 -3.543 1.00 81.75 341 LEU A C 1
ATOM 2737 O O . LEU A 1 341 ? -15.172 -10.349 -3.574 1.00 81.75 341 LEU A O 1
ATOM 2741 N N . LYS A 1 342 ? -13.679 -11.988 -3.910 1.00 76.69 342 LYS A N 1
ATOM 2742 C CA . LYS A 1 342 ? -14.655 -12.984 -4.372 1.00 76.69 342 LYS A CA 1
ATOM 2743 C C . LYS A 1 342 ? -15.449 -13.633 -3.238 1.00 76.69 342 LYS A C 1
ATOM 2745 O O . LYS A 1 342 ? -16.310 -14.460 -3.525 1.00 76.69 342 LYS A O 1
ATOM 2750 N N . ARG A 1 343 ? -15.169 -13.266 -1.979 1.00 71.25 343 ARG A N 1
ATOM 2751 C CA . ARG A 1 343 ? -15.772 -13.856 -0.774 1.00 71.25 343 ARG A CA 1
ATOM 2752 C C . ARG A 1 343 ? -15.649 -15.385 -0.743 1.00 71.25 343 ARG A C 1
ATOM 2754 O O . ARG A 1 343 ? -16.574 -16.091 -0.354 1.00 71.25 343 ARG A O 1
ATOM 2761 N N . GLU A 1 344 ? -14.497 -15.897 -1.177 1.00 70.25 344 GLU A N 1
ATOM 2762 C CA . GLU A 1 344 ? -14.161 -17.321 -1.061 1.00 70.25 344 GLU A CA 1
ATOM 2763 C C . GLU A 1 344 ? -13.959 -17.703 0.423 1.00 70.25 344 GLU A C 1
ATOM 2765 O O . GLU A 1 344 ? -13.956 -16.837 1.296 1.00 70.25 344 GLU A O 1
ATOM 2770 N N . SER A 1 345 ? -13.726 -18.982 0.742 1.00 79.56 345 SER A N 1
ATOM 2771 C CA . SER A 1 345 ? -13.550 -19.476 2.128 1.00 79.56 345 SER A CA 1
ATOM 2772 C C . SER A 1 345 ? -12.507 -18.712 2.963 1.00 79.56 345 SER A C 1
ATOM 2774 O O . SER A 1 345 ? -12.525 -18.753 4.192 1.00 79.56 345 SER A O 1
ATOM 2776 N N . ILE A 1 346 ? -11.591 -18.004 2.298 1.00 83.31 346 ILE A N 1
ATOM 2777 C CA . ILE A 1 346 ? -10.580 -17.145 2.915 1.00 83.31 346 ILE A CA 1
ATOM 2778 C C . ILE A 1 346 ? -11.205 -15.974 3.691 1.00 83.31 346 ILE A C 1
ATOM 2780 O O . ILE A 1 346 ? -10.668 -15.632 4.741 1.00 83.31 346 ILE A O 1
ATOM 2784 N N . ILE A 1 347 ? -12.322 -15.378 3.245 1.00 82.50 347 ILE A N 1
ATOM 2785 C CA . ILE A 1 347 ? -12.935 -14.251 3.976 1.00 82.50 347 ILE A CA 1
ATOM 2786 C C . ILE A 1 347 ? -13.497 -14.706 5.323 1.00 82.50 347 ILE A C 1
ATOM 2788 O O . ILE A 1 347 ? -13.253 -14.061 6.336 1.00 82.50 347 ILE A O 1
ATOM 2792 N N . THR A 1 348 ? -14.164 -15.864 5.357 1.00 80.31 348 THR A N 1
ATOM 2793 C CA . THR A 1 348 ? -14.695 -16.464 6.587 1.00 80.31 348 THR A CA 1
ATOM 2794 C C . THR A 1 348 ? -13.570 -16.712 7.580 1.00 80.31 348 THR A C 1
ATOM 2796 O O . THR A 1 348 ? -13.646 -16.291 8.729 1.00 80.31 348 THR A O 1
ATOM 2799 N N . LYS A 1 349 ? -12.469 -17.296 7.104 1.00 85.38 349 LYS A N 1
ATOM 2800 C CA . LYS A 1 349 ? -11.286 -17.538 7.922 1.00 85.38 349 LYS A CA 1
ATOM 2801 C C . LYS A 1 349 ? -10.652 -16.241 8.433 1.00 85.38 349 LYS A C 1
ATOM 2803 O O . LYS A 1 349 ? -10.299 -16.153 9.603 1.00 85.38 349 LYS A O 1
ATOM 2808 N N . ALA A 1 350 ? -10.511 -15.228 7.582 1.00 88.25 350 ALA A N 1
ATOM 2809 C CA . ALA A 1 350 ? -9.969 -13.936 7.992 1.00 88.25 350 ALA A CA 1
ATOM 2810 C C . ALA A 1 350 ? -10.844 -13.272 9.071 1.00 88.25 350 ALA A C 1
ATOM 2812 O O . ALA A 1 350 ? -10.321 -12.719 10.037 1.00 88.25 350 ALA A O 1
ATOM 2813 N N . SER A 1 351 ? -12.167 -13.368 8.929 1.00 85.44 351 SER A N 1
ATOM 2814 C CA . SER A 1 351 ? -13.147 -12.864 9.893 1.00 85.44 351 SER A CA 1
ATOM 2815 C C . SER A 1 351 ? -13.100 -13.607 11.229 1.00 85.44 351 SER A C 1
ATOM 2817 O O . SER A 1 351 ? -13.046 -12.967 12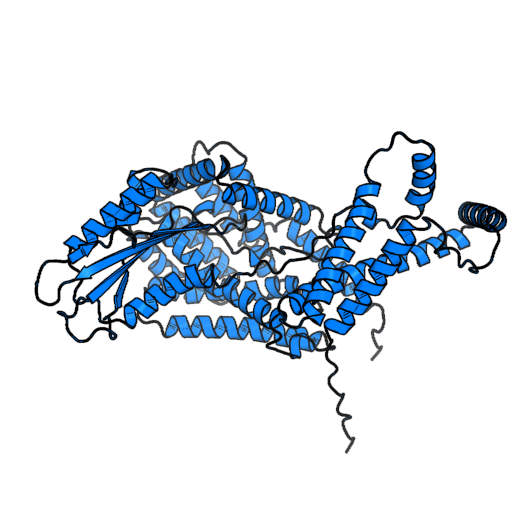.276 1.00 85.44 351 SER A O 1
ATOM 2819 N N . GLU A 1 352 ? -13.053 -14.941 11.213 1.00 86.56 352 GLU A N 1
ATOM 2820 C CA . GLU A 1 352 ? -12.891 -15.765 12.421 1.00 86.56 352 GLU A CA 1
ATOM 2821 C C . GLU A 1 352 ? -11.580 -15.441 13.147 1.00 86.56 352 GLU A C 1
ATOM 2823 O O . GLU A 1 352 ? -11.560 -15.248 14.361 1.00 86.56 352 GLU A O 1
ATOM 2828 N N . CYS A 1 353 ? -10.483 -15.310 12.398 1.00 89.25 353 CYS A N 1
ATOM 2829 C CA . CYS A 1 353 ? -9.189 -14.948 12.961 1.00 89.25 353 CYS A CA 1
ATOM 2830 C C . CYS A 1 353 ? -9.220 -13.556 13.612 1.00 89.25 353 CYS A C 1
ATOM 2832 O O . CYS A 1 353 ? -8.659 -13.362 14.690 1.00 89.25 353 CYS A O 1
ATOM 2834 N N . LEU A 1 354 ? -9.883 -12.585 12.978 1.00 90.12 354 LEU A N 1
ATOM 2835 C CA . LEU A 1 354 ? -10.068 -11.248 13.539 1.00 90.12 354 LEU A CA 1
ATOM 2836 C C . LEU A 1 354 ? -10.895 -11.288 14.832 1.00 90.12 354 LEU A C 1
ATOM 2838 O O . LEU A 1 354 ? -10.544 -10.601 15.790 1.00 90.12 354 LEU A O 1
ATOM 2842 N N . ALA A 1 355 ? -11.961 -12.090 14.879 1.00 88.50 355 ALA A N 1
ATOM 2843 C CA . ALA A 1 355 ? -12.785 -12.252 16.075 1.00 88.50 355 ALA A CA 1
ATOM 2844 C C . ALA A 1 355 ? -11.974 -12.827 17.251 1.00 88.50 355 ALA A C 1
ATOM 2846 O O . ALA A 1 355 ? -11.977 -12.243 18.333 1.00 88.50 355 ALA A O 1
ATOM 2847 N N . LEU A 1 356 ? -11.188 -13.883 17.011 1.00 90.81 356 LEU A N 1
ATOM 2848 C CA . LEU A 1 356 ? -10.302 -14.475 18.024 1.00 90.81 356 LEU A CA 1
ATOM 2849 C C . LEU A 1 356 ? -9.257 -13.479 18.545 1.00 90.81 356 LEU A C 1
ATOM 2851 O O . LEU A 1 356 ? -8.958 -13.452 19.736 1.00 90.81 356 LEU A O 1
ATOM 2855 N N . LYS A 1 357 ? -8.699 -12.638 17.664 1.00 92.38 357 LYS A N 1
ATOM 2856 C CA . LYS A 1 357 ? -7.748 -11.589 18.063 1.00 92.38 357 LYS A CA 1
ATOM 2857 C C . LYS A 1 357 ? -8.407 -10.506 18.908 1.00 92.38 357 LYS A C 1
ATOM 2859 O O . LYS A 1 357 ? -7.788 -10.048 19.863 1.00 92.38 357 LYS A O 1
ATOM 2864 N N . LYS A 1 358 ? -9.634 -10.096 18.565 1.00 91.88 358 LYS A N 1
ATOM 2865 C CA . LYS A 1 358 ? -10.411 -9.134 19.361 1.00 91.88 358 LYS A CA 1
ATOM 2866 C C . LYS A 1 358 ? -10.638 -9.671 20.770 1.00 91.88 358 LYS A C 1
ATOM 2868 O O . LYS A 1 358 ? -10.284 -8.992 21.723 1.00 91.88 358 LYS A O 1
ATOM 2873 N N . GLU A 1 359 ? -11.158 -10.890 20.890 1.00 92.00 359 GLU A N 1
ATOM 2874 C CA . GLU A 1 359 ? -11.424 -11.533 22.182 1.00 92.00 359 GLU A CA 1
ATOM 2875 C C . GLU A 1 359 ? -10.152 -11.633 23.036 1.00 92.00 359 GLU A C 1
ATOM 2877 O O . GLU A 1 359 ? -10.119 -11.141 24.161 1.00 92.00 359 GLU A O 1
ATOM 2882 N N . ALA A 1 360 ? -9.067 -12.152 22.455 1.00 94.06 360 ALA A N 1
ATOM 2883 C CA . ALA A 1 360 ? -7.782 -12.288 23.134 1.00 94.06 360 ALA A CA 1
ATOM 2884 C C . ALA A 1 360 ? -7.173 -10.945 23.575 1.00 94.06 360 ALA A C 1
ATOM 2886 O O . ALA A 1 360 ? -6.557 -10.857 24.635 1.00 94.06 360 ALA A O 1
ATOM 2887 N N . ALA A 1 361 ? -7.314 -9.893 22.763 1.00 94.94 361 ALA A N 1
ATOM 2888 C CA . ALA A 1 361 ? -6.812 -8.567 23.108 1.00 94.94 361 ALA A CA 1
ATOM 2889 C C . ALA A 1 361 ? -7.616 -7.919 24.245 1.00 94.94 361 ALA A C 1
ATOM 2891 O O . ALA A 1 361 ? -7.024 -7.222 25.064 1.00 94.94 361 ALA A O 1
ATOM 2892 N N . GLU A 1 362 ? -8.932 -8.144 24.316 1.00 94.25 362 GLU A N 1
ATOM 2893 C CA . GLU A 1 362 ? -9.756 -7.629 25.417 1.00 94.25 362 GLU A CA 1
ATOM 2894 C C . GLU A 1 362 ? -9.537 -8.403 26.725 1.00 94.25 362 GLU A C 1
ATOM 2896 O O . GLU A 1 362 ? -9.491 -7.783 27.786 1.00 94.25 362 GLU A O 1
ATOM 2901 N N . GLU A 1 363 ? -9.336 -9.725 26.670 1.00 96.12 363 GLU A N 1
ATOM 2902 C CA . GLU A 1 363 ? -9.012 -10.538 27.854 1.00 96.12 363 GLU A CA 1
ATOM 2903 C C . GLU A 1 363 ? -7.696 -10.088 28.517 1.00 96.12 363 GLU A C 1
ATOM 2905 O O . GLU A 1 363 ? -7.586 -10.041 29.741 1.00 96.12 363 GLU A O 1
ATOM 2910 N N . HIS A 1 364 ? -6.717 -9.675 27.707 1.00 96.38 364 HIS A N 1
ATOM 2911 C CA . HIS A 1 364 ? -5.382 -9.260 28.148 1.00 96.38 364 HIS A CA 1
ATOM 2912 C C . HIS A 1 364 ? -5.091 -7.777 27.868 1.00 96.38 364 HIS A C 1
ATOM 2914 O O . HIS A 1 364 ? -3.977 -7.393 27.492 1.00 96.38 364 HIS A O 1
ATOM 2920 N N . ARG A 1 365 ? -6.106 -6.929 28.044 1.00 95.69 365 ARG A N 1
ATOM 2921 C CA . ARG A 1 365 ? -6.111 -5.526 27.609 1.00 95.69 365 ARG A CA 1
ATOM 2922 C C . ARG A 1 365 ? -4.909 -4.695 28.060 1.00 95.69 365 ARG A C 1
ATOM 2924 O O . ARG A 1 365 ? -4.299 -4.008 27.243 1.00 95.69 365 ARG A O 1
ATOM 2931 N N . GLU A 1 366 ? -4.568 -4.739 29.345 1.00 96.06 366 GLU A N 1
ATOM 2932 C CA . GLU A 1 366 ? -3.492 -3.916 29.916 1.00 96.06 366 GLU A CA 1
ATOM 2933 C C . GLU A 1 366 ? -2.115 -4.295 29.349 1.00 96.06 366 GLU A C 1
ATOM 2935 O O . GLU A 1 366 ? -1.355 -3.430 28.902 1.00 96.06 366 GLU A O 1
ATOM 2940 N N . GLU A 1 367 ? -1.810 -5.595 29.300 1.00 97.44 367 GLU A N 1
ATOM 2941 C CA . GLU A 1 367 ? -0.562 -6.104 28.724 1.00 97.44 367 GLU A CA 1
ATOM 2942 C C . GLU A 1 367 ? -0.505 -5.818 27.215 1.00 97.44 367 GLU A C 1
ATOM 2944 O O . GLU A 1 367 ? 0.512 -5.337 26.713 1.00 97.44 367 GLU A O 1
ATOM 2949 N N . PHE A 1 368 ? -1.615 -6.014 26.495 1.00 97.62 368 PHE A N 1
ATOM 2950 C CA . PHE A 1 368 ? -1.714 -5.708 25.067 1.00 97.62 368 PHE A CA 1
ATOM 2951 C C . PHE A 1 368 ? -1.394 -4.235 24.758 1.00 97.62 368 PHE A C 1
ATOM 2953 O O . PHE A 1 368 ? -0.569 -3.949 23.886 1.00 97.62 368 PHE A O 1
ATOM 2960 N N . LEU A 1 369 ? -1.994 -3.289 25.489 1.00 97.56 369 LEU A N 1
ATOM 2961 C CA . LEU A 1 369 ? -1.722 -1.857 25.310 1.00 97.56 369 LEU A CA 1
ATOM 2962 C C . LEU A 1 369 ? -0.290 -1.483 25.722 1.00 97.56 369 LEU A C 1
ATOM 2964 O O . LEU A 1 369 ? 0.329 -0.629 25.082 1.00 97.56 369 LEU A O 1
ATOM 2968 N N . THR A 1 370 ? 0.266 -2.145 26.739 1.00 97.56 370 THR A N 1
ATOM 2969 C CA . THR A 1 370 ? 1.660 -1.949 27.167 1.00 97.56 370 THR A CA 1
ATOM 2970 C C . THR A 1 370 ? 2.643 -2.347 26.066 1.00 97.56 370 THR A C 1
ATOM 2972 O O . THR A 1 370 ? 3.534 -1.564 25.735 1.00 97.56 370 THR A O 1
ATOM 2975 N N . LEU A 1 371 ? 2.439 -3.499 25.419 1.00 97.88 371 LEU A N 1
ATOM 2976 C CA . LEU A 1 371 ? 3.274 -3.953 24.299 1.00 97.88 371 LEU A CA 1
ATOM 2977 C C . LEU A 1 371 ? 3.252 -2.966 23.120 1.00 97.88 371 LEU A C 1
ATOM 2979 O O . LEU A 1 371 ? 4.286 -2.689 22.511 1.00 97.88 371 LEU A O 1
ATOM 2983 N N . HIS A 1 372 ? 2.094 -2.376 22.814 1.00 98.06 372 HIS A N 1
ATOM 2984 C CA . HIS A 1 372 ? 1.991 -1.337 21.780 1.00 98.06 372 HIS A CA 1
ATOM 2985 C C . HIS A 1 372 ? 2.695 -0.032 22.164 1.00 98.06 372 HIS A C 1
ATOM 2987 O O . HIS A 1 372 ? 3.310 0.623 21.314 1.00 98.06 372 HIS A O 1
ATOM 2993 N N . LYS A 1 373 ? 2.655 0.347 23.445 1.00 97.06 373 LYS A N 1
ATOM 2994 C CA . LYS A 1 373 ? 3.425 1.486 23.957 1.00 97.06 373 LYS A CA 1
ATOM 2995 C C . LYS A 1 373 ? 4.927 1.250 23.804 1.00 97.06 373 LYS A C 1
ATOM 2997 O O . LYS A 1 373 ? 5.629 2.144 23.328 1.00 97.06 373 LYS A O 1
ATOM 3002 N N . GLU A 1 374 ? 5.412 0.058 24.147 1.00 95.81 374 GLU A N 1
ATOM 3003 C CA . GLU A 1 374 ? 6.814 -0.343 23.961 1.00 95.81 374 GLU A CA 1
ATOM 3004 C C . GLU A 1 374 ? 7.236 -0.305 22.490 1.00 95.81 374 GLU A C 1
ATOM 3006 O O . GLU A 1 374 ? 8.298 0.236 22.166 1.00 95.81 374 GLU A O 1
ATOM 3011 N N . LEU A 1 375 ? 6.382 -0.798 21.588 1.00 96.44 375 LEU A N 1
ATOM 3012 C CA . LEU A 1 375 ? 6.602 -0.711 20.148 1.00 96.44 375 LEU A CA 1
ATOM 3013 C C . LEU A 1 375 ? 6.775 0.747 19.701 1.00 96.44 375 LEU A C 1
ATOM 3015 O O . LEU A 1 375 ? 7.755 1.077 19.029 1.00 96.44 375 LEU A O 1
ATOM 3019 N N . CYS A 1 376 ? 5.867 1.640 20.107 1.00 95.69 376 CYS A N 1
ATOM 3020 C CA . CYS A 1 376 ? 5.943 3.063 19.768 1.00 95.69 376 CYS A CA 1
ATOM 3021 C C . CYS A 1 376 ? 7.220 3.720 20.307 1.00 95.69 376 CYS A C 1
ATOM 3023 O O . CYS A 1 376 ? 7.887 4.460 19.583 1.00 95.69 376 CYS A O 1
ATOM 3025 N N . LEU A 1 377 ? 7.596 3.428 21.554 1.00 93.88 377 LEU A N 1
ATOM 3026 C CA . LEU A 1 377 ? 8.842 3.917 22.146 1.00 93.88 377 LEU A CA 1
ATOM 3027 C C . LEU A 1 377 ? 10.067 3.401 21.380 1.00 93.88 377 LEU A C 1
ATOM 3029 O O . LEU A 1 377 ? 10.986 4.173 21.105 1.00 93.88 377 LEU A O 1
ATOM 3033 N N . SER A 1 378 ? 10.069 2.129 20.971 1.00 93.25 378 SER A N 1
ATOM 3034 C CA . SER A 1 378 ? 11.137 1.538 20.157 1.00 93.25 378 SER A CA 1
ATOM 3035 C C . SER A 1 378 ? 11.256 2.236 18.797 1.00 93.25 378 SER A C 1
ATOM 3037 O O . SER A 1 378 ? 12.359 2.628 18.401 1.00 93.25 378 SER A O 1
ATOM 3039 N N . ILE A 1 379 ? 10.134 2.500 18.118 1.00 93.88 379 ILE A N 1
ATOM 3040 C CA . ILE A 1 379 ? 10.095 3.269 16.863 1.00 93.88 379 ILE A CA 1
ATOM 3041 C C . ILE A 1 379 ? 10.698 4.665 17.074 1.00 93.88 379 ILE A C 1
ATOM 3043 O O . ILE A 1 379 ? 11.643 5.038 16.374 1.00 93.88 379 ILE A O 1
ATOM 3047 N N . LEU A 1 380 ? 10.217 5.409 18.074 1.00 92.31 380 LEU A N 1
ATOM 3048 C CA . LEU A 1 380 ? 10.641 6.788 18.337 1.00 92.31 380 LEU A CA 1
ATOM 3049 C C . LEU A 1 380 ? 12.084 6.891 18.844 1.00 92.31 380 LEU A C 1
ATOM 3051 O O . LEU A 1 380 ? 12.749 7.886 18.565 1.00 92.31 380 LEU A O 1
ATOM 3055 N N . SER A 1 381 ? 12.616 5.863 19.513 1.00 87.25 381 SER A N 1
ATOM 3056 C CA . SER A 1 381 ? 14.009 5.829 19.991 1.00 87.25 381 SER A CA 1
ATOM 3057 C C . SER A 1 381 ? 15.051 5.907 18.866 1.00 87.25 381 SER A C 1
ATOM 3059 O O . SER A 1 381 ? 16.211 6.246 19.108 1.00 87.25 381 SER A O 1
ATOM 3061 N N . ASN A 1 382 ? 14.644 5.624 17.624 1.00 74.94 382 ASN A N 1
ATOM 3062 C CA . ASN A 1 382 ? 15.476 5.790 16.434 1.00 74.94 382 ASN A CA 1
ATOM 3063 C C . ASN A 1 382 ? 15.466 7.243 15.900 1.00 74.94 382 ASN A C 1
ATOM 3065 O O . ASN A 1 382 ? 16.088 7.512 14.872 1.00 74.94 382 ASN A O 1
ATOM 3069 N N . THR A 1 383 ? 14.790 8.176 16.584 1.00 74.88 383 THR A N 1
ATOM 3070 C CA . THR A 1 383 ? 14.630 9.587 16.190 1.00 74.88 383 THR A CA 1
ATOM 3071 C C . THR A 1 383 ? 15.073 10.556 17.294 1.00 74.88 383 THR A C 1
ATOM 3073 O O . THR A 1 383 ? 15.261 10.174 18.448 1.00 74.88 383 THR A O 1
ATOM 3076 N N . GLN A 1 384 ? 15.253 11.836 16.952 1.00 67.19 384 GLN A N 1
ATOM 3077 C CA . GLN A 1 384 ? 15.653 12.881 17.908 1.00 67.19 384 GLN A CA 1
ATOM 3078 C C . GLN A 1 384 ? 14.485 13.409 18.772 1.00 67.19 384 GLN A C 1
ATOM 3080 O O . GLN A 1 384 ? 14.722 14.174 19.706 1.00 67.19 384 GLN A O 1
ATOM 3085 N N . GLU A 1 385 ? 13.240 12.993 18.509 1.00 64.88 385 GLU A N 1
ATOM 3086 C CA . GLU A 1 385 ? 12.012 13.534 19.129 1.00 64.88 385 GLU A CA 1
ATOM 3087 C C . GLU A 1 385 ? 11.672 12.919 20.508 1.00 64.88 385 GLU A C 1
ATOM 3089 O O . GLU A 1 385 ? 10.610 13.165 21.077 1.00 64.88 385 GLU A O 1
ATOM 3094 N N . ALA A 1 386 ? 12.592 12.154 21.103 1.00 61.91 386 ALA A N 1
ATOM 3095 C CA . ALA A 1 386 ? 12.329 11.321 22.280 1.00 61.91 386 ALA A CA 1
ATOM 3096 C C . ALA A 1 386 ? 11.897 12.075 23.559 1.00 61.91 386 ALA A C 1
ATOM 3098 O O . ALA A 1 386 ? 11.252 11.483 24.420 1.00 61.91 386 ALA A O 1
ATOM 3099 N N . LYS A 1 387 ? 12.220 13.369 23.712 1.00 65.94 387 LYS A N 1
ATOM 3100 C CA . LYS A 1 387 ? 12.087 14.078 25.005 1.00 65.94 387 LYS A CA 1
ATOM 3101 C C . LYS A 1 387 ? 10.644 14.271 25.500 1.00 65.94 387 LYS A C 1
ATOM 3103 O O . LYS A 1 387 ? 10.455 14.355 26.705 1.00 65.94 387 LYS A O 1
ATOM 3108 N N . ASN A 1 388 ? 9.651 14.299 24.606 1.00 76.00 388 ASN A N 1
ATOM 3109 C CA . ASN A 1 388 ? 8.225 14.431 24.964 1.00 76.00 388 ASN A CA 1
ATOM 3110 C C . ASN A 1 388 ? 7.392 13.190 24.605 1.00 76.00 388 ASN A C 1
ATOM 3112 O O . ASN A 1 388 ? 6.186 13.161 24.855 1.00 76.00 388 ASN A O 1
ATOM 3116 N N . ALA A 1 389 ? 8.024 12.173 24.018 1.00 87.12 389 ALA A N 1
ATOM 3117 C CA . ALA A 1 389 ? 7.332 11.018 23.469 1.00 87.12 389 ALA A CA 1
ATOM 3118 C C . ALA A 1 389 ? 6.592 10.213 24.543 1.00 87.12 389 ALA A C 1
ATOM 3120 O O . ALA A 1 389 ? 5.446 9.821 24.351 1.00 87.12 389 ALA A O 1
ATOM 3121 N N . GLU A 1 390 ? 7.227 10.004 25.694 1.00 90.94 390 GLU A N 1
ATOM 3122 C CA . GLU A 1 390 ? 6.693 9.136 26.740 1.00 90.94 390 GLU A CA 1
ATOM 3123 C C . GLU A 1 390 ? 5.391 9.666 27.350 1.00 90.94 390 GLU A C 1
ATOM 3125 O O . GLU A 1 390 ? 4.457 8.890 27.554 1.00 90.94 390 GLU A O 1
ATOM 3130 N N . ASN A 1 391 ? 5.280 10.980 27.562 1.00 92.25 391 ASN A N 1
ATOM 3131 C CA . ASN A 1 391 ? 4.060 11.600 28.084 1.00 92.25 391 ASN A CA 1
ATOM 3132 C C . ASN A 1 391 ? 2.909 11.515 27.075 1.00 92.25 391 ASN A C 1
ATOM 3134 O O . ASN A 1 391 ? 1.802 11.123 27.439 1.00 92.25 391 ASN A O 1
ATOM 3138 N N . VAL A 1 392 ? 3.175 11.828 25.800 1.00 94.25 392 VAL A N 1
ATOM 3139 C CA . VAL A 1 392 ? 2.167 11.745 24.730 1.00 94.25 392 VAL A CA 1
ATOM 3140 C C . VAL A 1 392 ? 1.649 10.316 24.588 1.00 94.25 392 VAL A C 1
ATOM 3142 O O . VAL A 1 392 ? 0.439 10.099 24.579 1.00 94.25 392 VAL A O 1
ATOM 3145 N N . LEU A 1 393 ? 2.554 9.333 24.537 1.00 95.62 393 LEU A N 1
ATOM 3146 C CA . LEU A 1 393 ? 2.172 7.928 24.441 1.00 95.62 393 LEU A CA 1
ATOM 3147 C C . LEU A 1 393 ? 1.425 7.462 25.695 1.00 95.62 393 LEU A C 1
ATOM 3149 O O . LEU A 1 393 ? 0.410 6.788 25.573 1.00 95.62 393 LEU A O 1
ATOM 3153 N N . SER A 1 394 ? 1.872 7.841 26.895 1.00 95.19 394 SER A N 1
ATOM 3154 C CA . SER A 1 394 ? 1.186 7.465 28.140 1.00 95.19 394 SER A CA 1
ATOM 3155 C C . SER A 1 394 ? -0.257 7.972 28.172 1.00 95.19 394 SER A C 1
ATOM 3157 O O . SER A 1 394 ? -1.155 7.195 28.483 1.00 95.19 394 SER A O 1
ATOM 3159 N N . ASN A 1 395 ? -0.491 9.226 27.775 1.00 95.56 395 ASN A N 1
ATOM 3160 C CA . ASN A 1 395 ? -1.838 9.795 27.705 1.00 95.56 395 ASN A CA 1
ATOM 3161 C C . ASN A 1 395 ? -2.700 9.083 26.652 1.00 95.56 395 ASN A C 1
ATOM 3163 O O . ASN A 1 395 ? -3.844 8.733 26.929 1.00 95.56 395 ASN A O 1
ATOM 3167 N N . TYR A 1 396 ? -2.141 8.807 25.471 1.00 96.31 396 TYR A N 1
ATOM 3168 C CA . TYR A 1 396 ? -2.851 8.104 24.403 1.00 96.31 396 TYR A CA 1
ATOM 3169 C C . TYR A 1 396 ? -3.253 6.674 24.785 1.00 96.31 396 TYR A C 1
ATOM 3171 O O . TYR A 1 396 ? -4.409 6.293 24.611 1.00 96.31 396 TYR A O 1
ATOM 3179 N N . PHE A 1 397 ? -2.340 5.887 25.359 1.00 96.94 397 PHE A N 1
ATOM 3180 C CA . PHE A 1 397 ? -2.649 4.513 25.765 1.00 96.94 397 PHE A CA 1
ATOM 3181 C C . PHE A 1 397 ? -3.571 4.450 26.991 1.00 96.94 397 PHE A C 1
ATOM 3183 O O . PHE A 1 397 ? -4.406 3.550 27.068 1.00 96.94 397 PHE A O 1
ATOM 3190 N N . ALA A 1 398 ? -3.508 5.431 27.899 1.00 95.75 398 ALA A N 1
ATOM 3191 C CA . ALA A 1 398 ? -4.496 5.573 28.971 1.00 95.75 398 ALA A CA 1
ATOM 3192 C C . ALA A 1 398 ? -5.894 5.899 28.416 1.00 95.75 398 ALA A C 1
ATOM 3194 O O . ALA A 1 398 ? -6.886 5.321 28.856 1.00 95.75 398 ALA A O 1
ATOM 3195 N N . TRP A 1 399 ? -5.978 6.774 27.409 1.00 94.88 399 TRP A N 1
ATOM 3196 C CA . TRP A 1 399 ? -7.228 7.078 26.713 1.00 94.88 399 TRP A CA 1
ATOM 3197 C C . TRP A 1 399 ? -7.799 5.857 25.975 1.00 94.88 399 TRP A C 1
ATOM 3199 O O . TRP A 1 399 ? -8.993 5.578 26.100 1.00 94.88 399 TRP A O 1
ATOM 3209 N N . LEU A 1 400 ? -6.956 5.079 25.281 1.00 93.88 400 LEU A N 1
ATOM 3210 C CA . LEU A 1 400 ? -7.350 3.813 24.645 1.00 93.88 400 LEU A CA 1
ATOM 3211 C C . LEU A 1 400 ? -7.863 2.784 25.657 1.00 93.88 400 LEU A C 1
ATOM 3213 O O . LEU A 1 400 ? -8.799 2.038 25.362 1.00 93.88 400 LEU A O 1
ATOM 3217 N N . ASN A 1 401 ? -7.299 2.753 26.866 1.00 93.50 401 ASN A N 1
ATOM 3218 C CA . ASN A 1 401 ? -7.753 1.839 27.909 1.00 93.50 401 ASN A CA 1
ATOM 3219 C C . ASN A 1 401 ? -9.213 2.089 28.330 1.00 93.50 401 ASN A C 1
ATOM 3221 O O . ASN A 1 401 ? -9.883 1.155 28.752 1.00 93.50 401 ASN A O 1
ATOM 3225 N N . ASN A 1 402 ? -9.727 3.305 28.127 1.00 91.00 402 ASN A N 1
ATOM 3226 C CA . ASN A 1 402 ? -11.111 3.677 28.436 1.00 91.00 402 ASN A CA 1
ATOM 3227 C C . ASN A 1 402 ? -12.087 3.496 27.256 1.00 91.00 402 ASN A C 1
ATOM 3229 O O . ASN A 1 402 ? -13.275 3.779 27.398 1.00 91.00 402 ASN A O 1
ATOM 3233 N N . GLN A 1 403 ? -11.616 3.064 26.081 1.00 88.94 403 GLN A N 1
ATOM 3234 C CA . GLN A 1 403 ? -12.477 2.858 24.911 1.00 88.94 403 GLN A CA 1
ATOM 3235 C C . GLN A 1 403 ? -13.272 1.541 24.998 1.00 88.94 403 GLN A C 1
ATOM 3237 O O . GLN A 1 403 ? -12.870 0.633 25.718 1.00 88.94 403 GLN A O 1
ATOM 3242 N N . PRO A 1 404 ? -14.369 1.354 24.247 1.00 84.12 404 PRO A N 1
ATOM 3243 C CA . PRO A 1 404 ? -15.130 0.103 24.298 1.00 84.12 404 PRO A CA 1
ATOM 3244 C C . PRO A 1 404 ? -14.311 -1.131 23.895 1.00 84.12 404 PRO A C 1
ATOM 3246 O O . PRO A 1 404 ? -14.396 -2.161 24.551 1.00 84.12 404 PRO A O 1
ATOM 3249 N N . THR A 1 405 ? -13.482 -1.016 22.851 1.00 86.19 405 THR A N 1
ATOM 3250 C CA . THR A 1 405 ? -12.622 -2.111 22.371 1.00 86.19 405 THR A CA 1
ATOM 3251 C C . THR A 1 405 ? -11.214 -1.598 22.067 1.00 86.19 405 THR A C 1
ATOM 3253 O O . THR A 1 405 ? -11.013 -0.787 21.162 1.00 86.19 405 THR A O 1
ATOM 3256 N N . ALA A 1 406 ? -10.225 -2.067 22.825 1.00 88.88 406 ALA A N 1
ATOM 3257 C CA . ALA A 1 406 ? -8.825 -1.682 22.704 1.00 88.88 406 ALA A CA 1
ATOM 3258 C C . ALA A 1 406 ? -8.260 -1.989 21.310 1.00 88.88 406 ALA A C 1
ATOM 3260 O O . ALA A 1 406 ? -7.665 -1.103 20.692 1.00 88.88 406 ALA A O 1
ATOM 3261 N N . LEU A 1 407 ? -8.482 -3.206 20.783 1.00 91.31 407 LEU A N 1
ATOM 3262 C CA . LEU A 1 407 ? -7.953 -3.607 19.469 1.00 91.31 407 LEU A CA 1
ATOM 3263 C C . LEU A 1 407 ? -8.535 -2.757 18.332 1.00 91.31 407 LEU A C 1
ATOM 3265 O O . LEU A 1 407 ? -7.813 -2.356 17.419 1.00 91.31 407 LEU A O 1
ATOM 3269 N N . THR A 1 408 ? -9.836 -2.469 18.371 1.00 88.81 408 THR A N 1
ATOM 3270 C CA . THR A 1 408 ? -10.484 -1.666 17.326 1.00 88.81 408 THR A CA 1
ATOM 3271 C C . THR A 1 408 ? -10.009 -0.221 17.391 1.00 88.81 408 THR A C 1
ATOM 3273 O O . THR A 1 408 ? -9.628 0.337 16.364 1.00 88.81 408 THR A O 1
ATOM 3276 N N . SER A 1 409 ? -9.978 0.384 18.582 1.00 89.38 409 SER A N 1
ATOM 3277 C CA . SER A 1 409 ? -9.571 1.781 18.749 1.00 89.38 409 SER A CA 1
ATOM 3278 C C . SER A 1 409 ? -8.111 2.011 18.358 1.00 89.38 409 SER A C 1
ATOM 3280 O O . SER A 1 409 ? -7.820 2.977 17.651 1.00 89.38 409 SER A O 1
ATOM 3282 N N . ILE A 1 410 ? -7.196 1.108 18.731 1.00 94.38 410 ILE A N 1
ATOM 3283 C CA . ILE A 1 410 ? -5.794 1.228 18.315 1.00 94.38 410 ILE A CA 1
ATOM 3284 C C . ILE A 1 410 ? -5.630 1.015 16.803 1.00 94.38 410 ILE A C 1
ATOM 3286 O O . ILE A 1 410 ? -4.922 1.781 16.147 1.00 94.38 410 ILE A O 1
ATOM 3290 N N . ALA A 1 411 ? -6.351 0.045 16.228 1.00 93.69 411 ALA A N 1
ATOM 3291 C CA . ALA A 1 411 ? -6.332 -0.213 14.794 1.00 93.69 411 ALA A CA 1
ATOM 3292 C C . ALA A 1 411 ? -6.864 0.972 13.982 1.00 93.69 411 ALA A C 1
ATOM 3294 O O . ALA A 1 411 ? -6.311 1.273 12.926 1.00 93.69 411 ALA A O 1
ATOM 3295 N N . LEU A 1 412 ? -7.899 1.660 14.472 1.00 88.56 412 LEU A N 1
ATOM 3296 C CA . LEU A 1 412 ? -8.410 2.891 13.869 1.00 88.56 412 LEU A CA 1
ATOM 3297 C C . LEU A 1 412 ? -7.373 4.016 13.925 1.00 88.56 412 LEU A C 1
ATOM 3299 O O . LEU A 1 412 ? -7.157 4.678 12.913 1.00 88.56 412 LEU A O 1
ATOM 3303 N N . GLY A 1 413 ? -6.677 4.188 15.054 1.00 91.25 413 GLY A N 1
ATOM 3304 C CA . GLY A 1 413 ? -5.596 5.171 15.177 1.00 91.25 413 GLY A CA 1
ATOM 3305 C C . GLY A 1 413 ? -4.451 4.925 14.187 1.00 91.25 413 GLY A C 1
ATOM 3306 O O . GLY A 1 413 ? -4.020 5.844 13.490 1.00 91.25 413 GLY A O 1
ATOM 3307 N N . TYR A 1 414 ? -3.993 3.676 14.050 1.00 95.81 414 TYR A N 1
ATOM 3308 C CA . TYR A 1 414 ? -2.976 3.317 13.051 1.00 95.81 414 TYR A CA 1
ATOM 3309 C C . TYR A 1 414 ? -3.489 3.385 11.613 1.00 95.81 414 TYR A C 1
ATOM 3311 O O . TYR A 1 414 ? -2.736 3.740 10.705 1.00 95.81 414 TYR A O 1
ATOM 3319 N N . HIS A 1 415 ? -4.759 3.058 11.378 1.00 92.94 415 HIS A N 1
ATOM 3320 C CA . HIS A 1 415 ? -5.358 3.211 10.060 1.00 92.94 415 HIS A CA 1
ATOM 3321 C C . HIS A 1 415 ? -5.378 4.682 9.644 1.00 92.94 415 HIS A C 1
ATOM 3323 O O . HIS A 1 415 ? -4.922 5.000 8.548 1.00 92.94 415 HIS A O 1
ATOM 3329 N N . ASP A 1 416 ? -5.823 5.578 10.524 1.00 90.25 416 ASP A N 1
ATOM 3330 C CA . ASP A 1 416 ? -5.842 7.018 10.269 1.00 90.25 416 ASP A CA 1
ATOM 3331 C C . ASP A 1 416 ? -4.430 7.573 10.036 1.00 90.25 416 AS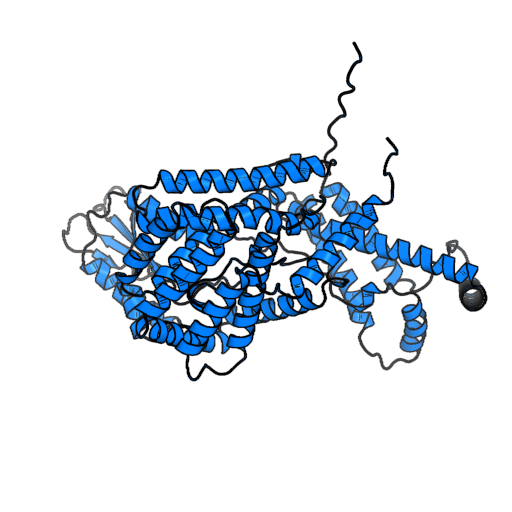P A C 1
ATOM 3333 O O . ASP A 1 416 ? -4.195 8.319 9.082 1.00 90.25 416 ASP A O 1
ATOM 3337 N N . LEU A 1 417 ? -3.450 7.103 10.817 1.00 95.19 417 LEU A N 1
ATOM 3338 C CA . LEU A 1 417 ? -2.036 7.382 10.575 1.00 95.19 417 LEU A CA 1
ATOM 3339 C C . LEU A 1 417 ? -1.627 6.981 9.151 1.00 95.19 417 LEU A C 1
ATOM 3341 O O . LEU A 1 417 ? -1.099 7.802 8.400 1.00 95.19 417 LEU A O 1
ATOM 3345 N N . ASN A 1 418 ? -1.891 5.735 8.752 1.00 95.44 418 ASN A N 1
ATOM 3346 C CA . ASN A 1 418 ? -1.537 5.225 7.427 1.00 95.44 418 ASN A CA 1
ATOM 3347 C C . ASN A 1 418 ? -2.223 6.003 6.298 1.00 95.44 418 ASN A C 1
ATOM 3349 O O . ASN A 1 418 ? -1.588 6.269 5.275 1.00 95.44 418 ASN A O 1
ATOM 3353 N N . GLN A 1 419 ? -3.497 6.365 6.469 1.00 91.25 419 GLN A N 1
ATOM 3354 C CA . GLN A 1 419 ? -4.257 7.144 5.491 1.00 91.25 419 GLN A CA 1
ATOM 3355 C C . GLN A 1 419 ? -3.640 8.532 5.301 1.00 91.25 419 GLN A C 1
ATOM 3357 O O . GLN A 1 419 ? -3.332 8.925 4.177 1.00 91.25 419 GLN A O 1
ATOM 3362 N N . ARG A 1 420 ? -3.402 9.251 6.400 1.00 93.25 420 ARG A N 1
ATOM 3363 C CA . ARG A 1 420 ? -2.963 10.652 6.386 1.00 93.25 420 ARG A CA 1
ATOM 3364 C C . ARG A 1 420 ? -1.484 10.830 6.056 1.00 93.25 420 ARG A C 1
ATOM 3366 O O . ARG A 1 420 ? -1.130 11.711 5.278 1.00 93.25 420 ARG A O 1
ATOM 3373 N N . PHE A 1 421 ? -0.618 10.002 6.632 1.00 96.19 421 PHE A N 1
ATOM 3374 C CA . PHE A 1 421 ? 0.831 10.225 6.612 1.00 96.19 421 PHE A CA 1
ATOM 3375 C C . PHE A 1 421 ? 1.582 9.396 5.570 1.00 96.19 421 PHE A C 1
ATOM 3377 O O . PHE A 1 421 ? 2.732 9.711 5.278 1.00 96.19 421 PHE A O 1
ATOM 3384 N N . ILE A 1 422 ? 0.962 8.355 5.000 1.00 96.19 422 ILE A N 1
ATOM 3385 C CA . ILE A 1 422 ? 1.616 7.474 4.017 1.00 96.19 422 ILE A CA 1
ATOM 3386 C C . ILE A 1 422 ? 0.823 7.424 2.711 1.00 96.19 422 ILE A C 1
ATOM 3388 O O . ILE A 1 422 ? 1.358 7.760 1.652 1.00 96.19 422 ILE A O 1
ATOM 3392 N N . LEU A 1 423 ? -0.453 7.029 2.769 1.00 94.38 423 LEU A N 1
ATOM 3393 C CA . LEU A 1 423 ? -1.273 6.859 1.572 1.00 94.38 423 LEU A CA 1
ATOM 3394 C C . LEU A 1 423 ? -1.567 8.200 0.897 1.00 94.38 423 LEU A C 1
ATOM 3396 O O . LEU A 1 423 ? -1.345 8.320 -0.303 1.00 94.38 423 LEU A O 1
ATOM 3400 N N . HIS A 1 424 ? -1.995 9.217 1.646 1.00 93.38 424 HIS A N 1
ATOM 3401 C CA . HIS A 1 424 ? -2.312 10.523 1.073 1.00 93.38 424 HIS A CA 1
ATOM 3402 C C . HIS A 1 424 ? -1.103 11.184 0.370 1.00 93.38 424 HIS A C 1
ATOM 3404 O O . HIS A 1 424 ? -1.252 11.562 -0.796 1.00 93.38 424 HIS A O 1
ATOM 3410 N N . PRO A 1 425 ? 0.116 11.245 0.955 1.00 95.88 425 PRO A N 1
ATOM 3411 C CA . PRO A 1 425 ? 1.307 11.709 0.237 1.00 95.88 425 PRO A CA 1
ATOM 3412 C C . PRO A 1 425 ? 1.647 10.874 -1.003 1.00 95.88 425 PRO A C 1
ATOM 3414 O O . PRO A 1 425 ? 1.966 11.434 -2.056 1.00 95.88 425 PRO A O 1
ATOM 3417 N N . PHE A 1 426 ? 1.542 9.542 -0.915 1.00 95.94 426 PHE A N 1
ATOM 3418 C CA . PHE A 1 426 ? 1.737 8.657 -2.066 1.00 95.94 426 PHE A CA 1
ATOM 3419 C C . PHE A 1 426 ? 0.746 8.977 -3.196 1.00 95.94 426 PHE A C 1
ATOM 3421 O O . PHE A 1 426 ? 1.151 9.150 -4.348 1.00 95.94 426 PHE A O 1
ATOM 3428 N N . GLU A 1 427 ? -0.543 9.104 -2.878 1.00 93.88 427 GLU A N 1
ATOM 3429 C CA . GLU A 1 427 ? -1.598 9.451 -3.829 1.00 93.88 427 GLU A CA 1
ATOM 3430 C C . GLU A 1 427 ? -1.424 10.867 -4.382 1.00 93.88 427 GLU A C 1
ATOM 3432 O O . GLU A 1 427 ? -1.675 11.087 -5.565 1.00 93.88 427 GLU A O 1
ATOM 3437 N N . ALA A 1 428 ? -0.963 11.831 -3.582 1.00 94.69 428 ALA A N 1
ATOM 3438 C CA . ALA A 1 428 ? -0.659 13.184 -4.038 1.00 94.69 428 ALA A CA 1
ATOM 3439 C C . ALA A 1 428 ? 0.451 13.181 -5.100 1.00 94.69 428 ALA A C 1
ATOM 3441 O O . ALA A 1 428 ? 0.279 13.778 -6.167 1.00 94.69 428 ALA A O 1
ATOM 3442 N N . LEU A 1 429 ? 1.550 12.453 -4.865 1.00 96.12 429 LEU A N 1
ATOM 3443 C CA . LEU A 1 429 ? 2.626 12.301 -5.848 1.00 96.12 429 LEU A CA 1
ATOM 3444 C C . LEU A 1 429 ? 2.158 11.534 -7.091 1.00 96.12 429 LEU A C 1
ATOM 3446 O O . LEU A 1 429 ? 2.416 11.965 -8.216 1.00 96.12 429 LEU A O 1
ATOM 3450 N N . ASN A 1 430 ? 1.419 10.437 -6.904 1.00 93.38 430 ASN A N 1
ATOM 3451 C CA . ASN A 1 430 ? 0.880 9.650 -8.009 1.00 93.38 430 ASN A CA 1
ATOM 3452 C C . ASN A 1 430 ? -0.080 10.478 -8.878 1.00 93.38 430 ASN A C 1
ATOM 3454 O O . ASN A 1 430 ? 0.033 10.478 -10.101 1.00 93.38 430 ASN A O 1
ATOM 3458 N N . ARG A 1 431 ? -0.996 11.236 -8.261 1.00 91.75 431 ARG A N 1
ATOM 3459 C CA . ARG A 1 431 ? -1.906 12.153 -8.962 1.00 91.75 431 ARG A CA 1
ATOM 3460 C C . ARG A 1 431 ? -1.132 13.249 -9.680 1.00 91.75 431 ARG A C 1
ATOM 3462 O O . ARG A 1 431 ? -1.459 13.540 -10.824 1.00 91.75 431 ARG A O 1
ATOM 3469 N N . ALA A 1 432 ? -0.106 13.827 -9.057 1.00 92.94 432 ALA A N 1
ATOM 3470 C CA . ALA A 1 432 ? 0.703 14.863 -9.691 1.00 92.94 432 ALA A CA 1
ATOM 3471 C C . ALA A 1 432 ? 1.448 14.353 -10.930 1.00 92.94 432 ALA A C 1
ATOM 3473 O O . ALA A 1 432 ? 1.501 15.051 -11.945 1.00 92.94 432 ALA A O 1
ATOM 3474 N N . TRP A 1 433 ? 1.963 13.122 -10.866 1.00 91.56 433 TRP A N 1
ATOM 3475 C CA . TRP A 1 433 ? 2.556 12.434 -12.006 1.00 91.56 433 TRP A CA 1
ATOM 3476 C C . TRP A 1 433 ? 1.519 12.168 -13.099 1.00 91.56 433 TRP A C 1
ATOM 3478 O O . TRP A 1 433 ? 1.673 12.628 -14.230 1.00 91.56 433 TRP A O 1
ATOM 3488 N N . ILE A 1 434 ? 0.438 11.469 -12.750 1.00 88.81 434 ILE A N 1
ATOM 3489 C CA . ILE A 1 434 ? -0.558 10.991 -13.707 1.00 88.81 434 ILE A CA 1
ATOM 3490 C C . ILE A 1 434 ? -1.302 12.145 -14.390 1.00 88.81 434 ILE A C 1
ATOM 3492 O O . ILE A 1 434 ? -1.409 12.173 -15.617 1.00 88.81 434 ILE A O 1
ATOM 3496 N N . ASN A 1 435 ? -1.773 13.117 -13.608 1.00 87.94 435 ASN A N 1
ATOM 3497 C CA . ASN A 1 435 ? -2.510 14.278 -14.109 1.00 87.94 435 ASN A CA 1
ATOM 3498 C C . ASN A 1 435 ? -1.589 15.377 -14.651 1.00 87.94 435 ASN A C 1
ATOM 3500 O O . ASN A 1 435 ? -2.084 16.380 -15.160 1.00 87.94 435 ASN A O 1
ATOM 3504 N N . GLN A 1 436 ? -0.265 15.209 -14.543 1.00 87.69 436 GLN A N 1
ATOM 3505 C CA . GLN A 1 436 ? 0.736 16.174 -15.004 1.00 87.69 436 GLN A CA 1
ATOM 3506 C C . GLN A 1 436 ? 0.536 17.573 -14.389 1.00 87.69 436 GLN A C 1
ATOM 3508 O O . GLN A 1 436 ? 0.811 18.583 -15.034 1.00 87.69 436 GLN A O 1
ATOM 3513 N N . THR A 1 437 ? 0.056 17.650 -13.139 1.00 88.94 437 THR A N 1
ATOM 3514 C CA . THR A 1 437 ? -0.200 18.937 -12.460 1.00 88.94 437 THR A CA 1
ATOM 3515 C C . THR A 1 437 ? 1.087 19.656 -12.066 1.00 88.94 437 THR A C 1
ATOM 3517 O O . THR A 1 437 ? 1.069 20.869 -11.868 1.00 88.94 437 THR A O 1
ATOM 3520 N N . ASN A 1 438 ? 2.208 18.931 -11.984 1.00 90.25 438 ASN A N 1
ATOM 3521 C CA . ASN A 1 438 ? 3.533 19.508 -11.802 1.00 90.25 438 ASN A CA 1
ATOM 3522 C C . ASN A 1 438 ? 4.433 19.182 -13.015 1.00 90.25 438 ASN A C 1
ATOM 3524 O O . ASN A 1 438 ? 4.900 18.045 -13.136 1.00 90.25 438 ASN A O 1
ATOM 3528 N N . PRO A 1 439 ? 4.718 20.158 -13.901 1.00 89.50 439 PRO A N 1
ATOM 3529 C CA . PRO A 1 439 ? 5.509 19.922 -15.109 1.00 89.50 439 PRO A CA 1
ATOM 3530 C C . PRO A 1 439 ? 6.973 19.566 -14.812 1.00 89.50 439 PRO A C 1
ATOM 3532 O O . PRO A 1 439 ? 7.623 18.932 -15.642 1.00 89.50 439 PRO A O 1
ATOM 3535 N N . GLU A 1 440 ? 7.507 19.918 -13.637 1.00 92.81 440 GLU A N 1
ATOM 3536 C CA . GLU A 1 440 ? 8.893 19.600 -13.266 1.00 92.81 440 GLU A CA 1
ATOM 3537 C C . GLU A 1 440 ? 9.140 18.092 -13.131 1.00 92.81 440 GLU A C 1
ATOM 3539 O O . GLU A 1 440 ? 10.274 17.649 -13.300 1.00 92.81 440 GLU A O 1
ATOM 3544 N N . LEU A 1 441 ? 8.090 17.289 -12.914 1.00 93.00 441 LEU A N 1
ATOM 3545 C CA . LEU A 1 441 ? 8.186 15.825 -12.902 1.00 93.00 441 LEU A CA 1
ATOM 3546 C C . LEU A 1 441 ? 8.524 15.235 -14.280 1.00 93.00 441 LEU A C 1
ATOM 3548 O O . LEU A 1 441 ? 9.035 14.122 -14.360 1.00 93.00 441 LEU A O 1
ATOM 3552 N N . LEU A 1 442 ? 8.262 15.977 -15.361 1.00 90.88 442 LEU A N 1
ATOM 3553 C CA . LEU A 1 442 ? 8.589 15.599 -16.740 1.00 90.88 442 LEU A CA 1
ATOM 3554 C C . LEU A 1 442 ? 9.880 16.262 -17.237 1.00 90.88 442 LEU A C 1
ATOM 3556 O O . LEU A 1 442 ? 10.187 16.192 -18.425 1.00 90.88 442 LEU A O 1
ATOM 3560 N N . ASN A 1 443 ? 10.647 16.925 -16.370 1.00 91.56 443 ASN A N 1
ATOM 3561 C CA . ASN A 1 443 ? 11.886 17.574 -16.786 1.00 91.56 443 ASN A CA 1
ATOM 3562 C C . ASN A 1 443 ? 12.916 16.539 -17.278 1.00 91.56 443 ASN A C 1
ATOM 3564 O O . ASN A 1 443 ? 12.954 15.417 -16.775 1.00 91.56 443 ASN A O 1
ATOM 3568 N N . ASP A 1 444 ? 13.755 16.897 -18.250 1.00 87.88 444 ASP A N 1
ATOM 3569 C CA . ASP A 1 444 ? 14.852 16.021 -18.687 1.00 87.88 444 ASP A CA 1
ATOM 3570 C C . ASP A 1 444 ? 15.984 15.906 -17.648 1.00 87.88 444 ASP A C 1
ATOM 3572 O O . ASP A 1 444 ? 16.759 14.955 -17.698 1.00 87.88 444 ASP A O 1
ATOM 3576 N N . ASP A 1 445 ? 16.094 16.846 -16.699 1.00 90.62 445 ASP A N 1
ATOM 3577 C CA . ASP A 1 445 ? 17.047 16.785 -15.586 1.00 90.62 445 ASP A CA 1
ATOM 3578 C C . ASP A 1 445 ? 16.502 15.904 -14.440 1.00 90.62 445 ASP A C 1
ATOM 3580 O O . ASP A 1 445 ? 15.561 16.310 -13.739 1.00 90.62 445 ASP A O 1
ATOM 3584 N N . PRO A 1 446 ? 17.116 14.733 -14.167 1.00 90.62 446 PRO A N 1
ATOM 3585 C CA . PRO A 1 446 ? 16.667 13.830 -13.109 1.00 90.62 446 PRO A CA 1
ATOM 3586 C C . PRO A 1 446 ? 16.698 14.462 -11.715 1.00 90.62 446 PRO A C 1
ATOM 3588 O O . PRO A 1 446 ? 15.882 14.117 -10.861 1.00 90.62 446 PRO A O 1
ATOM 3591 N N . LYS A 1 447 ? 17.615 15.412 -11.465 1.00 93.31 447 LYS A N 1
ATOM 3592 C CA . LYS A 1 447 ? 17.711 16.087 -10.161 1.00 93.31 447 LYS A CA 1
ATOM 3593 C C . LYS A 1 447 ? 16.496 16.970 -9.907 1.00 93.31 447 LYS A C 1
ATOM 3595 O O . LYS A 1 447 ? 15.971 16.975 -8.799 1.00 93.31 447 LYS A O 1
ATOM 3600 N N . ARG A 1 448 ? 16.015 17.672 -10.938 1.00 93.69 448 ARG A N 1
ATOM 3601 C CA . ARG A 1 448 ? 14.799 18.492 -10.842 1.00 93.69 448 ARG A CA 1
ATOM 3602 C C . ARG A 1 448 ? 13.568 17.636 -10.595 1.00 93.69 448 ARG A C 1
ATOM 3604 O O . ARG A 1 448 ? 12.756 17.989 -9.750 1.00 93.69 448 ARG A O 1
ATOM 3611 N N . CYS A 1 449 ? 13.479 16.491 -11.266 1.00 94.50 449 CYS A N 1
ATOM 3612 C CA . CYS A 1 449 ? 12.387 15.542 -11.059 1.00 94.50 449 CYS A CA 1
ATOM 3613 C C . CYS A 1 449 ? 12.358 15.024 -9.617 1.00 94.50 449 CYS A C 1
ATOM 3615 O O . CYS A 1 449 ? 11.300 15.009 -8.992 1.00 94.50 449 CYS A O 1
ATOM 3617 N N . PHE A 1 450 ? 13.526 14.663 -9.071 1.00 96.50 450 PHE A N 1
ATOM 3618 C CA . PHE A 1 450 ? 13.663 14.257 -7.673 1.00 96.50 450 PHE A CA 1
ATOM 3619 C C . PHE A 1 450 ? 13.228 15.370 -6.708 1.00 96.50 450 PHE A C 1
ATOM 3621 O O . PHE A 1 450 ? 12.396 15.131 -5.836 1.00 96.50 450 PHE A O 1
ATOM 3628 N N . THR A 1 451 ? 13.728 16.599 -6.886 1.00 96.88 451 THR A N 1
ATOM 3629 C CA . THR A 1 451 ? 13.359 17.741 -6.033 1.00 96.88 451 THR A CA 1
ATOM 3630 C C . THR A 1 451 ? 11.864 18.058 -6.109 1.00 96.88 451 THR A C 1
ATOM 3632 O O . THR A 1 451 ? 11.243 18.316 -5.079 1.00 96.88 451 THR A O 1
ATOM 3635 N N . ALA A 1 452 ? 11.262 18.001 -7.298 1.00 97.06 452 ALA A N 1
ATOM 3636 C CA . ALA A 1 452 ? 9.832 18.220 -7.479 1.00 97.06 452 ALA A CA 1
ATOM 3637 C C . ALA A 1 452 ? 8.993 17.140 -6.777 1.00 97.06 452 ALA A C 1
ATOM 3639 O O . ALA A 1 452 ? 8.042 17.470 -6.067 1.00 97.06 452 ALA A O 1
ATOM 3640 N N . ALA A 1 453 ? 9.373 15.864 -6.911 1.00 97.75 453 ALA A N 1
ATOM 3641 C CA . ALA A 1 453 ? 8.708 14.756 -6.228 1.00 97.75 453 ALA A CA 1
ATOM 3642 C C . ALA A 1 453 ? 8.823 14.878 -4.699 1.00 97.75 453 ALA A C 1
ATOM 3644 O O . ALA A 1 453 ? 7.822 14.770 -3.990 1.00 97.75 453 ALA A O 1
ATOM 3645 N N . GLN A 1 454 ? 10.019 15.187 -4.191 1.00 97.75 454 GLN A N 1
ATOM 3646 C CA . GLN A 1 454 ? 10.263 15.403 -2.765 1.00 97.75 454 GLN A CA 1
ATOM 3647 C C . GLN A 1 454 ? 9.440 16.576 -2.215 1.00 97.75 454 GLN A C 1
ATOM 3649 O O . GLN A 1 454 ? 8.862 16.473 -1.133 1.00 97.75 454 GLN A O 1
ATOM 3654 N N . LYS A 1 455 ? 9.342 17.676 -2.972 1.00 97.62 455 LYS A N 1
ATOM 3655 C CA . LYS A 1 455 ? 8.538 18.842 -2.597 1.00 97.62 455 LYS A CA 1
ATOM 3656 C C . LYS A 1 455 ? 7.058 18.486 -2.463 1.00 97.62 455 LYS A C 1
ATOM 3658 O O . LYS A 1 455 ? 6.445 18.902 -1.489 1.00 97.62 455 LYS A O 1
ATOM 3663 N N . ILE A 1 456 ? 6.498 17.705 -3.390 1.00 97.81 456 ILE A N 1
ATOM 3664 C CA . ILE A 1 456 ? 5.088 17.279 -3.330 1.00 97.81 456 ILE A CA 1
ATOM 3665 C C . ILE A 1 456 ? 4.815 16.470 -2.059 1.00 97.81 456 ILE A C 1
ATOM 3667 O O . ILE A 1 456 ? 3.858 16.767 -1.348 1.00 97.81 456 ILE A O 1
ATOM 3671 N N . LEU A 1 457 ? 5.675 15.495 -1.747 1.00 97.31 457 LEU A N 1
ATOM 3672 C CA . LEU A 1 457 ? 5.542 14.686 -0.533 1.00 97.31 457 LEU A CA 1
ATOM 3673 C C . LEU A 1 457 ? 5.621 15.551 0.731 1.00 97.31 457 LEU A C 1
ATOM 3675 O O . LEU A 1 457 ? 4.752 15.469 1.595 1.00 97.31 457 LEU A O 1
ATOM 3679 N N . HIS A 1 458 ? 6.610 16.447 0.806 1.00 96.44 458 HIS A N 1
ATOM 3680 C CA . HIS A 1 458 ? 6.770 17.336 1.954 1.00 96.44 458 HIS A CA 1
ATOM 3681 C C . HIS A 1 458 ? 5.581 18.291 2.120 1.00 96.44 458 HIS A C 1
ATOM 3683 O O . HIS A 1 458 ? 5.051 18.410 3.218 1.00 96.44 458 HIS A O 1
ATOM 3689 N N . THR A 1 459 ? 5.102 18.914 1.038 1.00 96.56 459 THR A N 1
ATOM 3690 C CA . THR A 1 459 ? 3.914 19.779 1.077 1.00 96.56 459 THR A CA 1
ATOM 3691 C C . THR A 1 459 ? 2.666 19.012 1.519 1.00 96.56 459 THR A C 1
ATOM 3693 O O . THR A 1 459 ? 1.895 19.534 2.320 1.00 96.56 459 THR A O 1
ATOM 3696 N N . SER A 1 460 ? 2.484 17.771 1.057 1.00 95.31 460 SER A N 1
ATOM 3697 C CA . SER A 1 460 ? 1.366 16.919 1.479 1.00 95.31 460 SER A CA 1
ATOM 3698 C C . SER A 1 460 ? 1.411 16.610 2.979 1.00 95.31 460 SER A C 1
ATOM 3700 O O . SER A 1 460 ? 0.383 16.668 3.655 1.00 95.31 460 SER A O 1
ATOM 3702 N N . LEU A 1 461 ? 2.599 16.311 3.510 1.00 93.62 461 LEU A N 1
ATOM 3703 C CA . LEU A 1 461 ? 2.801 16.075 4.938 1.00 93.62 461 LEU A CA 1
ATOM 3704 C C . LEU A 1 461 ? 2.541 17.344 5.762 1.00 93.62 461 LEU A C 1
ATOM 3706 O O . LEU A 1 461 ? 1.828 17.290 6.759 1.00 93.62 461 LEU A O 1
ATOM 3710 N N . THR A 1 462 ? 3.065 18.496 5.334 1.00 94.38 462 THR A N 1
ATOM 3711 C CA . THR A 1 462 ? 2.829 19.774 6.021 1.00 94.38 462 THR A CA 1
ATOM 3712 C C . THR A 1 462 ? 1.345 20.140 6.039 1.00 94.38 462 THR A C 1
ATOM 3714 O O . THR A 1 462 ? 0.850 20.526 7.092 1.00 94.38 462 THR A O 1
ATOM 3717 N N . SER A 1 463 ? 0.617 19.963 4.926 1.00 93.44 463 SER A N 1
ATOM 3718 C CA . SER A 1 463 ? -0.841 20.187 4.884 1.00 93.44 463 SER A CA 1
ATOM 3719 C C . SER A 1 463 ? -1.565 19.325 5.913 1.00 93.44 463 SER A C 1
ATOM 3721 O O . SER A 1 463 ? -2.361 19.830 6.694 1.00 93.44 463 SER A O 1
ATOM 3723 N N . THR A 1 464 ? -1.207 18.040 5.980 1.00 92.19 464 THR A N 1
ATOM 3724 C CA . THR A 1 464 ? -1.789 17.082 6.930 1.00 92.19 464 THR A CA 1
ATOM 3725 C C . THR A 1 464 ? -1.563 17.511 8.385 1.00 92.19 464 THR A C 1
ATOM 3727 O O . THR A 1 464 ? -2.470 17.434 9.210 1.00 92.19 464 THR A O 1
ATOM 3730 N N . LEU A 1 465 ? -0.357 17.988 8.710 1.00 91.50 465 LEU A N 1
ATOM 3731 C CA . LEU A 1 465 ? -0.030 18.475 10.052 1.00 91.50 465 LEU A CA 1
ATOM 3732 C C . LEU A 1 465 ? -0.796 19.753 10.413 1.00 91.50 465 LEU A C 1
ATOM 3734 O O . LEU A 1 465 ? -1.206 19.906 11.561 1.00 91.50 465 LEU A O 1
ATOM 3738 N N . GLU A 1 466 ? -0.994 20.666 9.462 1.00 91.06 466 GLU A N 1
ATOM 3739 C CA . GLU A 1 466 ? -1.786 21.880 9.689 1.00 91.06 466 GLU A CA 1
ATOM 3740 C C . GLU A 1 466 ? -3.281 21.571 9.837 1.00 91.06 466 GLU A C 1
ATOM 3742 O O . GLU A 1 466 ? -3.923 22.105 10.739 1.00 91.06 466 GLU A O 1
ATOM 3747 N N . GLU A 1 467 ? -3.820 20.646 9.041 1.00 88.31 467 GLU A N 1
ATOM 3748 C CA . GLU A 1 467 ? -5.199 20.159 9.179 1.00 88.31 467 GLU A CA 1
ATOM 3749 C C . GLU A 1 467 ? -5.450 19.541 10.562 1.00 88.31 467 GLU A C 1
ATOM 3751 O O . GLU A 1 467 ? -6.476 19.816 11.181 1.00 88.31 467 GLU A O 1
ATOM 3756 N N . LEU A 1 468 ? -4.500 18.760 11.092 1.00 87.19 468 LEU A N 1
ATOM 3757 C CA . LEU A 1 468 ? -4.605 18.178 12.436 1.00 87.19 468 LEU A CA 1
ATOM 3758 C C . LEU A 1 468 ? -4.584 19.229 13.553 1.00 87.19 468 LEU A C 1
ATOM 3760 O O . LEU A 1 468 ? -5.274 19.058 14.555 1.00 87.19 468 LEU A O 1
ATOM 3764 N N . LYS A 1 469 ? -3.821 20.319 13.395 1.00 85.50 469 LYS A N 1
ATOM 3765 C CA . LYS A 1 469 ? -3.801 21.427 14.370 1.00 85.50 469 LYS A CA 1
ATOM 3766 C C . LYS A 1 469 ? -5.093 22.236 14.360 1.00 85.50 469 LYS A C 1
ATOM 3768 O O . LYS A 1 469 ? -5.478 22.782 15.388 1.00 85.50 469 LYS A O 1
ATOM 3773 N N . GLN A 1 470 ? -5.710 22.367 13.189 1.00 82.50 470 GLN A N 1
ATOM 3774 C CA . GLN A 1 470 ? -6.877 23.219 12.976 1.00 82.50 470 GLN A CA 1
ATOM 3775 C C . GLN A 1 470 ? -8.202 22.501 13.229 1.00 82.50 470 GLN A C 1
ATOM 3777 O O . GLN A 1 470 ? -9.230 23.167 13.239 1.00 82.50 470 GLN A O 1
ATOM 3782 N N . ASN A 1 471 ? -8.199 21.180 13.423 1.00 76.81 471 ASN A N 1
ATOM 3783 C CA . ASN A 1 471 ? -9.413 20.401 13.634 1.00 76.81 471 ASN A CA 1
ATOM 3784 C C . ASN A 1 471 ? -9.770 20.316 15.134 1.00 76.81 471 ASN A C 1
ATOM 3786 O O . ASN A 1 471 ? -9.172 19.507 15.848 1.00 76.81 471 ASN A O 1
ATOM 3790 N N . PRO A 1 472 ? -10.747 21.104 15.628 1.00 69.19 472 PRO A N 1
ATOM 3791 C CA . PRO A 1 472 ? -11.113 21.121 17.045 1.00 69.19 472 PRO A CA 1
ATOM 3792 C C . PRO A 1 472 ? -11.821 19.839 17.510 1.00 69.19 472 PRO A C 1
ATOM 3794 O O . PRO A 1 472 ? -11.968 19.635 18.711 1.00 69.19 472 PRO A O 1
ATOM 3797 N N . ASN A 1 473 ? -12.253 18.975 16.585 1.00 69.19 473 ASN A N 1
ATOM 3798 C CA . ASN A 1 473 ? -13.068 17.796 16.895 1.00 69.19 473 ASN A CA 1
ATOM 3799 C C . ASN A 1 473 ? -12.256 16.511 17.059 1.00 69.19 473 ASN A C 1
ATOM 3801 O O . ASN A 1 473 ? -12.823 15.462 17.368 1.00 69.19 473 ASN A O 1
ATOM 3805 N N . TYR A 1 474 ? -10.944 16.554 16.828 1.00 75.56 474 TYR A N 1
ATOM 3806 C CA . TYR A 1 474 ? -10.099 15.390 17.063 1.00 75.56 474 TYR A CA 1
ATOM 3807 C C . TYR A 1 474 ? -9.840 15.216 18.564 1.00 75.56 474 TYR A C 1
ATOM 3809 O O . TYR A 1 474 ? -9.438 16.187 19.209 1.00 75.56 474 TYR A O 1
ATOM 3817 N N . PRO A 1 475 ? -9.989 13.998 19.130 1.00 86.44 475 PRO A N 1
ATOM 3818 C CA . PRO A 1 475 ? -9.542 13.725 20.491 1.00 86.44 475 PRO A CA 1
ATOM 3819 C C . PRO A 1 475 ? -8.089 14.169 20.652 1.00 86.44 475 PRO A C 1
ATOM 3821 O O . PRO A 1 475 ? -7.236 13.822 19.826 1.00 86.44 475 PRO A O 1
ATOM 3824 N N . GLN A 1 476 ? -7.809 14.956 21.691 1.00 90.25 476 GLN A N 1
ATOM 3825 C CA . GLN A 1 476 ? -6.505 15.590 21.876 1.00 90.25 476 GLN A CA 1
ATOM 3826 C C . GLN A 1 476 ? -5.384 14.547 21.939 1.00 90.25 476 GLN A C 1
ATOM 3828 O O . GLN A 1 476 ? -4.313 14.743 21.365 1.00 90.25 476 GLN A O 1
ATOM 3833 N N . GLU A 1 477 ? -5.643 13.419 22.594 1.00 92.19 477 GLU A N 1
ATOM 3834 C CA . GLU A 1 477 ? -4.712 12.309 22.747 1.00 92.19 477 GLU A CA 1
ATOM 3835 C C . GLU A 1 477 ? -4.399 11.640 21.406 1.00 92.19 477 GLU A C 1
ATOM 3837 O O . GLU A 1 477 ? -3.233 11.380 21.106 1.00 92.19 477 GLU A O 1
ATOM 3842 N N . LEU A 1 478 ? -5.420 11.414 20.571 1.00 91.12 478 LEU A N 1
ATOM 3843 C CA . LEU A 1 478 ? -5.245 10.866 19.225 1.00 91.12 478 LEU A CA 1
ATOM 3844 C C . LEU A 1 478 ? -4.497 11.856 18.324 1.00 91.12 478 LEU A C 1
ATOM 3846 O O . LEU A 1 478 ? -3.570 11.459 17.625 1.00 91.12 478 LEU A O 1
ATOM 3850 N N . SER A 1 479 ? -4.845 13.145 18.365 1.00 91.25 479 SER A N 1
ATOM 3851 C CA . SER A 1 479 ? -4.149 14.181 17.591 1.00 91.25 479 SER A CA 1
ATOM 3852 C C . SER A 1 479 ? -2.670 14.273 17.976 1.00 91.25 479 SER A C 1
ATOM 3854 O O . SER A 1 479 ? -1.800 14.264 17.104 1.00 91.25 479 SER A O 1
ATOM 3856 N N . ALA A 1 480 ? -2.357 14.262 19.276 1.00 92.31 480 ALA A N 1
ATOM 3857 C CA . ALA A 1 480 ? -0.980 14.271 19.762 1.00 92.31 480 ALA A CA 1
ATOM 3858 C C . ALA A 1 480 ? -0.208 13.005 19.345 1.00 92.31 480 ALA A C 1
ATOM 3860 O O . ALA A 1 480 ? 0.948 13.103 18.923 1.00 92.31 480 ALA A O 1
ATOM 3861 N N . PHE A 1 481 ? -0.846 11.830 19.404 1.00 94.56 481 PHE A N 1
ATOM 3862 C CA . PHE A 1 481 ? -0.274 10.577 18.908 1.00 94.56 481 PHE A CA 1
ATOM 3863 C C . PHE A 1 481 ? 0.040 10.643 17.407 1.00 94.56 481 PHE A C 1
ATOM 3865 O O . PHE A 1 481 ? 1.158 10.324 16.999 1.00 94.56 481 PHE A O 1
ATOM 3872 N N . LEU A 1 482 ? -0.909 11.103 16.587 1.00 94.06 482 LEU A N 1
ATOM 3873 C CA . LEU A 1 482 ? -0.736 11.251 15.140 1.00 94.06 482 LEU A CA 1
ATOM 3874 C C . LEU A 1 482 ? 0.342 12.280 14.798 1.00 94.06 482 LEU A C 1
ATOM 3876 O O . LEU A 1 482 ? 1.165 12.041 13.917 1.00 94.06 482 LEU A O 1
ATOM 3880 N N . PHE A 1 483 ? 0.384 13.398 15.519 1.00 92.62 483 PHE A N 1
ATOM 3881 C CA . PHE A 1 483 ? 1.407 14.419 15.332 1.00 92.62 483 PHE A CA 1
ATOM 3882 C C . PHE A 1 483 ? 2.811 13.879 15.624 1.00 92.62 483 PHE A C 1
ATOM 3884 O O . PHE A 1 483 ? 3.747 14.205 14.905 1.00 92.62 483 PHE A O 1
ATOM 3891 N N . LEU A 1 484 ? 2.968 13.032 16.643 1.00 93.19 484 LEU A N 1
ATOM 3892 C CA . LEU A 1 484 ? 4.259 12.460 17.029 1.00 93.19 484 LEU A CA 1
ATOM 3893 C C . LEU A 1 484 ? 4.654 11.258 16.152 1.00 93.19 484 LEU A C 1
ATOM 3895 O O . LEU A 1 484 ? 5.651 11.284 15.425 1.00 93.19 484 LEU A O 1
ATOM 3899 N N . VAL A 1 485 ? 3.868 10.182 16.216 1.00 94.88 485 VAL A N 1
ATOM 3900 C CA . VAL A 1 485 ? 4.181 8.905 15.559 1.00 94.88 485 VAL A CA 1
ATOM 3901 C C . VAL A 1 485 ? 3.910 8.992 14.060 1.00 94.88 485 VAL A C 1
ATOM 3903 O O . VAL A 1 485 ? 4.717 8.517 13.259 1.00 94.88 485 VAL A O 1
ATOM 3906 N N . GLY A 1 486 ? 2.815 9.646 13.664 1.00 94.50 486 GLY A N 1
ATOM 3907 C CA . GLY A 1 486 ? 2.464 9.840 12.258 1.00 94.50 486 GLY A CA 1
ATOM 3908 C C . GLY A 1 486 ? 3.478 10.701 11.517 1.00 94.50 486 GLY A C 1
ATOM 3909 O O . GLY A 1 486 ? 3.923 10.301 10.445 1.00 94.50 486 GLY A O 1
ATOM 3910 N N . ASN A 1 487 ? 3.944 11.810 12.102 1.00 92.62 487 ASN A N 1
ATOM 3911 C CA . ASN A 1 487 ? 5.012 12.617 11.501 1.00 92.62 487 ASN A CA 1
ATOM 3912 C C . ASN A 1 487 ? 6.318 11.820 11.343 1.00 92.62 487 ASN A C 1
ATOM 3914 O O . ASN A 1 487 ? 6.958 11.875 10.292 1.00 92.62 487 ASN A O 1
ATOM 3918 N N . THR A 1 488 ? 6.697 11.043 12.363 1.00 94.00 488 THR A N 1
ATOM 3919 C CA . THR A 1 488 ? 7.899 10.197 12.326 1.00 94.00 488 THR A CA 1
ATOM 3920 C C . THR A 1 488 ? 7.832 9.164 11.195 1.00 94.00 488 THR A C 1
ATOM 3922 O O . THR A 1 488 ? 8.740 9.090 10.360 1.00 94.00 488 THR A O 1
ATOM 3925 N N . LEU A 1 489 ? 6.752 8.378 11.136 1.00 95.69 489 LEU A N 1
ATOM 3926 C CA . LEU A 1 489 ? 6.579 7.342 10.114 1.00 95.69 489 LEU A CA 1
ATOM 3927 C C . LEU A 1 489 ? 6.353 7.944 8.721 1.00 95.69 489 LEU A C 1
ATOM 3929 O O . LEU A 1 489 ? 6.910 7.445 7.744 1.00 95.69 489 LEU A O 1
ATOM 3933 N N . GLY A 1 490 ? 5.602 9.043 8.628 1.00 95.19 490 GLY A N 1
ATOM 3934 C CA . GLY A 1 490 ? 5.343 9.770 7.387 1.00 95.19 490 GLY A CA 1
ATOM 3935 C C . GLY A 1 490 ? 6.624 10.301 6.751 1.00 95.19 490 GLY A C 1
ATOM 3936 O O . GLY A 1 490 ? 6.897 10.003 5.589 1.00 95.19 490 GLY A O 1
ATOM 3937 N N . ASN A 1 491 ? 7.480 10.983 7.521 1.00 94.06 491 ASN A N 1
ATOM 3938 C CA . ASN A 1 491 ? 8.771 11.462 7.018 1.00 94.06 491 ASN A CA 1
ATOM 3939 C C . ASN A 1 491 ? 9.654 10.322 6.500 1.00 94.06 491 ASN A C 1
ATOM 3941 O O . ASN A 1 491 ? 10.215 10.424 5.409 1.00 94.06 491 ASN A O 1
ATOM 3945 N N . ALA A 1 492 ? 9.751 9.224 7.249 1.00 94.50 492 ALA A N 1
ATOM 3946 C CA . ALA A 1 492 ? 10.552 8.076 6.839 1.00 94.50 492 ALA A CA 1
ATOM 3947 C C . ALA A 1 492 ? 9.948 7.334 5.626 1.00 94.50 492 ALA A C 1
ATOM 3949 O O . ALA A 1 492 ? 10.673 6.765 4.807 1.00 94.50 492 ALA A O 1
ATOM 3950 N N . SER A 1 493 ? 8.625 7.386 5.444 1.00 97.00 493 SER A N 1
ATOM 3951 C CA . SER A 1 493 ? 7.969 6.817 4.263 1.00 97.00 493 SER A CA 1
ATOM 3952 C C . SER A 1 493 ? 8.354 7.526 2.963 1.00 97.00 493 SER A C 1
ATOM 3954 O O . SER A 1 493 ? 8.396 6.884 1.915 1.00 97.00 493 SER A O 1
ATOM 3956 N N . HIS A 1 494 ? 8.700 8.820 3.003 1.00 96.62 494 HIS A N 1
ATOM 3957 C CA . HIS A 1 494 ? 8.974 9.602 1.796 1.00 96.62 494 HIS A CA 1
ATOM 3958 C C . HIS A 1 494 ? 10.108 9.018 0.955 1.00 96.62 494 HIS A C 1
ATOM 3960 O O . HIS A 1 494 ? 9.953 8.879 -0.255 1.00 96.62 494 HIS A O 1
ATOM 3966 N N . ASN A 1 495 ? 11.232 8.635 1.565 1.00 96.25 495 ASN A N 1
ATOM 3967 C CA . ASN A 1 495 ? 12.346 8.060 0.811 1.00 96.25 495 ASN A CA 1
ATOM 3968 C C . ASN A 1 495 ? 12.015 6.666 0.266 1.00 96.25 495 ASN A C 1
ATOM 3970 O O . ASN A 1 495 ? 12.450 6.335 -0.834 1.00 96.25 495 ASN A O 1
ATOM 3974 N N . ILE A 1 496 ? 11.199 5.881 0.976 1.00 97.31 496 ILE A N 1
ATOM 3975 C CA . ILE A 1 496 ? 10.703 4.582 0.497 1.00 97.31 496 ILE A CA 1
ATOM 3976 C C . ILE A 1 496 ? 9.809 4.789 -0.737 1.00 97.31 496 ILE A C 1
ATOM 3978 O O . ILE A 1 496 ? 10.017 4.160 -1.777 1.00 97.31 496 ILE A O 1
ATOM 3982 N N . ILE A 1 497 ? 8.872 5.739 -0.659 1.00 96.94 497 ILE A N 1
ATOM 3983 C CA . ILE A 1 497 ? 7.989 6.131 -1.763 1.00 96.94 497 ILE A CA 1
ATOM 3984 C C . ILE A 1 497 ? 8.818 6.644 -2.951 1.00 96.94 497 ILE A C 1
ATOM 3986 O O . ILE A 1 497 ? 8.625 6.198 -4.081 1.00 96.94 497 ILE A O 1
ATOM 3990 N N . LEU A 1 498 ? 9.788 7.534 -2.722 1.00 96.75 498 LEU A N 1
ATOM 3991 C CA . LEU A 1 498 ? 10.675 8.050 -3.770 1.00 96.75 498 LEU A CA 1
ATOM 3992 C C . LEU A 1 498 ? 11.536 6.949 -4.396 1.00 96.75 498 LEU A C 1
ATOM 3994 O O . LEU A 1 498 ? 11.788 6.996 -5.598 1.00 96.75 498 LEU A O 1
ATOM 3998 N N . GLN A 1 499 ? 11.964 5.944 -3.628 1.00 94.50 499 GLN A N 1
ATOM 3999 C CA . GLN A 1 499 ? 12.676 4.787 -4.166 1.00 94.50 499 GLN A CA 1
ATOM 4000 C C . GLN A 1 499 ? 11.815 4.047 -5.197 1.00 94.50 499 GLN A C 1
ATOM 4002 O O . GLN A 1 499 ? 12.298 3.763 -6.291 1.00 94.50 499 GLN A O 1
ATOM 4007 N N . TYR A 1 500 ? 10.530 3.829 -4.905 1.00 92.44 500 TYR A N 1
ATOM 4008 C CA . TYR A 1 500 ? 9.576 3.259 -5.859 1.00 92.44 500 TYR A CA 1
ATOM 4009 C C . TYR A 1 500 ? 9.349 4.171 -7.080 1.00 92.44 500 TYR A C 1
ATOM 4011 O O . TYR A 1 500 ? 9.498 3.738 -8.225 1.00 92.44 500 TYR A O 1
ATOM 4019 N N . PHE A 1 501 ? 9.064 5.458 -6.859 1.00 93.94 501 PHE A N 1
ATOM 4020 C CA . PHE A 1 501 ? 8.811 6.415 -7.943 1.00 93.94 501 PHE A CA 1
ATOM 4021 C C . PHE A 1 501 ? 10.043 6.738 -8.797 1.00 93.94 501 PHE A C 1
ATOM 4023 O O . PHE A 1 501 ? 9.884 7.255 -9.904 1.00 93.94 501 PHE A O 1
ATOM 4030 N N . SER A 1 502 ? 11.253 6.391 -8.352 1.00 93.75 502 SER A N 1
ATOM 4031 C CA . SER A 1 502 ? 12.481 6.538 -9.142 1.00 93.75 502 SER A CA 1
ATOM 4032 C C . SER A 1 502 ? 12.397 5.809 -10.487 1.00 93.75 502 SER A C 1
ATOM 4034 O O . SER A 1 502 ? 12.884 6.304 -11.507 1.00 93.75 502 SER A O 1
ATOM 4036 N N . GLU A 1 503 ? 11.699 4.667 -10.523 1.00 89.31 503 GLU A N 1
ATOM 4037 C CA . GLU A 1 503 ? 11.486 3.902 -11.750 1.00 89.31 503 GLU A CA 1
ATOM 4038 C C . GLU A 1 503 ? 10.448 4.530 -12.663 1.00 89.31 503 GLU A C 1
ATOM 4040 O O . GLU A 1 503 ? 10.533 4.344 -13.875 1.00 89.31 503 GLU A O 1
ATOM 4045 N N . VAL A 1 504 ? 9.485 5.247 -12.087 1.00 90.19 504 VAL A N 1
ATOM 4046 C CA . VAL A 1 504 ? 8.325 5.817 -12.775 1.00 90.19 504 VAL A CA 1
ATOM 4047 C C . VAL A 1 504 ? 8.664 7.189 -13.365 1.00 90.19 504 VAL A C 1
ATOM 4049 O O . VAL A 1 504 ? 8.364 7.449 -14.526 1.00 90.19 504 VAL A O 1
ATOM 4052 N N . ILE A 1 505 ? 9.337 8.038 -12.585 1.00 91.56 505 ILE A N 1
ATOM 4053 C CA . ILE A 1 505 ? 9.626 9.450 -12.898 1.00 91.56 505 ILE A CA 1
ATOM 4054 C C . ILE A 1 505 ? 11.042 9.620 -13.491 1.00 91.56 505 ILE A C 1
ATOM 4056 O O . ILE A 1 505 ? 11.346 10.648 -14.094 1.00 91.56 505 ILE A O 1
ATOM 4060 N N . GLU A 1 506 ? 11.889 8.587 -13.421 1.00 89.50 506 GLU A N 1
ATOM 4061 C CA . GLU A 1 506 ? 13.262 8.543 -13.960 1.00 89.50 506 GLU A CA 1
ATOM 4062 C C . GLU A 1 506 ? 14.260 9.442 -13.217 1.00 89.50 506 GLU A C 1
ATOM 4064 O O . GLU A 1 506 ? 14.879 10.343 -13.782 1.00 89.50 506 GLU A O 1
ATOM 4069 N N . PHE A 1 507 ? 14.470 9.161 -11.934 1.00 92.94 507 PHE A N 1
ATOM 4070 C CA . PHE A 1 507 ? 15.556 9.758 -11.154 1.00 92.94 507 PHE A CA 1
ATOM 4071 C C . PHE A 1 507 ? 16.344 8.693 -10.394 1.00 92.94 507 PHE A C 1
ATOM 4073 O O . PHE A 1 507 ? 15.929 7.542 -10.323 1.00 92.94 507 PHE A O 1
ATOM 4080 N N . ALA A 1 508 ? 17.510 9.050 -9.851 1.00 91.75 508 ALA A N 1
ATOM 4081 C CA . ALA A 1 508 ? 18.293 8.116 -9.046 1.00 91.75 508 ALA A CA 1
ATOM 4082 C C . ALA A 1 508 ? 17.595 7.875 -7.691 1.00 91.75 508 ALA A C 1
ATOM 4084 O O . ALA A 1 508 ? 17.304 8.853 -6.998 1.00 91.75 508 ALA A O 1
ATOM 4085 N N . PRO A 1 509 ? 17.326 6.618 -7.296 1.00 93.44 509 PRO A N 1
ATOM 4086 C CA . PRO A 1 509 ? 16.633 6.322 -6.047 1.00 93.44 509 PRO A CA 1
ATOM 4087 C C . PRO A 1 509 ? 17.432 6.839 -4.842 1.00 93.44 509 PRO A C 1
ATOM 4089 O O . PRO A 1 509 ? 18.660 6.694 -4.826 1.00 93.44 509 PRO A O 1
ATOM 4092 N N . PRO A 1 510 ? 16.768 7.406 -3.819 1.00 94.69 510 PRO A N 1
ATOM 4093 C CA . PRO A 1 510 ? 17.443 7.766 -2.581 1.00 94.69 510 PRO A CA 1
ATOM 4094 C C . PRO A 1 510 ? 17.969 6.512 -1.870 1.00 94.69 510 PRO A C 1
ATOM 4096 O O . PRO A 1 510 ? 17.398 5.421 -1.970 1.00 94.69 510 PRO A O 1
ATOM 4099 N N . GLN A 1 511 ? 19.068 6.671 -1.133 1.00 93.62 511 GLN A N 1
ATOM 4100 C CA . GLN A 1 511 ? 19.547 5.631 -0.230 1.00 93.62 511 GLN A CA 1
ATOM 4101 C C . GLN A 1 511 ? 18.726 5.666 1.053 1.00 93.62 511 GLN A C 1
ATOM 4103 O O . GLN A 1 511 ? 18.630 6.709 1.694 1.00 93.62 511 GLN A O 1
ATOM 4108 N N . LEU A 1 512 ? 18.167 4.518 1.428 1.00 95.56 512 LEU A N 1
ATOM 4109 C CA . LEU A 1 512 ? 17.411 4.394 2.667 1.00 95.56 512 LEU A CA 1
ATOM 4110 C C . LEU A 1 512 ? 18.363 4.334 3.868 1.00 95.56 512 LEU A C 1
ATOM 4112 O O . LEU A 1 512 ? 19.336 3.572 3.879 1.00 95.56 512 LEU A O 1
ATOM 4116 N N . SER A 1 513 ? 18.054 5.108 4.898 1.00 95.06 513 SER A N 1
ATOM 4117 C CA . SER A 1 513 ? 18.642 5.009 6.230 1.00 95.06 513 SER A CA 1
ATOM 4118 C C . SER A 1 513 ? 18.283 3.677 6.900 1.00 95.06 513 SER A C 1
ATOM 4120 O O . SER A 1 513 ? 17.372 2.962 6.481 1.00 95.06 513 SER A O 1
ATOM 4122 N N . ASN A 1 514 ? 18.980 3.329 7.987 1.00 94.31 514 ASN A N 1
ATOM 4123 C CA . ASN A 1 514 ? 18.676 2.103 8.732 1.00 94.31 514 ASN A CA 1
ATOM 4124 C C . ASN A 1 514 ? 17.234 2.089 9.273 1.00 94.31 514 ASN A C 1
ATOM 4126 O O . ASN A 1 514 ? 16.587 1.047 9.282 1.00 94.31 514 ASN A O 1
ATOM 4130 N N . PHE A 1 515 ? 16.720 3.246 9.694 1.00 95.00 515 PHE A N 1
ATOM 4131 C CA . PHE A 1 515 ? 15.351 3.371 10.189 1.00 95.00 515 PHE A CA 1
ATOM 4132 C C . PHE A 1 515 ? 14.316 3.144 9.077 1.00 95.00 515 PHE A C 1
ATOM 4134 O O . PHE A 1 515 ? 13.400 2.345 9.244 1.00 95.00 515 PHE A O 1
ATOM 4141 N N . GLU A 1 516 ? 14.513 3.744 7.903 1.00 96.38 516 GLU A N 1
ATOM 4142 C CA . GLU A 1 516 ? 13.631 3.548 6.743 1.00 96.38 516 GLU A CA 1
ATOM 4143 C C . GLU A 1 516 ? 13.651 2.092 6.256 1.00 96.38 516 GLU A C 1
ATOM 4145 O O . GLU A 1 516 ? 12.608 1.521 5.945 1.00 96.38 516 GLU A O 1
ATOM 4150 N N . LYS A 1 517 ? 14.820 1.435 6.281 1.00 96.69 517 LYS A N 1
ATOM 4151 C CA . LYS A 1 517 ? 14.933 -0.003 5.988 1.00 96.69 517 LYS A CA 1
ATOM 4152 C C . LYS A 1 517 ? 14.174 -0.871 6.989 1.00 96.69 517 LYS A C 1
ATOM 4154 O O . LYS A 1 517 ? 13.613 -1.890 6.588 1.00 96.69 517 LYS A O 1
ATOM 4159 N N . LYS A 1 518 ? 14.146 -0.499 8.273 1.00 97.06 518 LYS A N 1
ATOM 4160 C CA . LYS A 1 518 ? 13.347 -1.189 9.300 1.00 97.06 518 LYS A CA 1
ATOM 4161 C C . LYS A 1 518 ? 11.852 -0.999 9.068 1.00 97.06 518 LYS A C 1
ATOM 4163 O O . LYS A 1 518 ? 11.128 -1.981 9.116 1.00 97.06 518 LYS A O 1
ATOM 4168 N N . ILE A 1 519 ? 11.406 0.212 8.732 1.00 97.25 519 ILE A N 1
ATOM 4169 C CA . ILE A 1 519 ? 10.003 0.475 8.370 1.00 97.25 519 ILE A CA 1
ATOM 4170 C C . ILE A 1 519 ? 9.596 -0.366 7.157 1.00 97.25 519 ILE A C 1
ATOM 4172 O O . ILE A 1 519 ? 8.591 -1.070 7.198 1.00 97.25 519 ILE A O 1
ATOM 4176 N N . GLN A 1 520 ? 10.404 -0.364 6.096 1.00 97.19 520 GLN A N 1
ATOM 4177 C CA . GLN A 1 520 ? 10.118 -1.186 4.922 1.00 97.19 520 GLN A CA 1
ATOM 4178 C C . GLN A 1 520 ? 10.164 -2.690 5.253 1.00 97.19 520 GLN A C 1
ATOM 4180 O O . GLN A 1 520 ? 9.357 -3.461 4.740 1.00 97.19 520 GLN A O 1
ATOM 4185 N N . SER A 1 521 ? 11.066 -3.115 6.147 1.00 97.62 521 SER A N 1
ATOM 4186 C CA . SER A 1 521 ? 11.114 -4.499 6.640 1.00 97.62 521 SER A CA 1
ATOM 4187 C C . SER A 1 521 ? 9.851 -4.878 7.402 1.00 97.62 521 SER A C 1
ATOM 4189 O O . SER A 1 521 ? 9.342 -5.972 7.189 1.00 97.62 521 SER A O 1
ATOM 4191 N N . ALA A 1 522 ? 9.336 -3.987 8.252 1.00 97.81 522 ALA A N 1
ATOM 4192 C CA . ALA A 1 522 ? 8.111 -4.213 9.008 1.00 97.81 522 ALA A CA 1
ATOM 4193 C C . ALA A 1 522 ? 6.926 -4.426 8.062 1.00 97.81 522 ALA A C 1
ATOM 4195 O O . ALA A 1 522 ? 6.191 -5.392 8.226 1.00 97.81 522 ALA A O 1
ATOM 4196 N N . ALA A 1 523 ? 6.803 -3.609 7.008 1.00 97.88 523 ALA A N 1
ATOM 4197 C CA . ALA A 1 523 ? 5.755 -3.792 6.004 1.00 97.88 523 ALA A CA 1
ATOM 4198 C C . ALA A 1 523 ? 5.844 -5.173 5.324 1.00 97.88 523 ALA A C 1
ATOM 4200 O O . ALA A 1 523 ? 4.823 -5.830 5.124 1.00 97.88 523 ALA A O 1
ATOM 4201 N N . PHE A 1 524 ? 7.056 -5.653 5.016 1.00 97.94 524 PHE A N 1
ATOM 4202 C CA . PHE A 1 524 ? 7.247 -7.000 4.470 1.00 97.94 524 PHE A CA 1
ATOM 4203 C C . PHE A 1 524 ? 6.887 -8.109 5.462 1.00 97.94 524 PHE A C 1
ATOM 4205 O O . PHE A 1 524 ? 6.138 -9.009 5.093 1.00 97.94 524 PHE A O 1
ATOM 4212 N N . PHE A 1 525 ? 7.361 -8.033 6.710 1.00 97.50 525 PHE A N 1
ATOM 4213 C CA . PHE A 1 525 ? 7.034 -9.028 7.736 1.00 97.50 525 PHE A CA 1
ATOM 4214 C C . PHE A 1 525 ? 5.531 -9.086 8.021 1.00 97.50 525 PHE A C 1
ATOM 4216 O O . PHE A 1 525 ? 4.975 -10.176 8.146 1.00 97.50 525 PHE A O 1
ATOM 4223 N N . GLN A 1 526 ? 4.857 -7.937 8.071 1.00 97.19 526 GLN A N 1
ATOM 4224 C CA . GLN A 1 526 ? 3.407 -7.855 8.252 1.00 97.19 526 GLN A CA 1
ATOM 4225 C C . GLN A 1 526 ? 2.657 -8.526 7.102 1.00 97.19 526 GLN A C 1
ATOM 4227 O O . GLN A 1 526 ? 1.742 -9.313 7.346 1.00 97.19 526 GLN A O 1
ATOM 4232 N N . LEU A 1 527 ? 3.072 -8.267 5.855 1.00 96.75 527 LEU A N 1
ATOM 4233 C CA . LEU A 1 527 ? 2.498 -8.924 4.684 1.00 96.75 527 LEU A CA 1
ATOM 4234 C C . LEU A 1 527 ? 2.720 -10.441 4.731 1.00 96.75 527 LEU A C 1
ATOM 4236 O O . LEU A 1 527 ? 1.760 -11.192 4.608 1.00 96.75 527 LEU A O 1
ATOM 4240 N N . GLU A 1 528 ? 3.954 -10.905 4.940 1.00 96.06 528 GLU A N 1
ATOM 4241 C CA . GLU A 1 528 ? 4.264 -12.341 5.008 1.00 96.06 528 GLU A CA 1
ATOM 4242 C C . GLU A 1 528 ? 3.499 -13.043 6.135 1.00 96.06 528 GLU A C 1
ATOM 4244 O O . GLU A 1 528 ? 2.955 -14.131 5.932 1.00 96.06 528 GLU A O 1
ATOM 4249 N N . THR A 1 529 ? 3.398 -12.403 7.303 1.00 95.00 529 THR A N 1
ATOM 4250 C CA . THR A 1 529 ? 2.648 -12.930 8.448 1.00 95.00 529 THR A CA 1
ATOM 4251 C C . THR A 1 529 ? 1.171 -13.073 8.105 1.00 95.00 529 THR A C 1
ATOM 4253 O O . THR A 1 529 ? 0.599 -14.136 8.325 1.00 95.00 529 THR A O 1
ATOM 4256 N N . PHE A 1 530 ? 0.568 -12.047 7.499 1.00 94.56 530 PHE A N 1
ATOM 4257 C CA . PHE A 1 530 ? -0.832 -12.081 7.085 1.00 94.56 530 PHE A CA 1
ATOM 4258 C C . PHE A 1 530 ? -1.106 -13.165 6.036 1.00 94.56 530 PHE A C 1
ATOM 4260 O O . PHE A 1 530 ? -2.040 -13.952 6.182 1.00 94.56 530 PHE A O 1
ATOM 4267 N N . LEU A 1 531 ? -0.263 -13.266 5.004 1.00 93.88 531 LEU A N 1
ATOM 4268 C CA . LEU A 1 531 ? -0.395 -14.309 3.984 1.00 93.88 531 LEU A CA 1
ATOM 4269 C C . LEU A 1 531 ? -0.236 -15.711 4.590 1.00 93.88 531 LEU A C 1
ATOM 4271 O O . LEU A 1 531 ? -0.953 -16.638 4.216 1.00 93.88 531 LEU A O 1
ATOM 4275 N N . THR A 1 532 ? 0.675 -15.874 5.548 1.00 92.19 532 THR A N 1
ATOM 4276 C CA . THR A 1 532 ? 0.885 -17.146 6.251 1.00 92.19 532 THR A CA 1
ATOM 4277 C C . THR A 1 532 ? -0.327 -17.508 7.106 1.00 92.19 532 THR A C 1
ATOM 4279 O O . THR A 1 532 ? -0.810 -18.638 7.031 1.00 92.19 532 THR A O 1
ATOM 4282 N N . GLU A 1 533 ? -0.857 -16.559 7.871 1.00 91.12 533 GLU A N 1
ATOM 4283 C CA . GLU A 1 533 ? -2.015 -16.740 8.751 1.00 91.12 533 GLU A CA 1
ATOM 4284 C C . GLU A 1 533 ? -3.270 -17.153 7.968 1.00 91.12 533 GLU A C 1
ATOM 4286 O O . GLU A 1 533 ? -3.946 -18.118 8.325 1.00 91.12 533 GLU A O 1
ATOM 4291 N N . LEU A 1 534 ? -3.516 -16.531 6.812 1.00 89.25 534 LEU A N 1
ATOM 4292 C CA . LEU A 1 534 ? -4.626 -16.917 5.937 1.00 89.25 534 LEU A CA 1
ATOM 4293 C C . LEU A 1 534 ? -4.478 -18.321 5.338 1.00 89.25 534 LEU A C 1
ATOM 4295 O O . LEU A 1 534 ? -5.482 -18.940 4.981 1.00 89.25 534 LEU A O 1
ATOM 4299 N N . ASN A 1 535 ? -3.268 -18.879 5.290 1.00 84.94 535 ASN A N 1
ATOM 4300 C CA . ASN A 1 535 ? -3.008 -20.224 4.772 1.00 84.94 535 ASN A CA 1
ATOM 4301 C C . ASN A 1 535 ? -3.001 -21.322 5.858 1.00 84.94 535 ASN A C 1
ATOM 4303 O O . ASN A 1 535 ? -3.267 -22.478 5.539 1.00 84.94 535 ASN A O 1
ATOM 4307 N N . HIS A 1 536 ? -2.803 -20.995 7.140 1.00 84.81 536 HIS A N 1
ATOM 4308 C CA . HIS A 1 536 ? -2.675 -21.978 8.237 1.00 84.81 536 HIS A CA 1
ATOM 4309 C C . HIS A 1 536 ? -3.920 -22.073 9.125 1.00 84.81 536 HIS A C 1
ATOM 4311 O O . HIS A 1 536 ? -4.730 -21.158 9.152 1.00 84.81 536 HIS A O 1
ATOM 4317 N N . SER A 1 537 ? -4.122 -23.184 9.837 1.00 79.31 537 SER A N 1
ATOM 4318 C CA . SER A 1 537 ? -5.222 -23.297 10.809 1.00 79.31 537 SER A CA 1
ATOM 4319 C C . SER A 1 537 ? -5.134 -22.221 11.896 1.00 79.31 537 SER A C 1
ATOM 4321 O O . SER A 1 537 ? -4.034 -21.786 12.240 1.00 79.31 537 SER A O 1
ATOM 4323 N N . HIS A 1 538 ? -6.287 -21.835 12.452 1.00 82.00 538 HIS A N 1
ATOM 4324 C CA . HIS A 1 538 ? -6.365 -20.839 13.524 1.00 82.00 538 HIS A CA 1
ATOM 4325 C C . HIS A 1 538 ? -5.442 -21.186 14.700 1.00 82.00 538 HIS A C 1
ATOM 4327 O O . HIS A 1 538 ? -5.325 -22.367 15.059 1.00 82.00 538 HIS A O 1
ATOM 4333 N N . PRO A 1 539 ? -4.785 -20.185 15.312 1.00 81.12 539 PRO A N 1
ATOM 4334 C CA . PRO A 1 539 ? -3.897 -20.422 16.438 1.00 81.12 539 PRO A CA 1
ATOM 4335 C C . PRO A 1 539 ? -4.684 -20.955 17.639 1.00 81.12 539 PRO A C 1
ATOM 4337 O O . PRO A 1 539 ? -5.721 -20.414 18.010 1.00 81.12 539 PRO A O 1
ATOM 4340 N N . LYS A 1 540 ? -4.149 -21.992 18.296 1.00 80.31 540 LYS A N 1
ATOM 4341 C CA . LYS A 1 540 ? -4.710 -22.519 19.557 1.00 80.31 540 LYS A CA 1
ATOM 4342 C C . LYS A 1 540 ? -4.601 -21.523 20.716 1.00 80.31 540 LYS A C 1
ATOM 4344 O O . LYS A 1 540 ? -5.394 -21.587 21.645 1.00 80.31 540 LYS A O 1
ATOM 4349 N N . HIS A 1 541 ? -3.614 -20.629 20.649 1.00 88.94 541 HIS A N 1
ATOM 4350 C CA . HIS A 1 541 ? -3.363 -19.573 21.629 1.00 88.94 541 HIS A CA 1
ATOM 4351 C C . HIS A 1 541 ? -3.259 -18.227 20.893 1.00 88.94 541 HIS A C 1
ATOM 4353 O O . HIS A 1 541 ? -2.152 -17.804 20.534 1.00 88.94 541 HIS A O 1
ATOM 4359 N N . PRO A 1 542 ? -4.400 -17.575 20.598 1.00 89.62 542 PRO A N 1
ATOM 4360 C CA . PRO A 1 542 ? -4.417 -16.326 19.841 1.00 89.62 542 PRO A CA 1
ATOM 4361 C C . PRO A 1 542 ? -3.613 -15.212 20.523 1.00 89.62 542 PRO A C 1
ATOM 4363 O O . PRO A 1 542 ? -2.840 -14.531 19.850 1.00 89.62 542 PRO A O 1
ATOM 4366 N N . TYR A 1 543 ? -3.703 -15.080 21.855 1.00 94.12 543 TYR A N 1
ATOM 4367 C CA . TYR A 1 543 ? -2.972 -14.039 22.585 1.00 94.12 543 TYR A CA 1
ATOM 4368 C C . TYR A 1 543 ? -1.448 -14.219 22.541 1.00 94.12 543 TYR A C 1
ATOM 4370 O O . TYR A 1 543 ? -0.725 -13.281 22.216 1.00 94.12 543 TYR A O 1
ATOM 4378 N N . GLU A 1 544 ? -0.942 -15.435 22.772 1.00 94.69 544 GLU A N 1
ATOM 4379 C CA . GLU A 1 544 ? 0.500 -15.717 22.675 1.00 94.69 544 GLU A CA 1
ATOM 4380 C C . GLU A 1 544 ? 1.048 -15.427 21.273 1.00 94.69 544 GLU A C 1
ATOM 4382 O O . GLU A 1 544 ? 2.167 -14.939 21.119 1.00 94.69 544 GLU A O 1
ATOM 4387 N N . THR A 1 545 ? 0.235 -15.660 20.240 1.00 93.00 545 THR A N 1
ATOM 4388 C CA . THR A 1 545 ? 0.591 -15.319 18.858 1.00 93.00 545 THR A CA 1
ATOM 4389 C C . THR A 1 545 ? 0.687 -13.800 18.674 1.00 93.00 545 THR A C 1
ATOM 4391 O O . THR A 1 545 ? 1.689 -13.318 18.143 1.00 93.00 545 THR A O 1
ATOM 4394 N N . LEU A 1 546 ? -0.301 -13.036 19.163 1.00 94.12 546 LEU A N 1
ATOM 4395 C CA . LEU A 1 546 ? -0.283 -11.565 19.142 1.00 94.12 546 LEU A CA 1
ATOM 4396 C C . LEU A 1 546 ? 0.939 -11.001 19.878 1.00 94.12 546 LEU A C 1
ATOM 4398 O O . LEU A 1 546 ? 1.642 -10.136 19.355 1.00 94.12 546 LEU A O 1
ATOM 4402 N N . LYS A 1 547 ? 1.224 -11.525 21.072 1.00 96.69 547 LYS A N 1
ATOM 4403 C CA . LYS A 1 547 ? 2.360 -11.128 21.907 1.00 96.69 547 LYS A CA 1
ATOM 4404 C C . LYS A 1 547 ? 3.695 -11.382 21.214 1.00 96.69 547 LYS A C 1
ATOM 4406 O O . LYS A 1 547 ? 4.542 -10.492 21.169 1.00 96.69 547 LYS A O 1
ATOM 4411 N N . GLN A 1 548 ? 3.881 -12.567 20.631 1.00 95.56 548 GLN A N 1
ATOM 4412 C CA . GLN A 1 548 ? 5.097 -12.901 19.884 1.00 95.56 548 GLN A CA 1
ATOM 4413 C C . GLN A 1 548 ? 5.293 -11.993 18.667 1.00 95.56 548 GLN A C 1
ATOM 4415 O O . GLN A 1 548 ? 6.412 -11.537 18.422 1.00 95.56 548 GLN A O 1
ATOM 4420 N N . GLN A 1 549 ? 4.219 -11.696 17.931 1.00 95.19 549 GLN A N 1
ATOM 4421 C CA . GLN A 1 549 ? 4.263 -10.792 16.781 1.00 95.19 549 GLN A CA 1
ATOM 4422 C C . GLN A 1 549 ? 4.641 -9.363 17.206 1.00 95.19 549 GLN A C 1
ATOM 4424 O O . GLN A 1 549 ? 5.614 -8.820 16.686 1.00 95.19 549 GLN A O 1
ATOM 4429 N N . LEU A 1 550 ? 3.984 -8.797 18.227 1.00 96.69 550 LEU A N 1
ATOM 4430 C CA . LEU A 1 550 ? 4.318 -7.466 18.761 1.00 96.69 550 LEU A CA 1
ATOM 4431 C C . LEU A 1 550 ? 5.742 -7.389 19.319 1.00 96.69 550 LEU A C 1
ATOM 4433 O O . LEU A 1 550 ? 6.423 -6.371 19.173 1.00 96.69 550 LEU A O 1
ATOM 4437 N N . HIS A 1 551 ? 6.225 -8.463 19.943 1.00 96.25 551 HIS A N 1
ATOM 4438 C CA . HIS A 1 551 ? 7.598 -8.513 20.427 1.00 96.25 551 HIS A CA 1
ATOM 4439 C C . HIS A 1 551 ? 8.602 -8.547 19.267 1.00 96.25 551 HIS A C 1
ATOM 4441 O O . HIS A 1 551 ? 9.594 -7.820 19.295 1.00 96.25 551 HIS A O 1
ATOM 4447 N N . SER A 1 552 ? 8.329 -9.340 18.226 1.00 95.50 552 SER A N 1
ATOM 4448 C CA . SER A 1 552 ? 9.127 -9.380 16.993 1.00 95.50 552 SER A CA 1
ATOM 4449 C C . SER A 1 552 ? 9.188 -8.003 16.325 1.00 95.50 552 SER A C 1
ATOM 4451 O O . SER A 1 552 ? 10.270 -7.528 15.967 1.00 95.50 552 SER A O 1
ATOM 4453 N N . ASP A 1 553 ? 8.049 -7.319 16.235 1.00 95.69 553 ASP A N 1
ATOM 4454 C CA . ASP A 1 553 ? 7.955 -5.965 15.692 1.00 95.69 553 ASP A CA 1
ATOM 4455 C C . ASP A 1 553 ? 8.767 -4.963 16.525 1.00 95.69 553 ASP A C 1
ATOM 4457 O O . ASP A 1 553 ? 9.579 -4.205 15.992 1.00 95.69 553 ASP A O 1
ATOM 4461 N N . THR A 1 554 ? 8.639 -5.008 17.852 1.00 96.25 554 THR A N 1
ATOM 4462 C CA . THR A 1 554 ? 9.420 -4.162 18.768 1.00 96.25 554 THR A CA 1
ATOM 4463 C C . THR A 1 554 ? 10.924 -4.423 18.634 1.00 96.25 554 THR A C 1
ATOM 4465 O O . THR A 1 554 ? 11.725 -3.478 18.578 1.00 96.25 554 THR A O 1
ATOM 4468 N N . GLN A 1 555 ? 11.327 -5.694 18.524 1.00 95.81 555 GLN A N 1
ATOM 4469 C CA . GLN A 1 555 ? 12.717 -6.103 18.326 1.00 95.81 555 GLN A CA 1
ATOM 4470 C C . GLN A 1 555 ? 13.286 -5.622 16.987 1.00 95.81 555 GLN A C 1
ATOM 4472 O O . GLN A 1 555 ? 14.460 -5.243 16.938 1.00 95.81 555 GLN A O 1
ATOM 4477 N N . LEU A 1 556 ? 12.492 -5.582 15.913 1.00 96.19 556 LEU A N 1
ATOM 4478 C CA . LEU A 1 556 ? 12.922 -5.049 14.617 1.00 96.19 556 LEU A CA 1
ATOM 4479 C C . LEU A 1 556 ? 13.377 -3.586 14.727 1.00 96.19 556 LEU A C 1
ATOM 4481 O O . LEU A 1 556 ? 14.378 -3.192 14.119 1.00 96.19 556 LEU A O 1
ATOM 4485 N N . PHE A 1 557 ? 12.688 -2.782 15.537 1.00 94.56 557 PHE A N 1
ATOM 4486 C CA . PHE A 1 557 ? 13.055 -1.382 15.748 1.00 94.56 557 PHE A CA 1
ATOM 4487 C C . PHE A 1 557 ? 14.214 -1.187 16.732 1.00 94.56 557 PHE A C 1
ATOM 4489 O O . PHE A 1 557 ? 14.888 -0.154 16.670 1.00 94.56 557 PHE A O 1
ATOM 4496 N N . SER A 1 558 ? 14.580 -2.205 17.514 1.00 89.62 558 SER A N 1
ATOM 4497 C CA . SER A 1 558 ? 15.772 -2.178 18.370 1.00 89.62 558 SER A CA 1
ATOM 4498 C C . SER A 1 558 ? 17.079 -2.014 17.571 1.00 89.62 558 SER A C 1
ATOM 4500 O O . SER A 1 558 ? 17.145 -2.243 16.359 1.00 89.62 558 SER A O 1
ATOM 4502 N N . ARG A 1 559 ? 18.183 -1.648 18.237 1.00 81.62 559 ARG A N 1
ATOM 4503 C CA . ARG A 1 559 ? 19.501 -1.487 17.582 1.00 81.62 559 ARG A CA 1
ATOM 4504 C C . ARG A 1 559 ? 19.991 -2.752 16.860 1.00 81.62 559 ARG A C 1
ATOM 4506 O O . ARG A 1 559 ? 20.765 -2.627 15.917 1.00 81.62 559 ARG A O 1
ATOM 4513 N N . GLN A 1 560 ? 19.539 -3.933 17.283 1.00 83.69 560 GLN A N 1
ATOM 4514 C CA . GLN A 1 560 ? 19.962 -5.237 16.759 1.00 83.69 560 GLN A CA 1
ATOM 4515 C C . GLN A 1 560 ? 18.909 -5.903 15.856 1.00 83.69 560 GLN A C 1
ATOM 4517 O O . GLN A 1 560 ? 19.088 -7.055 15.458 1.00 83.69 560 GLN A O 1
ATOM 4522 N N . GLY A 1 561 ? 17.822 -5.199 15.524 1.00 87.94 561 GLY A N 1
ATOM 4523 C CA . GLY A 1 561 ? 16.746 -5.733 14.694 1.00 87.94 561 GLY A CA 1
ATOM 4524 C C . GLY A 1 561 ? 17.241 -6.232 13.334 1.00 87.94 561 GLY A C 1
ATOM 4525 O O . GLY A 1 561 ? 17.956 -5.528 12.614 1.00 87.94 561 GLY A O 1
ATOM 4526 N N . LYS A 1 562 ? 16.865 -7.465 12.977 1.00 92.94 562 LYS A N 1
ATOM 4527 C CA . LYS A 1 562 ? 17.233 -8.081 11.697 1.00 92.94 562 LYS A CA 1
ATOM 4528 C C . LYS A 1 562 ? 16.326 -7.554 10.588 1.00 92.94 562 LYS A C 1
ATOM 4530 O O . LYS A 1 562 ? 15.116 -7.731 10.637 1.00 92.94 562 LYS A O 1
ATOM 4535 N N . LEU A 1 563 ? 16.928 -6.943 9.570 1.00 96.38 563 LEU A N 1
ATOM 4536 C CA . LEU A 1 563 ? 16.205 -6.476 8.388 1.00 96.38 563 LEU A CA 1
ATOM 4537 C C . LEU A 1 563 ? 15.643 -7.641 7.571 1.00 96.38 563 LEU A C 1
ATOM 4539 O O . LEU A 1 563 ? 16.238 -8.721 7.500 1.00 96.38 563 LEU A O 1
ATOM 4543 N N . HIS A 1 564 ? 14.539 -7.376 6.879 1.00 96.94 564 HIS A N 1
ATOM 4544 C CA . HIS A 1 564 ? 13.925 -8.338 5.979 1.00 96.94 564 HIS A CA 1
ATOM 4545 C C . HIS A 1 564 ? 14.874 -8.687 4.812 1.00 96.94 564 HIS A C 1
ATOM 4547 O O . HIS A 1 564 ? 15.497 -7.783 4.239 1.00 96.94 564 HIS A O 1
ATOM 4553 N N . PRO A 1 565 ? 14.974 -9.959 4.372 1.00 95.19 565 PRO A N 1
ATOM 4554 C CA . PRO A 1 565 ? 15.839 -10.346 3.252 1.00 95.19 565 PRO A CA 1
ATOM 4555 C C . PRO A 1 565 ? 15.560 -9.588 1.944 1.00 95.19 565 PRO A C 1
ATOM 4557 O O . PRO A 1 565 ? 16.480 -9.386 1.146 1.00 95.19 565 PRO A O 1
ATOM 4560 N N . LEU A 1 566 ? 14.313 -9.151 1.734 1.00 95.88 566 LEU A N 1
ATOM 4561 C CA . LEU A 1 566 ? 13.905 -8.362 0.563 1.00 95.88 566 LEU A CA 1
ATOM 4562 C C . LEU A 1 566 ? 14.563 -6.981 0.507 1.00 95.88 566 LEU A C 1
ATOM 4564 O O . LEU A 1 566 ? 14.783 -6.476 -0.588 1.00 95.88 566 LEU A O 1
ATOM 4568 N N . ILE A 1 567 ? 14.968 -6.398 1.641 1.00 96.19 567 ILE A N 1
ATOM 4569 C CA . ILE A 1 567 ? 15.690 -5.115 1.644 1.00 96.19 567 ILE A CA 1
ATOM 4570 C C . ILE A 1 567 ? 17.009 -5.243 0.883 1.00 96.19 567 ILE A C 1
ATOM 4572 O O . ILE A 1 567 ? 17.342 -4.401 0.056 1.00 96.19 567 ILE A O 1
ATOM 4576 N N . LYS A 1 568 ? 17.744 -6.340 1.100 1.00 93.94 568 LYS A N 1
ATOM 4577 C CA . LYS A 1 568 ? 19.004 -6.600 0.390 1.00 93.94 568 LYS A CA 1
ATOM 4578 C C . LYS A 1 568 ? 18.776 -6.838 -1.105 1.00 93.94 568 LYS A C 1
ATOM 4580 O O . LYS A 1 568 ? 19.617 -6.458 -1.922 1.00 93.94 568 LYS A O 1
ATOM 4585 N N . GLU A 1 569 ? 17.669 -7.490 -1.460 1.00 94.31 569 GLU A N 1
ATOM 4586 C CA . GLU A 1 569 ? 17.278 -7.703 -2.856 1.00 94.31 569 GLU A CA 1
ATOM 4587 C C . GLU A 1 569 ? 16.975 -6.362 -3.545 1.00 94.31 569 GLU A C 1
ATOM 4589 O O . GLU A 1 569 ? 17.575 -6.073 -4.582 1.00 94.31 569 GLU A O 1
ATOM 4594 N N . LEU A 1 570 ? 16.155 -5.509 -2.919 1.00 93.81 570 LEU A N 1
ATOM 4595 C CA . LEU A 1 570 ? 15.825 -4.162 -3.394 1.00 93.81 570 LEU A CA 1
ATOM 4596 C C . LEU A 1 570 ? 17.059 -3.262 -3.505 1.00 93.81 570 LEU A C 1
ATOM 4598 O O . LEU A 1 570 ? 17.280 -2.656 -4.554 1.00 93.81 570 LEU A O 1
ATOM 4602 N N . ASP A 1 571 ? 17.908 -3.220 -2.476 1.00 92.50 571 ASP A N 1
ATOM 4603 C CA . ASP A 1 571 ? 19.152 -2.445 -2.494 1.00 92.50 571 ASP A CA 1
ATOM 4604 C C . ASP A 1 571 ? 20.043 -2.875 -3.670 1.00 92.50 571 ASP A C 1
ATOM 4606 O O . ASP A 1 571 ? 20.553 -2.035 -4.417 1.00 92.50 571 ASP A O 1
ATOM 4610 N N . SER A 1 572 ? 20.206 -4.190 -3.883 1.00 91.50 572 SER A N 1
ATOM 4611 C CA . SER A 1 572 ? 20.991 -4.727 -5.003 1.00 91.50 572 SER A CA 1
ATOM 4612 C C . SER A 1 572 ? 20.382 -4.354 -6.352 1.00 91.50 572 SER A C 1
ATOM 4614 O O . SER A 1 572 ? 21.110 -4.007 -7.286 1.00 91.50 572 SER A O 1
ATOM 4616 N N . TYR A 1 573 ? 19.060 -4.430 -6.451 1.00 92.00 573 TYR A N 1
ATOM 4617 C CA . TYR A 1 573 ? 18.304 -4.125 -7.651 1.00 92.00 573 TYR A CA 1
ATOM 4618 C C . TYR A 1 573 ? 18.445 -2.653 -8.062 1.00 92.00 573 TYR A C 1
ATOM 4620 O O . TYR A 1 573 ? 18.927 -2.373 -9.164 1.00 92.00 573 TYR A O 1
ATOM 4628 N N . TYR A 1 574 ? 18.139 -1.715 -7.162 1.00 90.50 574 TYR A N 1
ATOM 4629 C CA . TYR A 1 574 ? 18.247 -0.278 -7.430 1.00 90.50 574 TYR A CA 1
ATOM 4630 C C . TYR A 1 574 ? 19.693 0.148 -7.716 1.00 90.50 574 TYR A C 1
ATOM 4632 O O . TYR A 1 574 ? 19.951 0.877 -8.676 1.00 90.50 574 TYR A O 1
ATOM 4640 N N . THR A 1 575 ? 20.657 -0.396 -6.966 1.00 88.31 575 THR A N 1
ATOM 4641 C CA . THR A 1 575 ? 22.097 -0.194 -7.198 1.00 88.31 575 THR A CA 1
ATOM 4642 C C . THR A 1 575 ? 22.477 -0.615 -8.619 1.00 88.31 575 THR A C 1
ATOM 4644 O O . THR A 1 575 ? 23.023 0.177 -9.386 1.00 88.31 575 THR A O 1
ATOM 4647 N N . LYS A 1 576 ? 22.146 -1.847 -9.027 1.00 86.75 576 LYS A N 1
ATOM 4648 C CA . LYS A 1 576 ? 22.492 -2.363 -10.362 1.00 86.75 576 LYS A CA 1
ATOM 4649 C C . LYS A 1 576 ? 21.823 -1.580 -11.488 1.00 86.75 576 LYS A C 1
ATOM 4651 O O . LYS A 1 576 ? 22.456 -1.391 -12.527 1.00 86.75 576 LYS A O 1
ATOM 4656 N N . ARG A 1 577 ? 20.568 -1.162 -11.299 1.00 82.25 577 ARG A N 1
ATOM 4657 C CA . ARG A 1 577 ? 19.786 -0.455 -12.317 1.00 82.25 577 ARG A CA 1
ATOM 4658 C C . ARG A 1 577 ? 20.329 0.948 -12.575 1.00 82.25 577 ARG A C 1
ATOM 4660 O O . ARG A 1 577 ? 20.535 1.298 -13.731 1.00 82.25 577 ARG A O 1
ATOM 4667 N N . PHE A 1 578 ? 20.609 1.714 -11.522 1.00 81.19 578 PHE A N 1
ATOM 4668 C CA . PHE A 1 578 ? 20.929 3.138 -11.653 1.00 81.19 578 PHE A CA 1
ATOM 4669 C C . PHE A 1 578 ? 22.434 3.461 -11.650 1.00 81.19 578 PHE A C 1
ATOM 4671 O O . PHE A 1 578 ? 22.826 4.495 -12.190 1.00 81.19 578 PHE A O 1
ATOM 4678 N N . LEU A 1 579 ? 23.311 2.580 -11.142 1.00 69.38 579 LEU A N 1
ATOM 4679 C CA . LEU A 1 579 ? 24.770 2.791 -11.231 1.00 69.38 579 LEU A CA 1
ATOM 4680 C C . LEU A 1 579 ? 25.363 2.366 -12.580 1.00 69.38 579 LEU A C 1
ATOM 4682 O O . LEU A 1 579 ? 26.347 2.957 -13.018 1.00 69.38 579 LEU A O 1
ATOM 4686 N N . LYS A 1 580 ? 24.766 1.397 -13.292 1.00 53.84 580 LYS A N 1
ATOM 4687 C CA . LYS A 1 580 ? 25.241 1.009 -14.637 1.00 53.84 580 LYS A CA 1
ATOM 4688 C C . LYS A 1 580 ? 24.993 2.089 -15.692 1.00 53.84 580 LYS A C 1
ATOM 4690 O O . LYS A 1 580 ? 25.788 2.226 -16.617 1.00 53.84 580 LYS A O 1
ATOM 4695 N N . THR A 1 581 ? 23.943 2.889 -15.535 1.00 46.53 581 THR A N 1
ATOM 4696 C CA . THR A 1 581 ? 23.637 4.034 -16.407 1.00 46.53 581 THR A CA 1
ATOM 4697 C C . THR A 1 581 ? 24.533 5.251 -16.152 1.00 46.53 581 THR A C 1
ATOM 4699 O O . THR A 1 581 ? 24.648 6.101 -17.028 1.00 46.53 581 THR A O 1
ATOM 4702 N N . GLY A 1 582 ? 25.227 5.319 -15.007 1.00 37.31 582 GLY A N 1
ATOM 4703 C CA . GLY A 1 582 ? 26.197 6.378 -14.686 1.00 37.31 582 GLY A CA 1
ATOM 4704 C C . GLY A 1 582 ? 27.606 6.165 -15.260 1.00 37.31 582 GLY A C 1
ATOM 4705 O O . GLY A 1 582 ? 28.466 7.028 -15.114 1.00 37.31 582 GLY A O 1
ATOM 4706 N N . GLY A 1 583 ? 27.862 5.032 -15.927 1.00 31.47 583 GLY A N 1
ATOM 4707 C CA . GLY A 1 583 ? 29.174 4.688 -16.496 1.00 31.47 583 GLY A CA 1
ATOM 4708 C C . GLY A 1 583 ? 29.528 5.384 -17.818 1.00 31.47 583 GLY A C 1
ATOM 4709 O O . GLY A 1 583 ? 30.598 5.133 -18.368 1.00 31.47 583 GLY A O 1
ATOM 4710 N N . GLY A 1 584 ? 28.659 6.251 -18.346 1.00 32.94 584 GLY A N 1
ATOM 4711 C CA . GLY A 1 584 ? 28.929 7.073 -19.525 1.00 32.94 584 GLY A CA 1
ATOM 4712 C C . GLY A 1 584 ? 28.790 8.553 -19.186 1.00 32.94 584 GLY A C 1
ATOM 4713 O O . GLY A 1 584 ? 27.673 9.041 -19.087 1.00 32.94 584 GLY A O 1
ATOM 4714 N N . ARG A 1 585 ? 29.925 9.256 -19.069 1.00 33.38 585 ARG A N 1
ATOM 4715 C CA . ARG A 1 585 ? 30.080 10.665 -18.641 1.00 33.38 585 ARG A CA 1
ATOM 4716 C C . ARG A 1 585 ? 29.999 10.910 -17.130 1.00 33.38 585 ARG A C 1
ATOM 4718 O O . ARG A 1 585 ? 29.213 11.720 -16.656 1.00 33.38 585 ARG A O 1
ATOM 4725 N N . LEU A 1 586 ? 30.936 10.325 -16.388 1.00 33.25 586 LEU A N 1
ATOM 4726 C CA . LEU A 1 586 ? 31.619 11.137 -15.382 1.00 33.25 586 LEU A CA 1
ATOM 4727 C C . LEU A 1 586 ? 32.592 12.037 -16.146 1.00 33.25 586 LEU A C 1
ATOM 4729 O O . LEU A 1 586 ? 33.645 11.594 -16.607 1.00 33.25 586 LEU A O 1
ATOM 4733 N N . GLU A 1 587 ? 32.166 13.279 -16.366 1.00 29.67 587 GLU A N 1
ATOM 4734 C CA . GLU A 1 587 ? 33.075 14.377 -16.663 1.00 29.67 587 GLU A CA 1
ATOM 4735 C C . GLU A 1 587 ? 34.151 14.372 -15.572 1.00 29.67 587 GLU A C 1
ATOM 4737 O O . GLU A 1 587 ? 33.846 14.481 -14.385 1.00 29.67 587 GLU A O 1
ATOM 4742 N N . ARG A 1 588 ? 35.411 14.178 -15.977 1.00 29.44 588 ARG A N 1
ATOM 4743 C CA . ARG A 1 588 ? 36.541 14.625 -15.168 1.00 29.44 588 ARG A CA 1
ATOM 4744 C C . ARG A 1 588 ? 36.437 16.149 -15.130 1.00 29.44 588 ARG A C 1
ATOM 4746 O O . ARG A 1 588 ? 36.727 16.793 -16.137 1.00 29.44 588 ARG A O 1
ATOM 4753 N N . GLY A 1 589 ? 35.942 16.669 -14.015 1.00 30.72 589 GLY A N 1
ATOM 4754 C CA . GLY A 1 589 ? 36.148 18.040 -13.565 1.00 30.72 589 GLY A CA 1
ATOM 4755 C C . GLY A 1 589 ? 37.124 18.004 -12.410 1.00 30.72 589 GLY A C 1
ATOM 4756 O O . GLY A 1 589 ? 36.835 17.226 -11.472 1.00 30.72 589 GLY A O 1
#